Protein 5XBF (pdb70)

GO terms:
  GO:0005902 microvillus (C, IDA)
  GO:0005903 brush border (C, IDA)
  GO:1904970 brush border assembly (P, IDA)
  GO:0005515 protein binding (F, IPI)
  GO:1904970 brush border assembly (P, IPI)
  GO:0002141 stereocilia ankle link (C, IDA)

Solvent-accessible surface area: 26448 Å² total; per-residue (Å²): 139,104,50,23,0,69,63,12,12,162,132,86,16,25,84,156,177,33,45,11,40,31,59,62,69,20,132,52,0,0,3,42,123,1,60,84,63,109,125,22,63,89,17,0,22,80,0,0,36,2,0,0,55,3,1,56,18,70,134,54,104,70,100,104,92,29,43,84,8,0,32,56,0,0,43,76,0,22,94,90,88,46,2,26,7,0,0,0,0,0,0,0,2,0,2,0,133,12,110,73,202,120,3,26,85,34,0,9,1,0,0,2,2,0,0,3,0,0,24,6,53,96,44,1,46,81,45,0,53,32,0,2,78,56,17,59,83,69,135,8,0,55,23,0,29,116,16,3,127,83,3,95,86,50,24,74,6,135,38,3,0,6,51,39,3,6,101,10,0,53,111,35,69,40,176,12,65,18,84,0,52,4,30,38,142,70,46,58,96,3,83,2,56,6,21,13,48,0,110,62,4,0,77,55,0,11,110,110,24,137,19,85,60,51,118,19,3,0,0,0,2,92,6,62,119,37,16,16,21,2,132,65,34,28,10,0,0,3,3,7,49,56,20,32,67,100,2,67,54,45,101,189,73,53,112,53,63,0,44,0,20,15,13,14,3,44,99,36,66,15,32,85,25,67,54,2,1,15,27,0,6,4,42,9,0,28,43,0,1,26,73,0,7,3,138,12,49,78,104,38,0,30,59,0,0,0,4,0,0,3,8,87,37,60,108,59,124,73,79,1,84,46,6,116,110,16,20,71,78,0,1,2,110,49,12,42,211,86,32,68,51,108,68,0,50,115,18,0,23,127,7,16,65,151,11,75,146,69,66,30,82,93,0,25,14,29,0,0,122,104,0,24,140,47,64,12,4,0,0,4,0,0,36,0,60,7,69,41,61,135,95,49,46,94,36,0,5,0,0,0,0,58,79,0,0,2,2,1,37,44,165,58,31,59,73,48,48,53,10,38,32,129,118,23,76,55,64,46,42,19,48,20,17,0,38,0,24,26,46,141,85,56,57,4,32,0,44,4,34,15,0,61,5,0,51,46,2,0,68,22,2,43,114,48,94,146,112,65,46,95,176,69,46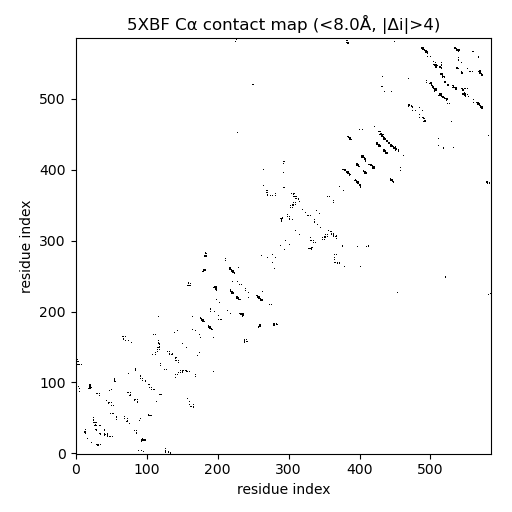,73,28,145,96,57,8,80,88,91,71,12,78,94,73,64,12,91,25,0,72,1,74,44,74,71,71,12,58,17,25,12,19,8,0,63,110,24,52,27,40,59,0,4,0,12,11,44,115,63,12,0,55,91,61,32,46,5,88,74,18,1,7,0,0,0,7,77,51,52,62,0,26,115,71,37,49,71,89,0,79,61,27,9,119,122,13,39,102,107,77,64,88,40,4,50,0,5,0,8,39,38,76,123,102,153,28,46,18,121,4,45,45,9

Structure (mmCIF, N/CA/C/O backbone):
data_5XBF
#
_entry.id   5XBF
#
_cell.length_a   69.634
_cell.length_b   42.537
_cell.length_c   118.390
_cell.angle_alpha   90.000
_cell.angle_beta   97.510
_cell.angle_gamma   90.000
#
_symmetry.space_group_name_H-M   'P 1 21 1'
#
loop_
_entity.id
_entity.type
_entity.pdbx_description
1 polymer 'Unconventional myosin-VIIb'
2 polymer Harmonin
3 non-polymer GLYCEROL
4 non-polymer D-MALATE
5 non-polymer 'ACETATE ION'
6 water water
#
loop_
_atom_site.group_PDB
_atom_site.id
_atom_site.type_symbol
_atom_site.label_atom_id
_atom_site.label_alt_id
_atom_site.label_comp_id
_atom_site.label_asym_id
_atom_site.label_entity_id
_atom_site.label_seq_id
_atom_site.pdbx_PDB_ins_code
_atom_site.Cartn_x
_atom_site.Cartn_y
_atom_site.Cartn_z
_atom_site.occupancy
_atom_site.B_iso_or_equiv
_atom_site.auth_seq_id
_atom_site.auth_comp_id
_atom_site.auth_asym_id
_atom_site.auth_atom_id
_atom_site.pdbx_PDB_model_num
ATOM 1 N N . LYS A 1 7 ? 7.528 13.062 -22.305 1.00 63.63 1607 LYS A N 1
ATOM 2 C CA . LYS A 1 7 ? 6.532 13.425 -21.305 1.00 63.29 1607 LYS A CA 1
ATOM 3 C C . LYS A 1 7 ? 7.024 13.031 -19.917 1.00 62.54 1607 LYS A C 1
ATOM 4 O O . LYS A 1 7 ? 7.354 13.910 -19.123 1.00 63.32 1607 LYS A O 1
ATOM 6 N N . LEU A 1 8 ? 7.069 11.724 -19.622 1.00 60.12 1608 LEU A N 1
ATOM 7 C CA . LEU A 1 8 ? 7.580 11.263 -18.332 1.00 55.80 1608 LEU A CA 1
ATOM 8 C C . LEU A 1 8 ? 9.016 11.726 -18.135 1.00 54.19 1608 LEU A C 1
ATOM 9 O O . LEU A 1 8 ? 9.894 11.408 -18.945 1.00 55.23 1608 LEU A O 1
ATOM 14 N N . HIS A 1 9 ? 9.259 12.488 -17.068 1.00 51.76 1609 HIS A N 1
ATOM 15 C CA . HIS A 1 9 ? 10.593 13.018 -16.821 1.00 51.22 1609 HIS A CA 1
ATOM 16 C C . HIS A 1 9 ? 11.520 11.938 -16.287 1.00 51.55 1609 HIS A C 1
ATOM 17 O O . HIS A 1 9 ? 11.129 11.096 -15.466 1.00 50.09 1609 HIS A O 1
ATOM 24 N N . THR A 1 10 ? 12.776 12.015 -16.712 1.00 50.66 1610 THR A N 1
ATOM 25 C CA . THR A 1 10 ? 13.751 10.959 -16.512 1.00 53.68 1610 THR A CA 1
ATOM 26 C C . THR A 1 10 ? 15.053 11.589 -16.019 1.00 52.45 1610 THR A C 1
ATOM 27 O O . THR A 1 10 ? 15.278 12.792 -16.184 1.00 53.09 1610 THR A O 1
ATOM 31 N N . LEU A 1 11 ? 15.892 10.791 -15.351 1.00 50.15 1611 LEU A N 1
ATOM 32 C CA . LEU A 1 11 ? 17.213 11.284 -14.958 1.00 51.37 1611 LEU A CA 1
ATOM 33 C C . LEU A 1 11 ? 18.247 11.187 -16.086 1.00 54.35 1611 LEU A C 1
ATOM 34 O O . LEU A 1 11 ? 19.451 11.348 -15.835 1.00 55.92 1611 LEU A O 1
ATOM 39 N N . GLU A 1 12 ? 17.804 10.938 -17.317 1.00 52.65 1612 GLU A N 1
ATOM 40 C CA . GLU A 1 12 ? 18.721 10.802 -18.445 1.00 56.06 1612 GLU A CA 1
ATOM 41 C C . GLU A 1 12 ? 19.625 12.019 -18.588 1.00 58.14 1612 GLU A C 1
ATOM 42 O O . GLU A 1 12 ? 20.855 11.900 -18.561 1.00 59.70 1612 GLU A O 1
ATOM 48 N N . GLU A 1 13 ? 19.037 13.206 -18.745 1.00 60.46 1613 GLU A N 1
ATOM 49 C CA . GLU A 1 13 ? 19.871 14.373 -19.006 1.00 63.37 1613 GLU A CA 1
ATOM 50 C C . GLU A 1 13 ? 20.681 14.752 -17.771 1.00 62.35 1613 GLU A C 1
ATOM 51 O O . GLU A 1 13 ? 21.846 15.140 -17.886 1.00 63.46 1613 GLU A O 1
ATOM 53 N N . PHE A 1 14 ? 20.089 14.620 -16.581 1.00 60.66 1614 PHE A N 1
ATOM 54 C CA . PHE A 1 14 ? 20.840 14.814 -15.342 1.00 60.13 1614 PHE A CA 1
ATOM 55 C C . PHE A 1 14 ? 22.098 13.949 -15.320 1.00 62.64 1614 PHE A C 1
ATOM 56 O O . PHE A 1 14 ? 23.183 14.414 -14.947 1.00 64.13 1614 PHE A O 1
ATOM 64 N N . SER A 1 15 ? 21.970 12.691 -15.752 1.00 63.60 1615 SER A N 1
ATOM 65 C CA . SER A 1 15 ? 23.077 11.744 -15.672 1.00 64.30 1615 SER A CA 1
ATOM 66 C C . SER A 1 15 ? 24.280 12.179 -16.499 1.00 66.38 1615 SER A C 1
ATOM 67 O O . SER A 1 15 ? 25.414 11.799 -16.186 1.00 67.00 1615 SER A O 1
ATOM 70 N N . TYR A 1 16 ? 24.066 12.963 -17.558 1.00 67.23 1616 TYR A N 1
ATOM 71 C CA . TYR A 1 16 ? 25.184 13.377 -18.405 1.00 67.69 1616 TYR A CA 1
ATOM 72 C C . TYR A 1 16 ? 26.199 14.211 -17.631 1.00 70.14 1616 TYR A C 1
ATOM 73 O O . TYR A 1 16 ? 27.413 14.072 -17.831 1.00 72.27 1616 TYR A O 1
ATOM 82 N N . GLU A 1 17 ? 25.723 15.073 -16.736 1.00 72.31 1617 GLU A N 1
ATOM 83 C CA . GLU A 1 17 ? 26.586 15.975 -15.986 1.00 75.73 1617 GLU A CA 1
ATOM 84 C C . GLU A 1 17 ? 27.034 15.398 -14.646 1.00 75.05 1617 GLU A C 1
ATOM 85 O O . GLU A 1 17 ? 28.192 15.588 -14.252 1.00 76.43 1617 GLU A O 1
ATOM 91 N N . PHE A 1 18 ? 26.147 14.690 -13.936 1.00 72.60 1618 PHE A N 1
ATOM 92 C CA . PHE A 1 18 ? 26.382 14.348 -12.538 1.00 70.52 1618 PHE A CA 1
ATOM 93 C C . PHE A 1 18 ? 26.561 12.860 -12.261 1.00 67.38 1618 PHE A C 1
ATOM 94 O O . PHE A 1 18 ? 26.877 12.502 -11.121 1.00 66.65 1618 PHE A O 1
ATOM 102 N N . PHE A 1 19 ? 26.374 11.989 -13.245 1.00 65.54 1619 PHE A N 1
ATOM 103 C CA . PHE A 1 19 ? 26.508 10.555 -13.019 1.00 65.42 1619 PHE A CA 1
ATOM 104 C C . PHE A 1 19 ? 27.923 10.059 -13.326 1.00 71.02 1619 PHE A C 1
ATOM 105 O O . PHE A 1 19 ? 28.685 10.669 -14.083 1.00 72.17 1619 PHE A O 1
ATOM 113 N N . ARG A 1 20 ? 28.263 8.927 -12.715 1.00 72.74 1620 ARG A N 1
ATOM 114 C CA . ARG A 1 20 ? 29.450 8.176 -13.096 1.00 75.61 1620 ARG A CA 1
ATOM 115 C C . ARG A 1 20 ? 29.353 7.747 -14.558 1.00 74.52 1620 ARG A C 1
ATOM 116 O O . ARG A 1 20 ? 28.284 7.775 -15.174 1.00 72.61 1620 ARG A O 1
ATOM 124 N N . ALA A 1 21 ? 30.507 7.327 -15.124 1.00 76.88 1621 ALA A N 1
ATOM 125 C CA . ALA A 1 21 ? 30.310 6.660 -16.399 1.00 76.07 1621 ALA A CA 1
ATOM 126 C C . ALA A 1 21 ? 30.341 5.146 -16.211 1.00 76.98 1621 ALA A C 1
ATOM 127 O O . ALA A 1 21 ? 30.971 4.645 -15.274 1.00 77.01 1621 ALA A O 1
ATOM 129 N N . PRO A 1 22 ? 29.645 4.383 -17.075 1.00 79.20 1622 PRO A N 1
ATOM 130 C CA . PRO A 1 22 ? 29.730 2.914 -17.105 1.00 80.19 1622 PRO A CA 1
ATOM 131 C C . PRO A 1 22 ? 31.156 2.400 -17.291 1.00 84.49 1622 PRO A C 1
ATOM 132 O O . PRO A 1 22 ? 31.529 1.444 -16.612 1.00 86.58 1622 PRO A O 1
ATOM 136 N N . HIS A 1 40 ? 19.981 3.415 -19.500 1.00 75.50 1640 HIS A N 1
ATOM 137 C CA . HIS A 1 40 ? 20.514 2.209 -18.877 1.00 76.14 1640 HIS A CA 1
ATOM 138 C C . HIS A 1 40 ? 20.908 2.461 -17.418 1.00 70.14 1640 HIS A C 1
ATOM 139 O O . HIS A 1 40 ? 20.332 1.864 -16.507 1.00 66.44 1640 HIS A O 1
ATOM 146 N N . LEU A 1 41 ? 21.889 3.346 -17.208 1.00 67.19 1641 LEU A N 1
ATOM 147 C CA . LEU A 1 41 ? 22.408 3.600 -15.861 1.00 64.08 1641 LEU A CA 1
ATOM 148 C C . LEU A 1 41 ? 21.449 4.447 -15.034 1.00 57.91 1641 LEU A C 1
ATOM 149 O O . LEU A 1 41 ? 21.450 4.381 -13.788 1.00 53.05 1641 LEU A O 1
ATOM 154 N N . TRP A 1 42 ? 20.644 5.258 -15.710 1.00 56.00 1642 TRP A N 1
ATOM 155 C CA . TRP A 1 42 ? 19.593 6.038 -15.087 1.00 54.06 1642 TRP A CA 1
ATOM 156 C C . TRP A 1 42 ? 18.245 5.338 -15.175 1.00 50.89 1642 TRP A C 1
ATOM 157 O O . TRP A 1 42 ? 17.222 5.918 -14.798 1.00 49.99 1642 TRP A O 1
ATOM 168 N N . ALA A 1 43 ? 18.226 4.098 -15.650 1.00 50.31 1643 ALA A N 1
ATOM 169 C CA . ALA A 1 43 ? 17.004 3.325 -15.793 1.00 48.56 1643 ALA A CA 1
ATOM 170 C C . ALA A 1 43 ? 17.092 2.053 -14.958 1.00 47.49 1643 ALA A C 1
ATOM 171 O O . ALA A 1 43 ? 18.183 1.567 -14.638 1.00 49.27 1643 ALA A O 1
ATOM 173 N N . TYR A 1 44 ? 15.918 1.503 -14.645 1.00 45.71 1644 TYR A N 1
ATOM 174 C CA . TYR A 1 44 ? 15.804 0.344 -13.768 1.00 46.06 1644 TYR A CA 1
ATOM 175 C C . TYR A 1 44 ? 16.683 -0.807 -14.237 1.00 46.93 1644 TYR A C 1
ATOM 176 O O . TYR A 1 44 ? 16.785 -1.092 -15.433 1.00 47.23 1644 TYR A O 1
ATOM 185 N N . SER A 1 45 ? 17.308 -1.484 -13.280 1.00 45.96 1645 SER A N 1
ATOM 186 C CA . SER A 1 45 ? 18.017 -2.714 -13.602 1.00 47.98 1645 SER A CA 1
ATOM 187 C C . SER A 1 45 ? 18.060 -3.581 -12.357 1.00 49.92 1645 SER A C 1
ATOM 188 O O . SER A 1 45 ? 18.083 -3.071 -11.236 1.00 49.02 1645 SER A O 1
ATOM 191 N N . CYS A 1 46 ? 18.065 -4.890 -12.569 1.00 52.57 1646 CYS A N 1
ATOM 192 C CA . CYS A 1 46 ? 18.235 -5.835 -11.478 1.00 55.00 1646 CYS A CA 1
ATOM 193 C C . CYS A 1 46 ? 19.694 -6.153 -11.203 1.00 57.07 1646 CYS A C 1
ATOM 194 O O . CYS A 1 46 ? 19.981 -6.896 -10.259 1.00 56.63 1646 CYS A O 1
ATOM 197 N N . GLU A 1 47 ? 20.616 -5.601 -12.001 1.00 58.25 1647 GLU A N 1
ATOM 198 C CA . GLU A 1 47 ? 22.045 -5.825 -11.803 1.00 60.03 1647 GLU A CA 1
ATOM 199 C C . GLU A 1 47 ? 22.548 -4.931 -10.677 1.00 59.74 1647 GLU A C 1
ATOM 200 O O . GLU A 1 47 ? 22.330 -3.713 -10.718 1.00 58.74 1647 GLU A O 1
ATOM 202 N N . PRO A 1 48 ? 23.201 -5.491 -9.658 1.00 61.44 1648 PRO A N 1
ATOM 203 C CA . PRO A 1 48 ? 23.670 -4.662 -8.543 1.00 60.60 1648 PRO A CA 1
ATOM 204 C C . PRO A 1 48 ? 24.741 -3.687 -8.993 1.00 62.30 1648 PRO A C 1
ATOM 205 O O . PRO A 1 48 ? 25.585 -3.999 -9.836 1.00 64.76 1648 PRO A O 1
ATOM 209 N N . LEU A 1 49 ? 24.692 -2.489 -8.433 1.00 61.37 1649 LEU A N 1
ATOM 210 C CA . LEU A 1 49 ? 25.697 -1.488 -8.747 1.00 63.09 1649 LEU A CA 1
ATOM 211 C C . LEU A 1 49 ? 27.049 -1.898 -8.174 1.00 64.10 1649 LEU A C 1
ATOM 212 O O . LEU A 1 49 ? 27.136 -2.570 -7.143 1.00 64.66 1649 LEU A O 1
ATOM 217 N N . ARG A 1 50 ? 28.113 -1.483 -8.851 1.00 64.32 1650 ARG A N 1
ATOM 218 C CA . ARG A 1 50 ? 29.457 -1.791 -8.390 1.00 65.83 1650 ARG A CA 1
ATOM 219 C C . ARG A 1 50 ? 30.225 -0.573 -7.898 1.00 66.35 1650 ARG A C 1
ATOM 220 O O . ARG A 1 50 ? 31.242 -0.740 -7.214 1.00 67.98 1650 ARG A O 1
ATOM 224 N N . GLN A 1 51 ? 29.778 0.643 -8.253 1.00 64.07 1651 GLN A N 1
ATOM 225 C CA . GLN A 1 51 ? 30.275 1.907 -7.713 1.00 63.85 1651 GLN A CA 1
ATOM 226 C C . GLN A 1 51 ? 29.065 2.835 -7.580 1.00 60.60 1651 GLN A C 1
ATOM 227 O O . GLN A 1 51 ? 27.990 2.515 -8.109 1.00 57.42 1651 GLN A O 1
ATOM 233 N N . PRO A 1 52 ? 29.177 3.968 -6.878 1.00 59.59 1652 PRO A N 1
ATOM 234 C CA . PRO A 1 52 ? 28.032 4.882 -6.763 1.00 58.54 1652 PRO A CA 1
ATOM 235 C C . PRO A 1 52 ? 27.589 5.439 -8.110 1.00 58.95 1652 PRO A C 1
ATOM 236 O O . PRO A 1 52 ? 28.301 5.366 -9.112 1.00 58.81 1652 PRO A O 1
ATOM 240 N N . LEU A 1 53 ? 26.381 6.014 -8.123 1.00 58.94 1653 LEU A N 1
ATOM 241 C CA . LEU A 1 53 ? 25.894 6.634 -9.353 1.00 58.13 1653 LEU A CA 1
ATOM 242 C C . LEU A 1 53 ? 26.438 8.050 -9.532 1.00 59.64 1653 LEU A C 1
ATOM 243 O O . LEU A 1 53 ? 26.919 8.401 -10.611 1.00 59.98 1653 LEU A O 1
ATOM 248 N N . LEU A 1 54 ? 26.359 8.886 -8.501 1.00 59.57 1654 LEU A N 1
ATOM 249 C CA . LEU A 1 54 ? 26.773 10.276 -8.655 1.00 60.55 1654 LEU A CA 1
ATOM 250 C C . LEU A 1 54 ? 28.286 10.371 -8.769 1.00 64.69 1654 LEU A C 1
ATOM 251 O O . LEU A 1 54 ? 29.023 9.667 -8.072 1.00 65.87 1654 LEU A O 1
ATOM 256 N N . LYS A 1 55 ? 28.748 11.251 -9.657 1.00 65.91 1655 LYS A N 1
ATOM 257 C CA . LYS A 1 55 ? 30.184 11.418 -9.825 1.00 67.95 1655 LYS A CA 1
ATOM 258 C C . LYS A 1 55 ? 30.828 11.933 -8.548 1.00 67.97 1655 LYS A C 1
ATOM 259 O O . LYS A 1 55 ? 31.942 11.522 -8.211 1.00 68.88 1655 LYS A O 1
ATOM 261 N N . ARG A 1 56 ? 30.128 12.789 -7.794 1.00 69.05 1656 ARG A N 1
ATOM 262 C CA . ARG A 1 56 ? 30.732 13.327 -6.579 1.00 69.90 1656 ARG A CA 1
ATOM 263 C C . ARG A 1 56 ? 30.756 12.303 -5.454 1.00 69.68 1656 ARG A C 1
ATOM 264 O O . ARG A 1 56 ? 31.611 12.387 -4.566 1.00 71.27 1656 ARG A O 1
ATOM 272 N N . VAL A 1 57 ? 29.840 11.336 -5.475 1.00 67.44 1657 VAL A N 1
ATOM 273 C CA . VAL A 1 57 ? 29.960 10.193 -4.578 1.00 65.62 1657 VAL A CA 1
ATOM 274 C C . VAL A 1 57 ? 30.974 9.201 -5.127 1.00 67.22 1657 VAL A C 1
ATOM 275 O O . VAL A 1 57 ? 31.799 8.659 -4.380 1.00 68.40 1657 VAL A O 1
ATOM 279 N N . HIS A 1 58 ? 30.935 8.960 -6.439 1.00 65.90 1658 HIS A N 1
ATOM 280 C CA . HIS A 1 58 ? 31.930 8.105 -7.074 1.00 69.06 1658 HIS A CA 1
ATOM 281 C C . HIS A 1 58 ? 33.348 8.575 -6.777 1.00 73.07 1658 HIS A C 1
ATOM 282 O O . HIS A 1 58 ? 34.268 7.753 -6.697 1.00 74.89 1658 HIS A O 1
ATOM 289 N N . ALA A 1 59 ? 33.541 9.885 -6.588 1.00 74.29 1659 ALA A N 1
ATOM 290 C CA . ALA A 1 59 ? 34.854 10.446 -6.289 1.00 77.63 1659 ALA A CA 1
ATOM 291 C C . ALA A 1 59 ? 35.377 10.042 -4.916 1.00 78.39 1659 ALA A C 1
ATOM 292 O O . ALA A 1 59 ? 36.544 10.299 -4.615 1.00 81.22 1659 ALA A O 1
ATOM 294 N N . ASN A 1 60 ? 34.563 9.414 -4.084 1.00 77.70 1660 ASN A N 1
ATOM 295 C CA . ASN A 1 60 ? 34.977 9.009 -2.744 1.00 79.50 1660 ASN A CA 1
ATOM 296 C C . ASN A 1 60 ? 34.948 7.487 -2.682 1.00 79.83 1660 ASN A C 1
ATOM 297 O O . ASN A 1 60 ? 33.895 6.891 -2.437 1.00 76.04 1660 ASN A O 1
ATOM 302 N N . VAL A 1 61 ? 36.111 6.866 -2.898 1.00 82.88 1661 VAL A N 1
ATOM 303 C CA . VAL A 1 61 ? 36.217 5.410 -2.846 1.00 83.60 1661 VAL A CA 1
ATOM 304 C C . VAL A 1 61 ? 35.694 4.883 -1.518 1.00 82.20 1661 VAL A C 1
ATOM 305 O O . VAL A 1 61 ? 35.164 3.767 -1.448 1.00 81.72 1661 VAL A O 1
ATOM 309 N N . ASP A 1 62 ? 35.785 5.689 -0.458 1.00 81.45 1662 ASP A N 1
ATOM 310 C CA . ASP A 1 62 ? 35.323 5.251 0.853 1.00 80.46 1662 ASP A CA 1
ATOM 311 C C . ASP A 1 62 ? 33.808 5.154 0.940 1.00 76.12 1662 ASP A C 1
ATOM 312 O O . ASP A 1 62 ? 33.294 4.531 1.874 1.00 76.53 1662 ASP A O 1
ATOM 317 N N . LEU A 1 63 ? 33.082 5.758 0.006 1.00 73.58 1663 LEU A N 1
ATOM 318 C CA . LEU A 1 63 ? 31.630 5.644 -0.036 1.00 69.52 1663 LEU A CA 1
ATOM 319 C C . LEU A 1 63 ? 31.147 4.604 -1.031 1.00 68.84 1663 LEU A C 1
ATOM 320 O O . LEU A 1 63 ? 29.937 4.386 -1.134 1.00 65.84 1663 LEU A O 1
ATOM 325 N N . TRP A 1 64 ? 32.059 3.964 -1.771 1.00 68.69 1664 TRP A N 1
ATOM 326 C CA . TRP A 1 64 ? 31.638 2.992 -2.776 1.00 68.22 1664 TRP A CA 1
ATOM 327 C C . TRP A 1 64 ? 30.866 1.843 -2.149 1.00 67.34 1664 TRP A C 1
ATOM 328 O O . TRP A 1 64 ? 29.826 1.424 -2.669 1.00 66.05 1664 TRP A O 1
ATOM 339 N N . ASP A 1 65 ? 31.357 1.320 -1.032 1.00 68.52 1665 ASP A N 1
ATOM 340 C CA . ASP A 1 65 ? 30.733 0.144 -0.452 1.00 69.03 1665 ASP A CA 1
ATOM 341 C C . ASP A 1 65 ? 29.345 0.458 0.096 1.00 64.78 1665 ASP A C 1
ATOM 342 O O . ASP A 1 65 ? 28.405 -0.325 -0.091 1.00 62.63 1665 ASP A O 1
ATOM 347 N N . ILE A 1 66 ? 29.191 1.587 0.788 1.00 62.70 1666 ILE A N 1
ATOM 348 C CA . ILE A 1 66 ? 27.877 1.898 1.328 1.00 59.96 1666 ILE A CA 1
ATOM 349 C C . ILE A 1 66 ? 26.889 2.145 0.192 1.00 57.10 1666 ILE A C 1
ATOM 350 O O . ILE A 1 66 ? 25.759 1.640 0.217 1.00 55.61 1666 ILE A O 1
ATOM 355 N N . ALA A 1 67 ? 27.308 2.886 -0.837 1.00 56.27 1667 ALA A N 1
ATOM 356 C CA . ALA A 1 67 ? 26.417 3.153 -1.963 1.00 55.08 1667 ALA A CA 1
ATOM 357 C C . ALA A 1 67 ? 25.906 1.860 -2.589 1.00 53.94 1667 ALA A C 1
ATOM 358 O O . ALA A 1 67 ? 24.733 1.772 -2.984 1.00 51.95 1667 ALA A O 1
ATOM 360 N N . CYS A 1 68 ? 26.766 0.837 -2.667 1.00 55.71 1668 CYS A N 1
ATOM 361 C CA . CYS A 1 68 ? 26.390 -0.441 -3.264 1.00 54.09 1668 CYS A CA 1
ATOM 362 C C . CYS A 1 68 ? 25.541 -1.290 -2.329 1.00 52.91 1668 CYS A C 1
ATOM 363 O O . CYS A 1 68 ? 24.684 -2.046 -2.800 1.00 52.52 1668 CYS A O 1
ATOM 366 N N . GLN A 1 69 ? 25.773 -1.209 -1.017 1.00 51.91 1669 GLN A N 1
ATOM 367 C CA . GLN A 1 69 ? 24.914 -1.939 -0.084 1.00 51.64 1669 GLN A CA 1
ATOM 368 C C . GLN A 1 69 ? 23.520 -1.322 -0.013 1.00 46.64 1669 GLN A C 1
ATOM 369 O O . GLN A 1 69 ? 22.521 -2.044 0.097 1.00 45.59 1669 GLN A O 1
ATOM 375 N N . ILE A 1 70 ? 23.430 0.008 -0.080 1.00 45.02 1670 ILE A N 1
ATOM 376 C CA . ILE A 1 70 ? 22.127 0.665 -0.191 1.00 43.25 1670 ILE A CA 1
ATOM 377 C C . ILE A 1 70 ? 21.354 0.105 -1.388 1.00 43.03 1670 ILE A C 1
ATOM 378 O O . ILE A 1 70 ? 20.190 -0.294 -1.271 1.00 40.54 1670 ILE A O 1
ATOM 383 N N . PHE A 1 71 ? 22.009 0.016 -2.552 1.00 45.36 1671 PHE A N 1
ATOM 384 C CA . PHE A 1 71 ? 21.296 -0.462 -3.734 1.00 44.14 1671 PHE A CA 1
ATOM 385 C C . PHE A 1 71 ? 20.812 -1.896 -3.552 1.00 44.01 1671 PHE A C 1
ATOM 386 O O . PHE A 1 71 ? 19.691 -2.231 -3.951 1.00 41.75 1671 PHE A O 1
ATOM 394 N N . VAL A 1 72 ? 21.640 -2.758 -2.953 1.00 45.75 1672 VAL A N 1
ATOM 395 C CA . VAL A 1 72 ? 21.221 -4.138 -2.705 1.00 45.24 1672 VAL A CA 1
ATOM 396 C C . VAL A 1 72 ? 19.969 -4.164 -1.838 1.00 42.61 1672 VAL A C 1
ATOM 397 O O . VAL A 1 72 ? 19.023 -4.914 -2.109 1.00 42.51 1672 VAL A O 1
ATOM 401 N N . ALA A 1 73 ? 19.944 -3.347 -0.777 1.00 40.65 1673 ALA A N 1
ATOM 402 C CA . ALA A 1 73 ? 18.764 -3.306 0.087 1.00 36.48 1673 ALA A CA 1
ATOM 403 C C . ALA A 1 73 ? 17.548 -2.766 -0.657 1.00 38.06 1673 ALA A C 1
ATOM 404 O O . ALA A 1 73 ? 16.428 -3.259 -0.482 1.00 35.44 1673 ALA A O 1
ATOM 406 N N . ILE A 1 74 ? 17.742 -1.753 -1.492 1.00 38.22 1674 ILE A N 1
ATOM 407 C CA . ILE A 1 74 ? 16.657 -1.293 -2.358 1.00 38.38 1674 ILE A CA 1
ATOM 408 C C . ILE A 1 74 ? 16.161 -2.436 -3.251 1.00 38.30 1674 ILE A C 1
ATOM 409 O O . ILE A 1 74 ? 14.951 -2.676 -3.370 1.00 35.42 1674 ILE A O 1
ATOM 414 N N . LEU A 1 75 ? 17.093 -3.168 -3.880 1.00 39.42 1675 LEU A N 1
ATOM 415 C CA . LEU A 1 75 ? 16.724 -4.320 -4.704 1.00 40.07 1675 LEU A CA 1
ATOM 416 C C . LEU A 1 75 ? 15.945 -5.356 -3.898 1.00 40.53 1675 LEU A C 1
ATOM 417 O O . LEU A 1 75 ? 14.922 -5.878 -4.362 1.00 39.66 1675 LEU A O 1
ATOM 422 N N . ARG A 1 76 ? 16.423 -5.673 -2.692 1.00 40.39 1676 ARG A N 1
ATOM 423 C CA . ARG A 1 76 ? 15.705 -6.603 -1.826 1.00 40.44 1676 ARG A CA 1
ATOM 424 C C . ARG A 1 76 ? 14.320 -6.079 -1.465 1.00 37.01 1676 ARG A C 1
ATOM 425 O O . ARG A 1 76 ? 13.337 -6.824 -1.524 1.00 37.47 1676 ARG A O 1
ATOM 433 N N . TYR A 1 77 ? 14.219 -4.798 -1.099 1.00 35.74 1677 TYR A N 1
ATOM 434 C CA . TYR A 1 77 ? 12.923 -4.239 -0.713 1.00 36.48 1677 TYR A CA 1
ATOM 435 C C . TYR A 1 77 ? 11.921 -4.313 -1.856 1.00 35.48 1677 TYR A C 1
ATOM 436 O O . TYR A 1 77 ? 10.740 -4.613 -1.642 1.00 32.90 1677 TYR A O 1
ATOM 445 N N . MET A 1 78 ? 12.352 -3.983 -3.064 1.00 35.80 1678 MET A N 1
ATOM 446 C CA A MET A 1 78 ? 11.448 -3.990 -4.202 0.02 35.03 1678 MET A CA 1
ATOM 447 C CA B MET A 1 78 ? 11.421 -3.987 -4.181 0.98 34.58 1678 MET A CA 1
ATOM 448 C C . MET A 1 78 ? 11.176 -5.384 -4.741 1.00 36.61 1678 MET A C 1
ATOM 449 O O . MET A 1 78 ? 10.357 -5.523 -5.656 1.00 35.42 1678 MET A O 1
ATOM 458 N N . GLY A 1 79 ? 11.850 -6.406 -4.219 1.00 40.09 1679 GLY A N 1
ATOM 459 C CA . GLY A 1 79 ? 11.633 -7.765 -4.676 1.00 41.53 1679 GLY A CA 1
ATOM 460 C C . GLY A 1 79 ? 12.446 -8.174 -5.880 1.00 44.63 1679 GLY A C 1
ATOM 461 O O . GLY A 1 79 ? 12.138 -9.196 -6.499 1.00 46.63 1679 GLY A O 1
ATOM 462 N N . ASP A 1 80 ? 13.487 -7.423 -6.213 1.00 45.98 1680 ASP A N 1
ATOM 463 C CA . ASP A 1 80 ? 14.287 -7.630 -7.403 1.00 49.79 1680 ASP A CA 1
ATOM 464 C C . ASP A 1 80 ? 15.604 -8.335 -7.109 1.00 55.56 1680 ASP A C 1
ATOM 465 O O . ASP A 1 80 ? 16.455 -8.428 -7.996 1.00 58.58 1680 ASP A O 1
ATOM 470 N N . TYR A 1 81 ? 15.782 -8.851 -5.897 1.00 58.84 1681 TYR A N 1
ATOM 471 C CA . TYR A 1 81 ? 17.010 -9.539 -5.531 1.00 64.41 1681 TYR A CA 1
ATOM 472 C C . TYR A 1 81 ? 16.758 -11.034 -5.463 1.00 71.71 1681 TYR A C 1
ATOM 473 O O . TYR A 1 81 ? 16.063 -11.500 -4.544 1.00 72.26 1681 TYR A O 1
ATOM 482 N N . PRO A 1 82 ? 17.325 -11.822 -6.368 1.00 79.00 1682 PRO A N 1
ATOM 483 C CA . PRO A 1 82 ? 16.974 -13.247 -6.436 1.00 84.75 1682 PRO A CA 1
ATOM 484 C C . PRO A 1 82 ? 17.556 -14.055 -5.290 1.00 90.40 1682 PRO A C 1
ATOM 485 O O . PRO A 1 82 ? 18.246 -15.054 -5.518 1.00 94.08 1682 PRO A O 1
ATOM 489 N N . SER A 1 83 ? 17.284 -13.641 -4.060 1.00 92.13 1683 SER A N 1
ATOM 490 C CA . SER A 1 83 ? 17.782 -14.324 -2.879 1.00 95.70 1683 SER A CA 1
ATOM 491 C C . SER A 1 83 ? 16.687 -15.189 -2.270 1.00 97.92 1683 SER A C 1
ATOM 492 O O . SER A 1 83 ? 15.498 -15.044 -2.573 1.00 96.97 1683 SER A O 1
ATOM 495 N N . ARG A 1 84 ? 17.118 -16.114 -1.413 1.00 101.16 1684 ARG A N 1
ATOM 496 C CA . ARG A 1 84 ? 16.240 -16.949 -0.605 1.00 102.73 1684 ARG A CA 1
ATOM 497 C C . ARG A 1 84 ? 16.162 -16.472 0.835 1.00 102.76 1684 ARG A C 1
ATOM 498 O O . ARG A 1 84 ? 15.094 -16.544 1.451 1.00 102.88 1684 ARG A O 1
ATOM 500 N N . GLN A 1 85 ? 17.271 -15.988 1.386 1.00 102.59 1685 GLN A N 1
ATOM 501 C CA . GLN A 1 85 ? 17.265 -15.378 2.713 1.00 101.03 1685 GLN A CA 1
ATOM 502 C C . GLN A 1 85 ? 16.468 -14.081 2.637 1.00 97.48 1685 GLN A C 1
ATOM 503 O O . GLN A 1 85 ? 16.945 -13.073 2.109 1.00 97.10 1685 GLN A O 1
ATOM 505 N N . ALA A 1 86 ? 15.239 -14.106 3.150 1.00 94.19 1686 ALA A N 1
ATOM 506 C CA . ALA A 1 86 ? 14.372 -12.936 3.146 1.00 88.41 1686 ALA A CA 1
ATOM 507 C C . ALA A 1 86 ? 14.563 -12.130 4.426 1.00 83.72 1686 ALA A C 1
ATOM 508 O O . ALA A 1 86 ? 14.687 -12.692 5.518 1.00 85.27 1686 ALA A O 1
ATOM 510 N N . TRP A 1 87 ? 14.579 -10.799 4.283 1.00 77.50 1687 TRP A N 1
ATOM 511 C CA . TRP A 1 87 ? 14.960 -9.896 5.363 1.00 73.20 1687 TRP A CA 1
ATOM 512 C C . TRP A 1 87 ? 13.739 -9.187 5.951 1.00 64.52 1687 TRP A C 1
ATOM 513 O O . TRP A 1 87 ? 12.792 -8.852 5.230 1.00 62.08 1687 TRP A O 1
ATOM 524 N N . PRO A 1 88 ? 13.732 -8.943 7.258 1.00 59.62 1688 PRO A N 1
ATOM 525 C CA . PRO A 1 88 ? 12.708 -8.062 7.828 1.00 54.73 1688 PRO A CA 1
ATOM 526 C C . PRO A 1 88 ? 12.796 -6.667 7.221 1.00 51.29 1688 PRO A C 1
ATOM 527 O O . PRO A 1 88 ? 13.882 -6.099 7.077 1.00 50.79 1688 PRO A O 1
ATOM 531 N N . THR A 1 89 ? 11.627 -6.115 6.878 1.00 47.57 1689 THR A N 1
ATOM 532 C CA . THR A 1 89 ? 11.576 -4.852 6.149 1.00 42.14 1689 THR A CA 1
ATOM 533 C C . THR A 1 89 ? 12.307 -3.738 6.890 1.00 38.97 1689 THR A C 1
ATOM 534 O O . THR A 1 89 ? 12.996 -2.916 6.274 1.00 37.92 1689 THR A O 1
ATOM 538 N N . LEU A 1 90 ? 12.182 -3.692 8.214 1.00 38.77 1690 LEU A N 1
ATOM 539 C CA . LEU A 1 90 ? 12.838 -2.610 8.934 1.00 38.21 1690 LEU A CA 1
ATOM 540 C C . LEU A 1 90 ? 14.352 -2.680 8.767 1.00 37.92 1690 LEU A C 1
ATOM 541 O O . LEU A 1 90 ? 15.024 -1.648 8.726 1.00 35.85 1690 LEU A O 1
ATOM 546 N N . GLU A 1 91 ? 14.903 -3.882 8.652 1.00 39.29 1691 GLU A N 1
ATOM 547 C CA . GLU A 1 91 ? 16.338 -4.003 8.438 1.00 44.95 1691 GLU A CA 1
ATOM 548 C C . GLU A 1 91 ? 16.734 -3.433 7.084 1.00 41.98 1691 GLU A C 1
ATOM 549 O O . GLU A 1 91 ? 17.801 -2.820 6.950 1.00 43.67 1691 GLU A O 1
ATOM 555 N N . LEU A 1 92 ? 15.882 -3.621 6.074 1.00 37.48 1692 LEU A N 1
ATOM 556 C CA . LEU A 1 92 ? 16.145 -3.045 4.763 1.00 36.58 1692 LEU A CA 1
ATOM 557 C C . LEU A 1 92 ? 16.047 -1.521 4.796 1.00 36.19 1692 LEU A C 1
ATOM 558 O O . LEU A 1 92 ? 16.920 -0.820 4.264 1.00 37.23 1692 LEU A O 1
ATOM 563 N N . THR A 1 93 ? 14.998 -0.976 5.411 1.00 35.29 1693 THR A N 1
ATOM 564 C CA . THR A 1 93 ? 14.911 0.481 5.426 1.00 34.38 1693 THR A CA 1
ATOM 565 C C . THR A 1 93 ? 16.006 1.101 6.282 1.00 35.19 1693 THR A C 1
ATOM 566 O O . THR A 1 93 ? 16.470 2.205 5.977 1.00 36.01 1693 THR A O 1
ATOM 570 N N . ASP A 1 94 ? 16.428 0.415 7.355 1.00 36.22 1694 ASP A N 1
ATOM 571 C CA . ASP A 1 94 ? 17.588 0.873 8.122 1.00 36.93 1694 ASP A CA 1
ATOM 572 C C . ASP A 1 94 ? 18.829 0.935 7.234 1.00 37.68 1694 ASP A C 1
ATOM 573 O O . ASP A 1 94 ? 19.589 1.906 7.273 1.00 37.33 1694 ASP A O 1
ATOM 578 N N . GLN A 1 95 ? 19.062 -0.109 6.437 1.00 40.59 1695 GLN A N 1
ATOM 579 C CA . GLN A 1 95 ? 20.229 -0.112 5.554 1.00 43.36 1695 GLN A CA 1
ATOM 580 C C . GLN A 1 95 ? 20.146 0.993 4.506 1.00 43.01 1695 GLN A C 1
ATOM 581 O O . GLN A 1 95 ? 21.164 1.621 4.172 1.00 42.38 1695 GLN A O 1
ATOM 587 N N . ILE A 1 96 ? 18.949 1.234 3.962 1.00 40.14 1696 ILE A N 1
ATOM 588 C CA . ILE A 1 96 ? 18.823 2.193 2.874 1.00 37.82 1696 ILE A CA 1
ATOM 589 C C . ILE A 1 96 ? 19.100 3.611 3.362 1.00 38.53 1696 ILE A C 1
ATOM 590 O O . ILE A 1 96 ? 19.694 4.420 2.640 1.00 39.00 1696 ILE A O 1
ATOM 595 N N . PHE A 1 97 ? 18.662 3.949 4.588 1.00 35.77 1697 PHE A N 1
ATOM 596 C CA . PHE A 1 97 ? 18.593 5.350 4.980 1.00 34.60 1697 PHE A CA 1
ATOM 597 C C . PHE A 1 97 ? 19.511 5.759 6.123 1.00 38.15 1697 PHE A C 1
ATOM 598 O O . PHE A 1 97 ? 19.798 6.956 6.246 1.00 39.85 1697 PHE A O 1
ATOM 606 N N . THR A 1 98 ? 19.986 4.830 6.953 1.00 40.24 1698 THR A N 1
ATOM 607 C CA . THR A 1 98 ? 20.668 5.248 8.179 1.00 41.67 1698 THR A CA 1
ATOM 608 C C . THR A 1 98 ? 21.930 6.052 7.883 1.00 44.13 1698 THR A C 1
ATOM 609 O O . THR A 1 98 ? 22.124 7.147 8.427 1.00 45.18 1698 THR A O 1
ATOM 613 N N . LEU A 1 99 ? 22.795 5.547 7.007 1.00 47.67 1699 LEU A N 1
ATOM 614 C CA . LEU A 1 99 ? 24.053 6.252 6.783 1.00 49.98 1699 LEU A CA 1
ATOM 615 C C . LEU A 1 99 ? 23.880 7.507 5.935 1.00 47.56 1699 LEU A C 1
ATOM 616 O O . LEU A 1 99 ? 24.690 8.432 6.059 1.00 49.10 1699 LEU A O 1
ATOM 621 N N . ALA A 1 100 ? 22.820 7.589 5.128 1.00 42.85 1700 ALA A N 1
ATOM 622 C CA . ALA A 1 100 ? 22.548 8.828 4.407 1.00 43.19 1700 ALA A CA 1
ATOM 623 C C . ALA A 1 100 ? 22.195 9.959 5.361 1.00 44.56 1700 ALA A C 1
ATOM 624 O O . ALA A 1 100 ? 22.502 11.124 5.080 1.00 47.53 1700 ALA A O 1
ATOM 626 N N . LEU A 1 101 ? 21.552 9.640 6.486 1.00 44.36 1701 LEU A N 1
ATOM 627 C CA . LEU A 1 101 ? 21.268 10.663 7.485 1.00 47.55 1701 LEU A CA 1
ATOM 628 C C . LEU A 1 101 ? 22.556 11.210 8.091 1.00 55.37 1701 LEU A C 1
ATOM 629 O O . LEU A 1 101 ? 22.685 12.421 8.288 1.00 60.02 1701 LEU A O 1
ATOM 634 N N . GLN A 1 102 ? 23.531 10.341 8.368 1.00 58.61 1702 GLN A N 1
ATOM 635 C CA . GLN A 1 102 ? 24.768 10.805 8.992 1.00 64.55 1702 GLN A CA 1
ATOM 636 C C . GLN A 1 102 ? 25.679 11.483 7.981 1.00 65.33 1702 GLN A C 1
ATOM 637 O O . GLN A 1 102 ? 26.347 12.472 8.302 1.00 67.07 1702 GLN A O 1
ATOM 643 N N . HIS A 1 103 ? 25.720 10.964 6.759 1.00 63.46 1703 HIS A N 1
ATOM 644 C CA . HIS A 1 103 ? 26.615 11.460 5.721 1.00 64.34 1703 HIS A CA 1
ATOM 645 C C . HIS A 1 103 ? 25.757 12.015 4.593 1.00 61.65 1703 HIS A C 1
ATOM 646 O O . HIS A 1 103 ? 25.410 11.291 3.647 1.00 60.48 1703 HIS A O 1
ATOM 653 N N . PRO A 1 104 ? 25.384 13.298 4.664 1.00 60.97 1704 PRO A N 1
ATOM 654 C CA . PRO A 1 104 ? 24.476 13.875 3.655 1.00 57.75 1704 PRO A CA 1
ATOM 655 C C . PRO A 1 104 ? 24.950 13.729 2.232 1.00 56.05 1704 PRO A C 1
ATOM 656 O O . PRO A 1 104 ? 24.124 13.816 1.316 1.00 55.54 1704 PRO A O 1
ATOM 660 N N . ALA A 1 105 ? 26.247 13.515 2.006 1.00 56.97 1705 ALA A N 1
ATOM 661 C CA . ALA A 1 105 ? 26.715 13.274 0.648 1.00 57.10 1705 ALA A CA 1
ATOM 662 C C . ALA A 1 105 ? 25.978 12.111 0.006 1.00 55.21 1705 ALA A C 1
ATOM 663 O O . ALA A 1 105 ? 25.854 12.059 -1.221 1.00 57.55 1705 ALA A O 1
ATOM 665 N N . LEU A 1 106 ? 25.472 11.178 0.816 1.00 52.94 1706 LEU A N 1
ATOM 666 C CA . LEU A 1 106 ? 24.748 10.027 0.300 1.00 50.91 1706 LEU A CA 1
ATOM 667 C C . LEU A 1 106 ? 23.279 10.324 0.012 1.00 48.60 1706 LEU A C 1
ATOM 668 O O . LEU A 1 106 ? 22.606 9.495 -0.608 1.00 47.52 1706 LEU A O 1
ATOM 673 N N . GLN A 1 107 ? 22.764 11.480 0.435 1.00 46.57 1707 GLN A N 1
ATOM 674 C CA . GLN A 1 107 ? 21.330 11.713 0.321 1.00 45.22 1707 GLN A CA 1
ATOM 675 C C . GLN A 1 107 ? 20.893 11.776 -1.138 1.00 44.69 1707 GLN A C 1
ATOM 676 O O . GLN A 1 107 ? 19.929 11.118 -1.532 1.00 43.73 1707 GLN A O 1
ATOM 682 N N . ASP A 1 108 ? 21.602 12.540 -1.962 1.00 46.06 1708 ASP A N 1
ATOM 683 C CA . ASP A 1 108 ? 21.264 12.564 -3.378 1.00 44.81 1708 ASP A CA 1
ATOM 684 C C . ASP A 1 108 ? 21.459 11.194 -4.009 1.00 45.75 1708 ASP A C 1
ATOM 685 O O . ASP A 1 108 ? 20.699 10.806 -4.905 1.00 47.64 1708 ASP A O 1
ATOM 690 N N . GLU A 1 109 ? 22.467 10.446 -3.559 1.00 45.01 1709 GLU A N 1
ATOM 691 C CA . GLU A 1 109 ? 22.662 9.100 -4.087 1.00 45.63 1709 GLU A CA 1
ATOM 692 C C . GLU A 1 109 ? 21.435 8.223 -3.838 1.00 43.43 1709 GLU A C 1
ATOM 693 O O . GLU A 1 109 ? 20.991 7.502 -4.737 1.00 44.94 1709 GLU A O 1
ATOM 699 N N . VAL A 1 110 ? 20.853 8.285 -2.637 1.00 39.75 1710 VAL A N 1
ATOM 700 C CA . VAL A 1 110 ? 19.667 7.468 -2.366 1.00 36.90 1710 VAL A CA 1
ATOM 701 C C . VAL A 1 110 ? 18.515 7.870 -3.279 1.00 36.64 1710 VAL A C 1
ATOM 702 O O . VAL A 1 110 ? 17.799 7.011 -3.810 1.00 36.55 1710 VAL A O 1
ATOM 706 N N . TYR A 1 111 ? 18.319 9.177 -3.483 1.00 35.62 1711 TYR A N 1
ATOM 707 C CA . TYR A 1 111 ? 17.274 9.640 -4.397 1.00 35.97 1711 TYR A CA 1
ATOM 708 C C . TYR A 1 111 ? 17.483 9.095 -5.802 1.00 38.62 1711 TYR A C 1
ATOM 709 O O . TYR A 1 111 ? 16.547 8.577 -6.427 1.00 38.29 1711 TYR A O 1
ATOM 718 N N . CYS A 1 112 ? 18.705 9.233 -6.331 1.00 39.95 1712 CYS A N 1
ATOM 719 C CA . CYS A 1 112 ? 18.963 8.769 -7.686 1.00 41.42 1712 CYS A CA 1
ATOM 720 C C . CYS A 1 112 ? 18.816 7.267 -7.799 1.00 42.11 1712 CYS A C 1
ATOM 721 O O . CYS A 1 112 ? 18.374 6.769 -8.842 1.00 42.58 1712 CYS A O 1
ATOM 724 N N . GLN A 1 113 ? 19.179 6.522 -6.749 1.00 41.29 1713 GLN A N 1
ATOM 725 C CA . GLN A 1 113 ? 19.037 5.076 -6.850 1.00 41.05 1713 GLN A CA 1
ATOM 726 C C . GLN A 1 113 ? 17.568 4.684 -6.894 1.00 37.95 1713 GLN A C 1
ATOM 727 O O . GLN A 1 113 ? 17.189 3.777 -7.638 1.00 36.57 1713 GLN A O 1
ATOM 733 N N . ILE A 1 114 ? 16.722 5.386 -6.130 1.00 37.49 1714 ILE A N 1
ATOM 734 C CA . ILE A 1 114 ? 15.294 5.077 -6.095 1.00 33.84 1714 ILE A CA 1
ATOM 735 C C . ILE A 1 114 ? 14.625 5.475 -7.412 1.00 35.15 1714 ILE A C 1
ATOM 736 O O . ILE A 1 114 ? 13.893 4.685 -8.017 1.00 35.59 1714 ILE A O 1
ATOM 741 N N . LEU A 1 115 ? 14.833 6.720 -7.853 1.00 36.74 1715 LEU A N 1
ATOM 742 C CA . LEU A 1 115 ? 14.257 7.173 -9.125 1.00 36.75 1715 LEU A CA 1
ATOM 743 C C . LEU A 1 115 ? 14.753 6.334 -10.289 1.00 36.90 1715 LEU A C 1
ATOM 744 O O . LEU A 1 115 ? 14.020 6.137 -11.262 1.00 38.68 1715 LEU A O 1
ATOM 749 N N . LYS A 1 116 ? 16.000 5.864 -10.221 1.00 36.60 1716 LYS A N 1
ATOM 750 C CA . LYS A 1 116 ? 16.486 4.927 -11.226 1.00 39.90 1716 LYS A CA 1
ATOM 751 C C . LYS A 1 116 ? 15.584 3.701 -11.292 1.00 38.77 1716 LYS A C 1
ATOM 752 O O . LYS A 1 116 ? 15.088 3.341 -12.362 1.00 37.99 1716 LYS A O 1
ATOM 758 N N . GLN A 1 117 ? 15.319 3.070 -10.142 1.00 38.24 1717 GLN A N 1
ATOM 759 C CA . GLN A 1 117 ? 14.531 1.842 -10.165 1.00 36.84 1717 GLN A CA 1
ATOM 760 C C . GLN A 1 117 ? 13.065 2.094 -10.494 1.00 35.22 1717 GLN A C 1
ATOM 761 O O . GLN A 1 117 ? 12.350 1.141 -10.832 1.00 35.98 1717 GLN A O 1
ATOM 767 N N . LEU A 1 118 ? 12.619 3.345 -10.439 1.00 34.51 1718 LEU A N 1
ATOM 768 C CA . LEU A 1 118 ? 11.276 3.746 -10.837 1.00 33.31 1718 LEU A CA 1
ATOM 769 C C . LEU A 1 118 ? 11.178 4.130 -12.305 1.00 37.52 1718 LEU A C 1
ATOM 770 O O . LEU A 1 118 ? 10.079 4.447 -12.770 1.00 39.15 1718 LEU A O 1
ATOM 775 N N . THR A 1 119 ? 12.288 4.119 -13.045 1.00 39.18 1719 THR A N 1
ATOM 776 C CA . THR A 1 119 ? 12.293 4.584 -14.426 1.00 40.56 1719 THR A CA 1
ATOM 777 C C . THR A 1 119 ? 12.326 3.395 -15.373 1.00 42.25 1719 THR A C 1
ATOM 778 O O . THR A 1 119 ? 13.277 2.610 -15.338 1.00 41.38 1719 THR A O 1
ATOM 782 N N . HIS A 1 120 ? 11.304 3.291 -16.236 1.00 43.22 1720 HIS A N 1
ATOM 783 C CA . HIS A 1 120 ? 11.168 2.186 -17.195 1.00 47.04 1720 HIS A CA 1
ATOM 784 C C . HIS A 1 120 ? 11.142 0.837 -16.483 1.00 41.99 1720 HIS A C 1
ATOM 785 O O . HIS A 1 120 ? 11.697 -0.155 -16.948 1.00 43.15 1720 HIS A O 1
ATOM 792 N N . ASN A 1 121 ? 10.500 0.802 -15.334 1.00 40.14 1721 ASN A N 1
ATOM 793 C CA . ASN A 1 121 ? 10.332 -0.432 -14.572 1.00 41.28 1721 ASN A CA 1
ATOM 794 C C . ASN A 1 121 ? 8.999 -1.039 -14.976 1.00 43.46 1721 ASN A C 1
ATOM 795 O O . ASN A 1 121 ? 7.942 -0.519 -14.600 1.00 44.27 1721 ASN A O 1
ATOM 800 N N . SER A 1 122 ? 9.040 -2.140 -15.731 1.00 41.89 1722 SER A N 1
ATOM 801 C CA . SER A 1 122 ? 7.814 -2.738 -16.228 1.00 37.89 1722 SER A CA 1
ATOM 802 C C . SER A 1 122 ? 7.253 -3.826 -15.328 1.00 39.96 1722 SER A C 1
ATOM 803 O O . SER A 1 122 ? 6.318 -4.508 -15.743 1.00 40.46 1722 SER A O 1
ATOM 806 N N . ASN A 1 123 ? 7.774 -4.004 -14.094 1.00 41.51 1723 ASN A N 1
ATOM 807 C CA A ASN A 1 123 ? 7.225 -4.958 -13.140 0.44 43.20 1723 ASN A CA 1
ATOM 808 C CA B ASN A 1 123 ? 7.204 -4.957 -13.141 0.56 43.22 1723 ASN A CA 1
ATOM 809 C C . ASN A 1 123 ? 6.398 -4.187 -12.107 1.00 41.13 1723 ASN A C 1
ATOM 810 O O . ASN A 1 123 ? 6.959 -3.439 -11.303 1.00 37.48 1723 ASN A O 1
ATOM 819 N N . ARG A 1 124 ? 5.077 -4.392 -12.114 1.00 41.75 1724 ARG A N 1
ATOM 820 C CA . ARG A 1 124 ? 4.215 -3.540 -11.296 1.00 42.97 1724 ARG A CA 1
ATOM 821 C C . ARG A 1 124 ? 4.474 -3.716 -9.807 1.00 41.33 1724 ARG A C 1
ATOM 822 O O . ARG A 1 124 ? 4.385 -2.740 -9.053 1.00 39.78 1724 ARG A O 1
ATOM 830 N N . HIS A 1 125 ? 4.776 -4.935 -9.347 1.00 39.79 1725 HIS A N 1
ATOM 831 C CA . HIS A 1 125 ? 5.075 -5.086 -7.922 1.00 42.08 1725 HIS A CA 1
ATOM 832 C C . HIS A 1 125 ? 6.318 -4.285 -7.548 1.00 39.61 1725 HIS A C 1
ATOM 833 O O . HIS A 1 125 ? 6.320 -3.527 -6.567 1.00 35.25 1725 HIS A O 1
ATOM 840 N N . SER A 1 126 ? 7.388 -4.441 -8.336 1.00 40.39 1726 SER A N 1
ATOM 841 C CA . SER A 1 126 ? 8.634 -3.734 -8.066 1.00 39.29 1726 SER A CA 1
ATOM 842 C C . SER A 1 126 ? 8.407 -2.231 -8.028 1.00 36.12 1726 SER A C 1
ATOM 843 O O . SER A 1 126 ? 8.839 -1.543 -7.089 1.00 35.11 1726 SER A O 1
ATOM 846 N N . GLU A 1 127 ? 7.714 -1.710 -9.044 1.00 36.45 1727 GLU A N 1
ATOM 847 C CA . GLU A 1 127 ? 7.484 -0.275 -9.137 1.00 37.05 1727 GLU A CA 1
ATOM 848 C C . GLU A 1 127 ? 6.644 0.229 -7.960 1.00 36.95 1727 GLU A C 1
ATOM 849 O O . GLU A 1 127 ? 6.937 1.288 -7.395 1.00 35.74 1727 GLU A O 1
ATOM 855 N N . GLU A 1 128 ? 5.602 -0.516 -7.578 1.00 35.73 1728 GLU A N 1
ATOM 856 C CA . GLU A 1 128 ? 4.810 -0.136 -6.409 1.00 35.63 1728 GLU A CA 1
ATOM 857 C C . GLU A 1 128 ? 5.704 -0.021 -5.181 1.00 32.58 1728 GLU A C 1
ATOM 858 O O . GLU A 1 128 ? 5.631 0.960 -4.421 1.00 30.36 1728 GLU A O 1
ATOM 864 N N . ARG A 1 129 ? 6.585 -1.003 -4.998 1.00 31.57 1729 ARG A N 1
ATOM 865 C CA . ARG A 1 129 ? 7.513 -0.999 -3.873 1.00 31.71 1729 ARG A CA 1
ATOM 866 C C . ARG A 1 129 ? 8.501 0.153 -3.971 1.00 31.55 1729 ARG A C 1
ATOM 867 O O . ARG A 1 129 ? 8.854 0.758 -2.952 1.00 29.63 1729 ARG A O 1
ATOM 875 N N . GLY A 1 130 ? 8.917 0.505 -5.182 1.00 31.51 1730 GLY A N 1
ATOM 876 C CA . GLY A 1 130 ? 9.792 1.654 -5.342 1.00 33.00 1730 GLY A CA 1
ATOM 877 C C . GLY A 1 130 ? 9.140 2.950 -4.897 1.00 31.84 1730 GLY A C 1
ATOM 878 O O . GLY A 1 130 ? 9.796 3.819 -4.319 1.00 30.15 1730 GLY A O 1
ATOM 879 N N . TRP A 1 131 ? 7.848 3.109 -5.186 1.00 31.84 1731 TRP A N 1
ATOM 880 C CA . TRP A 1 131 ? 7.164 4.320 -4.769 1.00 30.14 1731 TRP A CA 1
ATOM 881 C C . TRP A 1 131 ? 7.063 4.382 -3.253 1.00 28.64 1731 TRP A C 1
ATOM 882 O O . TRP A 1 131 ? 7.108 5.475 -2.683 1.00 28.13 1731 TRP A O 1
ATOM 893 N N . GLN A 1 132 ? 6.988 3.221 -2.589 1.00 27.94 1732 GLN A N 1
ATOM 894 C CA . GLN A 1 132 ? 6.992 3.205 -1.129 1.00 27.55 1732 GLN A CA 1
ATOM 895 C C . GLN A 1 132 ? 8.305 3.752 -0.595 1.00 27.66 1732 GLN A C 1
ATOM 896 O O . GLN A 1 132 ? 8.327 4.501 0.394 1.00 27.07 1732 GLN A O 1
ATOM 902 N N . LEU A 1 133 ? 9.412 3.384 -1.247 1.00 27.96 1733 LEU A N 1
ATOM 903 C CA . LEU A 1 133 ? 10.715 3.885 -0.831 1.00 29.57 1733 LEU A CA 1
ATOM 904 C C . LEU A 1 133 ? 10.828 5.388 -1.067 1.00 29.24 1733 LEU A C 1
ATOM 905 O O . LEU A 1 133 ? 11.381 6.111 -0.227 1.00 29.23 1733 LEU A O 1
ATOM 910 N N . LEU A 1 134 ? 10.324 5.882 -2.208 1.00 27.14 1734 LEU A N 1
ATOM 911 C CA . LEU A 1 134 ? 10.371 7.326 -2.444 1.00 27.28 1734 LEU A CA 1
ATOM 912 C C . LEU A 1 134 ? 9.532 8.082 -1.419 1.00 26.79 1734 LEU A C 1
ATOM 913 O O . LEU A 1 134 ? 9.920 9.160 -0.940 1.00 28.69 1734 LEU A O 1
ATOM 918 N N . TRP A 1 135 ? 8.390 7.509 -1.051 1.00 26.98 1735 TRP A N 1
ATOM 919 C CA . TRP A 1 135 ? 7.549 8.094 -0.021 1.00 28.40 1735 TRP A CA 1
ATOM 920 C C . TRP A 1 135 ? 8.286 8.142 1.313 1.00 27.25 1735 TRP A C 1
ATOM 921 O O . TRP A 1 135 ? 8.327 9.190 1.961 1.00 24.49 1735 TRP A O 1
ATOM 932 N N . LEU A 1 136 ? 8.918 7.030 1.717 1.00 24.70 1736 LEU A N 1
ATOM 933 C CA . LEU A 1 136 ? 9.734 7.041 2.934 1.00 24.96 1736 LEU A CA 1
ATOM 934 C C . LEU A 1 136 ? 10.833 8.083 2.841 1.00 27.10 1736 LEU A C 1
ATOM 935 O O . LEU A 1 136 ? 11.027 8.878 3.761 1.00 26.02 1736 LEU A O 1
ATOM 940 N N . CYS A 1 137 ? 11.533 8.115 1.705 1.00 27.65 1737 CYS A N 1
ATOM 941 C CA . CYS A 1 137 ? 12.687 8.992 1.528 1.00 28.98 1737 CYS A CA 1
ATOM 942 C C . CYS A 1 137 ? 12.305 10.468 1.658 1.00 28.77 1737 CYS A C 1
ATOM 943 O O . CYS A 1 137 ? 13.002 11.248 2.328 1.00 29.38 1737 CYS A O 1
ATOM 946 N N . THR A 1 138 ? 11.212 10.882 0.999 1.00 26.66 1738 THR A N 1
ATOM 947 C CA . THR A 1 138 ? 10.812 12.284 1.065 1.00 28.25 1738 THR A CA 1
ATOM 948 C C . THR A 1 138 ? 10.320 12.689 2.448 1.00 28.61 1738 THR A C 1
ATOM 949 O O . THR A 1 138 ? 10.168 13.891 2.696 1.00 30.78 1738 THR A O 1
ATOM 953 N N . GLY A 1 139 ? 10.032 11.730 3.325 1.00 28.64 1739 GLY A N 1
ATOM 954 C CA . GLY A 1 139 ? 9.779 12.040 4.728 1.00 27.86 1739 GLY A CA 1
ATOM 955 C C . GLY A 1 139 ? 11.028 12.230 5.571 1.00 30.03 1739 GLY A C 1
ATOM 956 O O . GLY A 1 139 ? 10.920 12.638 6.737 1.00 33.80 1739 GLY A O 1
ATOM 957 N N . LEU A 1 140 ? 12.214 11.966 5.020 1.00 27.57 1740 LEU A N 1
ATOM 958 C CA . LEU A 1 140 ? 13.452 11.980 5.800 1.00 30.52 1740 LEU A CA 1
ATOM 959 C C . LEU A 1 140 ? 14.356 13.150 5.453 1.00 31.89 1740 LEU A C 1
ATOM 960 O O . LEU A 1 140 ? 14.882 13.822 6.341 1.00 34.34 1740 LEU A O 1
ATOM 965 N N . PHE A 1 141 ? 14.546 13.417 4.169 1.00 30.10 1741 PHE A N 1
ATOM 966 C CA . PHE A 1 141 ? 15.415 14.504 3.758 1.00 33.82 1741 PHE A CA 1
ATOM 967 C C . PHE A 1 141 ? 15.066 14.860 2.320 1.00 35.08 1741 PHE A C 1
ATOM 968 O O . PHE A 1 141 ? 14.519 14.016 1.596 1.00 32.54 1741 PHE A O 1
ATOM 976 N N . PRO A 1 142 ? 15.323 16.095 1.896 1.00 39.83 1742 PRO A N 1
ATOM 977 C CA . PRO A 1 142 ? 15.023 16.492 0.523 1.00 39.57 1742 PRO A CA 1
ATOM 978 C C . PRO A 1 142 ? 16.189 16.177 -0.390 1.00 39.90 1742 PRO A C 1
ATOM 979 O O . PRO A 1 142 ? 17.283 15.842 0.087 1.00 42.31 1742 PRO A O 1
ATOM 983 N N . PRO A 1 143 ? 16.013 16.308 -1.699 1.00 39.54 1743 PRO A N 1
ATOM 984 C CA . PRO A 1 143 ? 17.180 16.355 -2.595 1.00 41.89 1743 PRO A CA 1
ATOM 985 C C . PRO A 1 143 ? 17.958 17.647 -2.367 1.00 45.07 1743 PRO A C 1
ATOM 986 O O . PRO A 1 143 ? 17.489 18.582 -1.715 1.00 46.72 1743 PRO A O 1
ATOM 990 N N . SER A 1 144 ? 19.182 17.679 -2.889 1.00 49.99 1744 SER A N 1
ATOM 991 C CA . SER A 1 144 ? 19.970 18.907 -2.902 1.00 50.41 1744 SER A CA 1
ATOM 992 C C . SER A 1 144 ? 19.402 19.903 -3.917 1.00 51.23 1744 SER A C 1
ATOM 993 O O . SER A 1 144 ? 18.512 19.582 -4.711 1.00 49.49 1744 SER A O 1
ATOM 996 N N . LYS A 1 145 ? 19.959 21.125 -3.898 1.00 52.99 1745 LYS A N 1
ATOM 997 C CA . LYS A 1 145 ? 19.485 22.189 -4.779 1.00 55.23 1745 LYS A CA 1
ATOM 998 C C . LYS A 1 145 ? 19.462 21.746 -6.233 1.00 55.90 1745 LYS A C 1
ATOM 999 O O . LYS A 1 145 ? 18.496 22.017 -6.951 1.00 55.82 1745 LYS A O 1
ATOM 1001 N N . GLY A 1 146 ? 20.509 21.046 -6.683 1.00 57.22 1746 GLY A N 1
ATOM 1002 C CA . GLY A 1 146 ? 20.623 20.709 -8.096 1.00 57.86 1746 GLY A CA 1
ATOM 1003 C C . GLY A 1 146 ? 19.734 19.565 -8.538 1.00 54.97 1746 GLY A C 1
ATOM 1004 O O . GLY A 1 146 ? 19.326 19.508 -9.703 1.00 52.41 1746 GLY A O 1
ATOM 1005 N N . LEU A 1 147 ? 19.406 18.648 -7.628 1.00 53.74 1747 LEU A N 1
ATOM 1006 C CA . LEU A 1 147 ? 18.584 17.504 -7.988 1.00 50.58 1747 LEU A CA 1
ATOM 1007 C C . LEU A 1 147 ? 17.098 17.779 -7.809 1.00 49.35 1747 LEU A C 1
ATOM 1008 O O . LEU A 1 147 ? 16.282 17.141 -8.483 1.00 49.54 1747 LEU A O 1
ATOM 1013 N N . LEU A 1 148 ? 16.735 18.748 -6.960 1.00 47.96 1748 LEU A N 1
ATOM 1014 C CA . LEU A 1 148 ? 15.325 18.970 -6.623 1.00 48.82 1748 LEU A CA 1
ATOM 1015 C C . LEU A 1 148 ? 14.428 19.214 -7.836 1.00 48.25 1748 LEU A C 1
ATOM 1016 O O . LEU A 1 148 ? 13.347 18.597 -7.904 1.00 45.83 1748 LEU A O 1
ATOM 1021 N N . PRO A 1 149 ? 14.760 20.079 -8.800 1.00 50.58 1749 PRO A N 1
ATOM 1022 C CA . PRO A 1 149 ? 13.832 20.246 -9.928 1.00 49.98 1749 PRO A CA 1
ATOM 1023 C C . PRO A 1 149 ? 13.645 18.970 -10.722 1.00 49.50 1749 PRO A C 1
ATOM 1024 O O . PRO A 1 149 ? 12.567 18.770 -11.297 1.00 49.47 1749 PRO A O 1
ATOM 1028 N N . HIS A 1 150 ? 14.655 18.088 -10.757 1.00 47.81 1750 HIS A N 1
ATOM 1029 C CA . HIS A 1 150 ? 14.501 16.821 -11.470 1.00 46.24 1750 HIS A CA 1
ATOM 1030 C C . HIS A 1 150 ? 13.622 15.853 -10.690 1.00 43.51 1750 HIS A C 1
ATOM 1031 O O . HIS A 1 150 ? 12.775 15.165 -11.274 1.00 43.41 1750 HIS A O 1
ATOM 1038 N N . ALA A 1 151 ? 13.807 15.781 -9.373 1.00 41.82 1751 ALA A N 1
ATOM 1039 C CA . ALA A 1 151 ? 12.929 14.942 -8.570 1.00 40.60 1751 ALA A CA 1
ATOM 1040 C C . ALA A 1 151 ? 11.500 15.469 -8.604 1.00 41.72 1751 ALA A C 1
ATOM 1041 O O . ALA A 1 151 ? 10.542 14.686 -8.679 1.00 39.82 1751 ALA A O 1
ATOM 1043 N N . GLN A 1 152 ? 11.343 16.798 -8.567 1.00 42.22 1752 GLN A N 1
ATOM 1044 C CA . GLN A 1 152 ? 10.020 17.405 -8.660 1.00 43.80 1752 GLN A CA 1
ATOM 1045 C C . GLN A 1 152 ? 9.334 17.053 -9.981 1.00 43.96 1752 GLN A C 1
ATOM 1046 O O . GLN A 1 152 ? 8.184 16.595 -9.991 1.00 42.47 1752 GLN A O 1
ATOM 1052 N N . LYS A 1 153 ? 10.033 17.231 -11.109 1.00 44.51 1753 LYS A N 1
ATOM 1053 C CA . LYS A 1 153 ? 9.437 16.900 -12.405 1.00 44.63 1753 LYS A CA 1
ATOM 1054 C C . LYS A 1 153 ? 9.197 15.397 -12.538 1.00 45.30 1753 LYS A C 1
ATOM 1055 O O . LYS A 1 153 ? 8.208 14.976 -13.153 1.00 44.68 1753 LYS A O 1
ATOM 1057 N N . PHE A 1 154 ? 10.090 14.573 -11.979 1.00 44.87 1754 PHE A N 1
ATOM 1058 C CA . PHE A 1 154 ? 9.860 13.129 -11.958 1.00 44.94 1754 PHE A CA 1
ATOM 1059 C C . PHE A 1 154 ? 8.510 12.804 -11.322 1.00 42.93 1754 PHE A C 1
ATOM 1060 O O . PHE A 1 154 ? 7.705 12.043 -11.878 1.00 41.49 1754 PHE A O 1
ATOM 1068 N N . ILE A 1 155 ? 8.241 13.401 -10.155 1.00 39.49 1755 ILE A N 1
ATOM 1069 C CA . ILE A 1 155 ? 6.979 13.169 -9.460 1.00 38.15 1755 ILE A CA 1
ATOM 1070 C C . ILE A 1 155 ? 5.819 13.829 -10.203 1.00 40.31 1755 ILE A C 1
ATOM 1071 O O . ILE A 1 155 ? 4.757 13.226 -10.381 1.00 38.37 1755 ILE A O 1
ATOM 1076 N N . ASP A 1 156 ? 6.009 15.064 -10.668 1.00 42.95 1756 ASP A N 1
ATOM 1077 C CA . ASP A 1 156 ? 4.911 15.805 -11.280 1.00 45.28 1756 ASP A CA 1
ATOM 1078 C C . ASP A 1 156 ? 4.419 15.148 -12.564 1.00 45.22 1756 ASP A C 1
ATOM 1079 O O . ASP A 1 156 ? 3.217 15.162 -12.842 1.00 43.89 1756 ASP A O 1
ATOM 1084 N N . THR A 1 157 ? 5.318 14.567 -13.358 1.00 45.79 1757 THR A N 1
ATOM 1085 C CA . THR A 1 157 ? 4.888 13.895 -14.584 1.00 48.76 1757 THR A CA 1
ATOM 1086 C C . THR A 1 157 ? 4.309 12.515 -14.324 1.00 49.27 1757 THR A C 1
ATOM 1087 O O . THR A 1 157 ? 3.884 11.856 -15.277 1.00 49.06 1757 THR A O 1
ATOM 1091 N N . ARG A 1 158 ? 4.301 12.057 -13.069 1.00 45.72 1758 ARG A N 1
ATOM 1092 C CA . ARG A 1 158 ? 3.713 10.778 -12.694 1.00 46.53 1758 ARG A CA 1
ATOM 1093 C C . ARG A 1 158 ? 2.689 10.967 -11.581 1.00 46.39 1758 ARG A C 1
ATOM 1094 O O . ARG A 1 158 ? 2.496 10.080 -10.742 1.00 44.59 1758 ARG A O 1
ATOM 1102 N N . ARG A 1 159 ? 2.023 12.128 -11.581 1.00 47.07 1759 ARG A N 1
ATOM 1103 C CA . ARG A 1 159 ? 1.115 12.478 -10.500 1.00 47.99 1759 ARG A CA 1
ATOM 1104 C C . ARG A 1 159 ? -0.005 11.454 -10.329 1.00 49.78 1759 ARG A C 1
ATOM 1105 O O . ARG A 1 159 ? -0.650 11.430 -9.268 1.00 50.72 1759 ARG A O 1
ATOM 1107 N N . GLY A 1 160 ? -0.221 10.590 -11.327 1.00 49.47 1760 GLY A N 1
ATOM 1108 C CA . GLY A 1 160 ? -1.229 9.543 -11.260 1.00 50.15 1760 GLY A CA 1
ATOM 1109 C C . GLY A 1 160 ? -0.858 8.347 -10.403 1.00 48.66 1760 GLY A C 1
ATOM 1110 O O . GLY A 1 160 ? -1.734 7.530 -10.103 1.00 50.74 1760 GLY A O 1
ATOM 1111 N N . LYS A 1 161 ? 0.401 8.215 -10.004 1.00 45.89 1761 LYS A N 1
ATOM 1112 C CA . LYS A 1 161 ? 0.767 7.137 -9.103 1.00 45.33 1761 LYS A CA 1
ATOM 1113 C C . LYS A 1 161 ? 0.223 7.426 -7.712 1.00 42.90 1761 LYS A C 1
ATOM 1114 O O . LYS A 1 161 ? 0.137 8.580 -7.286 1.00 44.12 1761 LYS A O 1
ATOM 1120 N N . LEU A 1 162 ? -0.171 6.364 -7.010 1.00 40.47 1762 LEU A N 1
ATOM 1121 C CA . LEU A 1 162 ? -0.928 6.530 -5.773 1.00 40.62 1762 LEU A CA 1
ATOM 1122 C C . LEU A 1 162 ? -0.224 7.464 -4.785 1.00 38.91 1762 LEU A C 1
ATOM 1123 O O . LEU A 1 162 ? -0.848 8.370 -4.227 1.00 38.50 1762 LEU A O 1
ATOM 1128 N N . LEU A 1 163 ? 1.079 7.269 -4.567 1.00 36.95 1763 LEU A N 1
ATOM 1129 C CA . LEU A 1 163 ? 1.805 8.005 -3.531 1.00 33.97 1763 LEU A CA 1
ATOM 1130 C C . LEU A 1 163 ? 2.529 9.245 -4.058 1.00 32.47 1763 LEU A C 1
ATOM 1131 O O . LEU A 1 163 ? 3.163 9.953 -3.269 1.00 33.16 1763 LEU A O 1
ATOM 1136 N N . ALA A 1 164 ? 2.412 9.548 -5.355 1.00 32.37 1764 ALA A N 1
ATOM 1137 C CA . ALA A 1 164 ? 3.208 10.631 -5.928 1.00 34.05 1764 ALA A CA 1
ATOM 1138 C C . ALA A 1 164 ? 2.789 12.001 -5.394 1.00 33.72 1764 ALA A C 1
ATOM 1139 O O . ALA A 1 164 ? 3.675 12.784 -5.012 1.00 33.34 1764 ALA A O 1
ATOM 1141 N N . PRO A 1 165 ? 1.492 12.343 -5.311 1.00 34.39 1765 PRO A N 1
ATOM 1142 C CA . PRO A 1 165 ? 1.148 13.661 -4.754 1.00 34.07 1765 PRO A CA 1
ATOM 1143 C C . PRO A 1 165 ? 1.672 13.869 -3.349 1.00 32.10 1765 PRO A C 1
ATOM 1144 O O . PRO A 1 165 ? 2.085 14.985 -3.006 1.00 33.00 1765 PRO A O 1
ATOM 1148 N N . ASP A 1 166 ? 1.670 12.823 -2.518 1.00 28.09 1766 ASP A N 1
ATOM 1149 C CA . ASP A 1 166 ? 2.183 13.010 -1.162 1.00 29.71 1766 ASP A CA 1
ATOM 1150 C C . ASP A 1 166 ? 3.709 13.124 -1.140 1.00 29.21 1766 ASP A C 1
ATOM 1151 O O . ASP A 1 166 ? 4.252 13.854 -0.300 1.00 29.15 1766 ASP A O 1
ATOM 1156 N N . CYS A 1 167 ? 4.417 12.413 -2.039 1.00 27.12 1767 CYS A N 1
ATOM 1157 C CA . CYS A 1 167 ? 5.865 12.586 -2.143 1.00 27.52 1767 CYS A CA 1
ATOM 1158 C C . CYS A 1 167 ? 6.217 14.048 -2.387 1.00 29.89 1767 CYS A C 1
ATOM 1159 O O . CYS A 1 167 ? 7.173 14.581 -1.812 1.00 30.33 1767 CYS A O 1
ATOM 1162 N N . SER A 1 168 ? 5.466 14.708 -3.259 1.00 30.57 1768 SER A N 1
ATOM 1163 C CA . SER A 1 168 ? 5.739 16.115 -3.527 1.00 33.07 1768 SER A CA 1
ATOM 1164 C C . SER A 1 168 ? 5.505 16.966 -2.281 1.00 33.31 1768 SER A C 1
ATOM 1165 O O . SER A 1 168 ? 6.326 17.829 -1.942 1.00 35.91 1768 SER A O 1
ATOM 1168 N N . ARG A 1 169 ? 4.389 16.734 -1.579 1.00 30.68 1769 ARG A N 1
ATOM 1169 C CA . ARG A 1 169 ? 4.109 17.482 -0.362 1.00 30.16 1769 ARG A CA 1
ATOM 1170 C C . ARG A 1 169 ? 5.183 17.251 0.696 1.00 30.45 1769 ARG A C 1
ATOM 1171 O O . ARG A 1 169 ? 5.564 18.176 1.420 1.00 33.01 1769 ARG A O 1
ATOM 1179 N N . ARG A 1 170 ? 5.664 16.012 0.817 1.00 28.76 1770 ARG A N 1
ATOM 1180 C CA . ARG A 1 170 ? 6.657 15.683 1.833 1.00 29.82 1770 ARG A CA 1
ATOM 1181 C C . ARG A 1 170 ? 7.991 16.381 1.573 1.00 31.24 1770 ARG A C 1
ATOM 1182 O O . ARG A 1 170 ? 8.675 16.784 2.527 1.00 31.75 1770 ARG A O 1
ATOM 1190 N N . ILE A 1 171 ? 8.365 16.557 0.305 1.00 32.98 1771 ILE A N 1
ATOM 1191 C CA . ILE A 1 171 ? 9.557 17.337 -0.005 1.00 35.17 1771 ILE A CA 1
ATOM 1192 C C . ILE A 1 171 ? 9.386 18.774 0.482 1.00 36.78 1771 ILE A C 1
ATOM 1193 O O . ILE A 1 171 ? 10.282 19.351 1.108 1.00 36.05 1771 ILE A O 1
ATOM 1198 N N . GLN A 1 172 ? 8.221 19.367 0.206 1.00 37.61 1772 GLN A N 1
ATOM 1199 C CA . GLN A 1 172 ? 7.937 20.706 0.709 1.00 40.56 1772 GLN A CA 1
ATOM 1200 C C . GLN A 1 172 ? 8.045 20.757 2.234 1.00 37.77 1772 GLN A C 1
ATOM 1201 O O . GLN A 1 172 ? 8.638 21.684 2.792 1.00 40.55 1772 GLN A O 1
ATOM 1207 N N . LYS A 1 173 ? 7.511 19.751 2.928 1.00 34.23 1773 LYS A N 1
ATOM 1208 C CA . LYS A 1 173 ? 7.475 19.830 4.387 1.00 34.02 1773 LYS A CA 1
ATOM 1209 C C . LYS A 1 173 ? 8.862 19.635 4.993 1.00 35.19 1773 LYS A C 1
ATOM 1210 O O . LYS A 1 173 ? 9.199 20.260 6.005 1.00 34.56 1773 LYS A O 1
ATOM 1216 N N . VAL A 1 174 ? 9.670 18.748 4.409 1.00 34.40 1774 VAL A N 1
ATOM 1217 C CA . VAL A 1 174 ? 10.978 18.463 4.990 1.00 33.76 1774 VAL A CA 1
ATOM 1218 C C . VAL A 1 174 ? 11.948 19.622 4.741 1.00 37.71 1774 VAL A C 1
ATOM 1219 O O . VAL A 1 174 ? 12.827 19.888 5.565 1.00 41.12 1774 VAL A O 1
ATOM 1223 N N . LEU A 1 175 ? 11.807 20.334 3.616 1.00 37.88 1775 LEU A N 1
ATOM 1224 C CA . LEU A 1 175 ? 12.540 21.588 3.426 1.00 40.48 1775 LEU A CA 1
ATOM 1225 C C . LEU A 1 175 ? 12.158 22.642 4.463 1.00 44.68 1775 LEU A C 1
ATOM 1226 O O . LEU A 1 175 ? 12.990 23.482 4.830 1.00 46.84 1775 LEU A O 1
ATOM 1231 N N . ARG A 1 176 ? 10.903 22.642 4.914 1.00 44.25 1776 ARG A N 1
ATOM 1232 C CA . ARG A 1 176 ? 10.472 23.615 5.915 1.00 45.71 1776 ARG A CA 1
ATOM 1233 C C . ARG A 1 176 ? 11.012 23.269 7.295 1.00 45.93 1776 ARG A C 1
ATOM 1234 O O . ARG A 1 176 ? 11.532 24.139 8.000 1.00 47.87 1776 ARG A O 1
ATOM 1236 N N . THR A 1 177 ? 10.885 22.009 7.713 1.00 43.25 1777 THR A N 1
ATOM 1237 C CA . THR A 1 177 ? 11.234 21.632 9.080 1.00 43.62 1777 THR A CA 1
ATOM 1238 C C . THR A 1 177 ? 12.666 21.144 9.238 1.00 43.81 1777 THR A C 1
ATOM 1239 O O . THR A 1 177 ? 13.137 21.037 10.375 1.00 44.34 1777 THR A O 1
ATOM 1243 N N . GLY A 1 178 ? 13.367 20.846 8.149 1.00 43.55 1778 GLY A N 1
ATOM 1244 C CA . GLY A 1 178 ? 14.677 20.249 8.258 1.00 43.31 1778 GLY A CA 1
ATOM 1245 C C . GLY A 1 178 ? 14.601 18.735 8.335 1.00 39.33 1778 GLY A C 1
ATOM 1246 O O . GLY A 1 178 ? 13.526 18.149 8.495 1.00 37.26 1778 GLY A O 1
ATOM 1247 N N . PRO A 1 179 ? 15.748 18.070 8.222 1.00 40.39 1779 PRO A N 1
ATOM 1248 C CA . PRO A 1 179 ? 15.753 16.616 8.003 1.00 36.11 1779 PRO A CA 1
ATOM 1249 C C . PRO A 1 179 ? 15.612 15.812 9.282 1.00 34.00 1779 PRO A C 1
ATOM 1250 O O . PRO A 1 179 ? 15.971 16.249 10.376 1.00 35.62 1779 PRO A O 1
ATOM 1254 N N . ARG A 1 180 ? 15.090 14.608 9.117 1.00 30.37 1780 ARG A N 1
ATOM 1255 C CA . ARG A 1 180 ? 15.001 13.647 10.197 1.00 33.71 1780 ARG A CA 1
ATOM 1256 C C . ARG A 1 180 ? 16.400 13.216 10.632 1.00 35.78 1780 ARG A C 1
ATOM 1257 O O . ARG A 1 180 ? 17.377 13.323 9.885 1.00 36.16 1780 ARG A O 1
ATOM 1265 N N . LYS A 1 181 ? 16.482 12.713 11.862 1.00 33.99 1781 LYS A N 1
ATOM 1266 C CA . LYS A 1 181 ? 17.732 12.209 12.415 1.00 37.11 1781 LYS A CA 1
ATOM 1267 C C . LYS A 1 181 ? 17.789 10.694 12.472 1.00 36.32 1781 LYS A C 1
ATOM 1268 O O . LYS A 1 181 ? 18.886 10.131 12.570 1.00 36.45 1781 LYS A O 1
ATOM 1274 N N . GLN A 1 182 ? 16.641 10.030 12.428 1.00 34.14 1782 GLN A N 1
ATOM 1275 C CA . GLN A 1 182 ? 16.538 8.594 12.507 1.00 33.21 1782 GLN A CA 1
ATOM 1276 C C . GLN A 1 182 ? 15.821 8.057 11.275 1.00 33.39 1782 GLN A C 1
ATOM 1277 O O . GLN A 1 182 ? 14.966 8.745 10.700 1.00 30.83 1782 GLN A O 1
ATOM 1283 N N . PRO A 1 183 ? 16.157 6.843 10.845 1.00 33.64 1783 PRO A N 1
ATOM 1284 C CA . PRO A 1 183 ? 15.512 6.251 9.663 1.00 32.78 1783 PRO A CA 1
ATOM 1285 C C . PRO A 1 183 ? 14.047 5.928 9.952 1.00 31.95 1783 PRO A C 1
ATOM 1286 O O . PRO A 1 183 ? 13.563 6.171 11.069 1.00 33.23 1783 PRO A O 1
ATOM 1290 N N . PRO A 1 184 ? 13.297 5.422 8.965 1.00 29.08 1784 PRO A N 1
ATOM 1291 C CA . PRO A 1 184 ? 11.864 5.177 9.197 1.00 25.20 1784 PRO A CA 1
ATOM 1292 C C . PRO A 1 184 ? 11.595 4.281 10.398 1.00 27.70 1784 PRO A C 1
ATOM 1293 O O . PRO A 1 184 ? 12.261 3.266 10.614 1.00 27.57 1784 PRO A O 1
ATOM 1297 N N . HIS A 1 185 ? 10.571 4.658 11.157 1.00 26.80 1785 HIS A N 1
ATOM 1298 C CA . HIS A 1 185 ? 10.030 3.858 12.246 1.00 27.71 1785 HIS A CA 1
ATOM 1299 C C . HIS A 1 185 ? 9.152 2.745 11.677 1.00 27.98 1785 HIS A C 1
ATOM 1300 O O . HIS A 1 185 ? 8.628 2.851 10.560 1.00 25.61 1785 HIS A O 1
ATOM 1307 N N . GLN A 1 186 ? 8.988 1.665 12.457 1.00 30.12 1786 GLN A N 1
ATOM 1308 C CA . GLN A 1 186 ? 8.192 0.545 11.969 1.00 31.62 1786 GLN A CA 1
ATOM 1309 C C . GLN A 1 186 ? 6.771 0.976 11.618 1.00 27.01 1786 GLN A C 1
ATOM 1310 O O . GLN A 1 186 ? 6.148 0.386 10.729 1.00 29.49 1786 GLN A O 1
ATOM 1316 N N . VAL A 1 187 ? 6.253 2.013 12.286 1.00 25.15 1787 VAL A N 1
ATOM 1317 C CA . VAL A 1 187 ? 4.918 2.507 11.972 1.00 25.33 1787 VAL A CA 1
ATOM 1318 C C . VAL A 1 187 ? 4.907 3.180 10.605 1.00 22.78 1787 VAL A C 1
ATOM 1319 O O . VAL A 1 187 ? 3.949 3.041 9.834 1.00 27.10 1787 VAL A O 1
ATOM 1323 N N . GLU A 1 188 ? 5.964 3.931 10.291 1.00 23.72 1788 GLU A N 1
ATOM 1324 C CA . GLU A 1 188 ? 6.096 4.505 8.948 1.00 23.89 1788 GLU A CA 1
ATOM 1325 C C . GLU A 1 188 ? 6.223 3.424 7.886 1.00 25.31 1788 GLU A C 1
ATOM 1326 O O . GLU A 1 188 ? 5.656 3.552 6.791 1.00 22.83 1788 GLU A O 1
ATOM 1332 N N . VAL A 1 189 ? 6.999 2.373 8.174 1.00 25.98 1789 VAL A N 1
ATOM 1333 C CA . VAL A 1 189 ? 7.222 1.333 7.169 1.00 28.53 1789 VAL A CA 1
ATOM 1334 C C . VAL A 1 189 ? 5.943 0.546 6.947 1.00 30.34 1789 VAL A C 1
ATOM 1335 O O . VAL A 1 189 ? 5.605 0.180 5.807 1.00 29.51 1789 VAL A O 1
ATOM 1339 N N . GLU A 1 190 ? 5.181 0.300 8.022 1.00 29.46 1790 GLU A N 1
ATOM 1340 C CA . GLU A 1 190 ? 3.955 -0.468 7.827 1.00 33.83 1790 GLU A CA 1
ATOM 1341 C C . GLU A 1 190 ? 2.943 0.318 6.989 1.00 31.68 1790 GLU A C 1
ATOM 1342 O O . GLU A 1 190 ? 2.237 -0.258 6.149 1.00 30.31 1790 GLU A O 1
ATOM 1348 N N . ALA A 1 191 ? 2.880 1.635 7.163 1.00 26.43 1791 ALA A N 1
ATOM 1349 C CA . ALA A 1 191 ? 2.018 2.434 6.295 1.00 26.21 1791 ALA A CA 1
ATOM 1350 C C . ALA A 1 191 ? 2.501 2.366 4.851 1.00 28.10 1791 ALA A C 1
ATOM 1351 O O . ALA A 1 191 ? 1.702 2.184 3.925 1.00 28.74 1791 ALA A O 1
ATOM 1353 N N . ALA A 1 192 ? 3.812 2.538 4.649 1.00 26.11 1792 ALA A N 1
ATOM 1354 C CA . ALA A 1 192 ? 4.382 2.462 3.313 1.00 25.62 1792 ALA A CA 1
ATOM 1355 C C . ALA A 1 192 ? 4.044 1.140 2.644 1.00 27.91 1792 ALA A C 1
ATOM 1356 O O . ALA A 1 192 ? 3.587 1.119 1.493 1.00 28.28 1792 ALA A O 1
ATOM 1358 N N . GLU A 1 193 ? 4.246 0.017 3.348 1.00 27.85 1793 GLU A N 1
ATOM 1359 C CA . GLU A 1 193 ? 3.972 -1.271 2.720 1.00 29.99 1793 GLU A CA 1
ATOM 1360 C C . GLU A 1 193 ? 2.492 -1.470 2.422 1.00 32.42 1793 GLU A C 1
ATOM 1361 O O . GLU A 1 193 ? 2.146 -2.371 1.657 1.00 32.08 1793 GLU A O 1
ATOM 1367 N N . GLN A 1 194 ? 1.607 -0.711 3.068 1.00 30.51 1794 GLN A N 1
ATOM 1368 C CA . GLN A 1 194 ? 0.181 -0.745 2.759 1.00 28.87 1794 GLN A CA 1
ATOM 1369 C C . GLN A 1 194 ? -0.200 0.251 1.671 1.00 31.50 1794 GLN A C 1
ATOM 1370 O O . GLN A 1 194 ? -1.366 0.287 1.266 1.00 32.33 1794 GLN A O 1
ATOM 1376 N N . ASN A 1 195 ? 0.766 1.025 1.162 1.00 31.03 1795 ASN A N 1
ATOM 1377 C CA . ASN A 1 195 ? 0.489 2.130 0.242 1.00 30.53 1795 ASN A CA 1
ATOM 1378 C C . ASN A 1 195 ? -0.495 3.126 0.861 1.00 32.05 1795 ASN A C 1
ATOM 1379 O O . ASN A 1 195 ? -1.436 3.594 0.207 1.00 35.66 1795 ASN A O 1
ATOM 1384 N N . VAL A 1 196 ? -0.308 3.408 2.143 1.00 33.49 1796 VAL A N 1
ATOM 1385 C CA . VAL A 1 196 ? -1.199 4.262 2.911 1.00 34.58 1796 VAL A CA 1
ATOM 1386 C C . VAL A 1 196 ? -0.371 5.447 3.387 1.00 33.60 1796 VAL A C 1
ATOM 1387 O O . VAL A 1 196 ? 0.726 5.266 3.920 1.00 31.89 1796 VAL A O 1
ATOM 1391 N N . SER A 1 197 ? -0.848 6.661 3.123 1.00 31.89 1797 SER A N 1
ATOM 1392 C CA . SER A 1 197 ? -0.057 7.820 3.505 1.00 33.35 1797 SER A CA 1
ATOM 1393 C C . SER A 1 197 ? -0.520 8.469 4.805 1.00 34.27 1797 SER A C 1
ATOM 1394 O O . SER A 1 197 ? 0.205 9.310 5.348 1.00 39.73 1797 SER A O 1
ATOM 1397 N N . ARG A 1 198 ? -1.673 8.086 5.334 1.00 30.40 1798 ARG A N 1
ATOM 1398 C CA . ARG A 1 198 ? -2.188 8.644 6.580 1.00 30.24 1798 ARG A CA 1
ATOM 1399 C C . ARG A 1 198 ? -1.926 7.669 7.724 1.00 30.26 1798 ARG A C 1
ATOM 1400 O O . ARG A 1 198 ? -2.213 6.477 7.606 1.00 30.51 1798 ARG A O 1
ATOM 1408 N N . ILE A 1 199 ? -1.369 8.168 8.820 1.00 27.24 1799 ILE A N 1
ATOM 1409 C CA . ILE A 1 199 ? -0.963 7.339 9.948 1.00 27.50 1799 ILE A CA 1
ATOM 1410 C C . ILE A 1 199 ? -1.620 7.915 11.200 1.00 28.29 1799 ILE A C 1
ATOM 1411 O O . ILE A 1 199 ? -1.555 9.132 11.412 1.00 28.15 1799 ILE A O 1
ATOM 1416 N N . CYS A 1 200 ? -2.259 7.073 12.007 1.00 29.16 1800 CYS A N 1
ATOM 1417 C CA . CYS A 1 200 ? -2.670 7.501 13.350 1.00 29.70 1800 CYS A CA 1
ATOM 1418 C C . CYS A 1 200 ? -1.924 6.694 14.403 1.00 29.35 1800 CYS A C 1
ATOM 1419 O O . CYS A 1 200 ? -1.762 5.485 14.262 1.00 31.61 1800 CYS A O 1
ATOM 1422 N N . HIS A 1 201 ? -1.502 7.352 15.489 1.00 27.19 1801 HIS A N 1
ATOM 1423 C CA . HIS A 1 201 ? -0.815 6.668 16.575 1.00 23.77 1801 HIS A CA 1
ATOM 1424 C C . HIS A 1 201 ? -1.675 6.790 17.815 1.00 23.46 1801 HIS A C 1
ATOM 1425 O O . HIS A 1 201 ? -2.175 7.883 18.104 1.00 23.22 1801 HIS A O 1
ATOM 1432 N N . LYS A 1 202 ? -1.855 5.686 18.536 1.00 23.24 1802 LYS A N 1
ATOM 1433 C CA . LYS A 1 202 ? -2.630 5.749 19.766 1.00 23.30 1802 LYS A CA 1
ATOM 1434 C C . LYS A 1 202 ? -1.821 6.473 20.835 1.00 23.75 1802 LYS A C 1
ATOM 1435 O O . LYS A 1 202 ? -0.611 6.260 20.967 1.00 24.31 1802 LYS A O 1
ATOM 1441 N N . ILE A 1 203 ? -2.502 7.351 21.586 1.00 24.71 1803 ILE A N 1
ATOM 1442 C CA . ILE A 1 203 ? -1.957 8.054 22.750 1.00 20.65 1803 ILE A CA 1
ATOM 1443 C C . ILE A 1 203 ? -2.827 7.707 23.948 1.00 21.74 1803 ILE A C 1
ATOM 1444 O O . ILE A 1 203 ? -4.051 7.864 23.884 1.00 24.20 1803 ILE A O 1
ATOM 1449 N N . TYR A 1 204 ? -2.196 7.251 25.029 1.00 23.81 1804 TYR A N 1
ATOM 1450 C CA . TYR A 1 204 ? -2.883 6.868 26.269 1.00 22.26 1804 TYR A CA 1
ATOM 1451 C C . TYR A 1 204 ? -2.795 7.999 27.289 1.00 21.62 1804 TYR A C 1
ATOM 1452 O O . TYR A 1 204 ? -1.831 8.768 27.305 1.00 21.88 1804 TYR A O 1
ATOM 1461 N N . PHE A 1 205 ? -3.801 8.081 28.157 1.00 22.87 1805 PHE A N 1
ATOM 1462 C CA . PHE A 1 205 ? -3.879 9.121 29.165 1.00 21.58 1805 PHE A CA 1
ATOM 1463 C C . PHE A 1 205 ? -3.963 8.483 30.544 1.00 21.66 1805 PHE A C 1
ATOM 1464 O O . PHE A 1 205 ? -4.299 7.299 30.672 1.00 23.70 1805 PHE A O 1
ATOM 1472 N N . PRO A 1 206 ? -3.648 9.244 31.587 1.00 21.69 1806 PRO A N 1
ATOM 1473 C CA . PRO A 1 206 ? -3.598 8.663 32.942 1.00 22.23 1806 PRO A CA 1
ATOM 1474 C C . PRO A 1 206 ? -4.950 8.211 33.475 1.00 23.42 1806 PRO A C 1
ATOM 1475 O O . PRO A 1 206 ? -4.992 7.453 34.453 1.00 23.41 1806 PRO A O 1
ATOM 1479 N N . ASN A 1 207 ? -6.053 8.657 32.888 1.00 21.47 1807 ASN A N 1
ATOM 1480 C CA . ASN A 1 207 ? -7.396 8.251 33.306 1.00 24.18 1807 ASN A CA 1
ATOM 1481 C C . ASN A 1 207 ? -7.886 6.985 32.592 1.00 28.36 1807 ASN A C 1
ATOM 1482 O O . ASN A 1 207 ? -9.104 6.768 32.510 1.00 30.05 1807 ASN A O 1
ATOM 1487 N N . ASP A 1 208 ? -6.977 6.169 32.039 1.00 25.87 1808 ASP A N 1
ATOM 1488 C CA . ASP A 1 208 ? -7.346 4.887 31.446 1.00 25.58 1808 ASP A CA 1
ATOM 1489 C C . ASP A 1 208 ? -8.205 5.095 30.190 1.00 27.23 1808 ASP A C 1
ATOM 1490 O O . ASP A 1 208 ? -9.158 4.348 29.948 1.00 27.97 1808 ASP A O 1
ATOM 1495 N N . THR A 1 209 ? -7.919 6.155 29.436 1.00 25.38 1809 THR A N 1
ATOM 1496 C CA . THR A 1 209 ? -8.527 6.338 28.112 1.00 26.09 1809 THR A CA 1
ATOM 1497 C C . THR A 1 209 ? -7.434 6.508 27.077 1.00 25.53 1809 THR A C 1
ATOM 1498 O O . THR A 1 209 ? -6.258 6.676 27.403 1.00 23.09 1809 THR A O 1
ATOM 1502 N N . SER A 1 210 ? -7.835 6.503 25.804 1.00 25.67 1810 SER A N 1
ATOM 1503 C CA . SER A 1 210 ? -6.864 6.706 24.744 1.00 26.23 1810 SER A CA 1
ATOM 1504 C C . SER A 1 210 ? -7.524 7.500 23.623 1.00 26.85 1810 SER A C 1
ATOM 1505 O O . SER A 1 210 ? -8.754 7.579 23.535 1.00 25.78 1810 SER A O 1
ATOM 1508 N N . GLU A 1 211 ? -6.684 8.095 22.769 1.00 24.76 1811 GLU A N 1
ATOM 1509 C CA . GLU A 1 211 ? -7.134 8.757 21.543 1.00 26.01 1811 GLU A CA 1
ATOM 1510 C C . GLU A 1 211 ? -6.202 8.406 20.394 1.00 25.38 1811 GLU A C 1
ATOM 1511 O O . GLU A 1 211 ? -5.010 8.154 20.597 1.00 24.34 1811 GLU A O 1
ATOM 1517 N N . MET A 1 212 ? -6.752 8.413 19.168 1.00 23.03 1812 MET A N 1
ATOM 1518 C CA . MET A 1 212 ? -5.915 8.226 17.990 1.00 24.36 1812 MET A CA 1
ATOM 1519 C C . MET A 1 212 ? -5.489 9.590 17.452 1.00 25.02 1812 MET A C 1
ATOM 1520 O O . MET A 1 212 ? -6.343 10.442 17.172 1.00 25.84 1812 MET A O 1
ATOM 1525 N N . LEU A 1 213 ? -4.174 9.798 17.306 1.00 23.04 1813 LEU A N 1
ATOM 1526 C CA . LEU A 1 213 ? -3.642 11.077 16.847 1.00 24.46 1813 LEU A CA 1
ATOM 1527 C C . LEU A 1 213 ? -2.933 10.905 15.505 1.00 25.95 1813 LEU A C 1
ATOM 1528 O O . LEU A 1 213 ? -2.001 10.095 15.397 1.00 22.86 1813 LEU A O 1
ATOM 1533 N N . GLU A 1 214 ? -3.314 11.732 14.529 1.00 23.99 1814 GLU A N 1
ATOM 1534 C CA . GLU A 1 214 ? -2.692 11.676 13.208 1.00 26.38 1814 GLU A CA 1
ATOM 1535 C C . GLU A 1 214 ? -1.281 12.265 13.259 1.00 27.72 1814 GLU A C 1
ATOM 1536 O O . GLU A 1 214 ? -1.051 13.322 13.860 1.00 27.04 1814 GLU A O 1
ATOM 1542 N N . VAL A 1 215 ? -0.313 11.559 12.668 1.00 24.84 1815 VAL A N 1
ATOM 1543 C CA . VAL A 1 215 ? 1.066 12.033 12.630 1.00 24.91 1815 VAL A CA 1
ATOM 1544 C C . VAL A 1 215 ? 1.653 11.778 11.254 1.00 24.72 1815 VAL A C 1
ATOM 1545 O O . VAL A 1 215 ? 1.194 10.906 10.509 1.00 25.08 1815 VAL A O 1
ATOM 1549 N N . VAL A 1 216 ? 2.668 12.573 10.923 1.00 24.07 1816 VAL A N 1
ATOM 1550 C CA . VAL A 1 216 ? 3.381 12.447 9.655 1.00 24.61 1816 VAL A CA 1
ATOM 1551 C C . VAL A 1 216 ? 4.880 12.399 9.950 1.00 24.92 1816 VAL A C 1
ATOM 1552 O O . VAL A 1 216 ? 5.333 12.572 11.086 1.00 25.48 1816 VAL A O 1
ATOM 1556 N N . ALA A 1 217 ? 5.655 12.179 8.894 1.00 27.10 1817 ALA A N 1
ATOM 1557 C CA . ALA A 1 217 ? 7.094 11.983 9.039 1.00 27.67 1817 ALA A CA 1
ATOM 1558 C C . ALA A 1 217 ? 7.770 13.112 9.819 1.00 28.51 1817 ALA A C 1
ATOM 1559 O O . ALA A 1 217 ? 8.701 12.861 10.591 1.00 27.86 1817 ALA A O 1
ATOM 1561 N N . ASN A 1 218 ? 7.348 14.364 9.613 1.00 25.95 1818 ASN A N 1
ATOM 1562 C CA . ASN A 1 218 ? 8.001 15.497 10.253 1.00 29.25 1818 ASN A CA 1
ATOM 1563 C C . ASN A 1 218 ? 7.198 16.074 11.423 1.00 28.06 1818 ASN A C 1
ATOM 1564 O O . ASN A 1 218 ? 7.431 17.228 11.814 1.00 28.91 1818 ASN A O 1
ATOM 1569 N N . THR A 1 219 ? 6.278 15.290 11.991 1.00 26.44 1819 THR A N 1
ATOM 1570 C CA . THR A 1 219 ? 5.587 15.679 13.221 1.00 26.49 1819 THR A CA 1
ATOM 1571 C C . THR A 1 219 ? 6.581 15.764 14.376 1.00 24.55 1819 THR A C 1
ATOM 1572 O O . THR A 1 219 ? 7.387 14.849 14.579 1.00 24.12 1819 THR A O 1
ATOM 1576 N N . ARG A 1 220 ? 6.541 16.868 15.121 1.00 23.83 1820 ARG A N 1
ATOM 1577 C CA . ARG A 1 220 ? 7.355 16.962 16.326 1.00 24.95 1820 ARG A CA 1
ATOM 1578 C C . ARG A 1 220 ? 6.525 16.589 17.555 1.00 24.36 1820 ARG A C 1
ATOM 1579 O O . ARG A 1 220 ? 5.298 16.693 17.563 1.00 24.16 1820 ARG A O 1
ATOM 1587 N N . VAL A 1 221 ? 7.205 16.108 18.595 1.00 24.42 1821 VAL A N 1
ATOM 1588 C CA . VAL A 1 221 ? 6.491 15.751 19.815 1.00 25.97 1821 VAL A CA 1
ATOM 1589 C C . VAL A 1 221 ? 5.532 16.868 20.213 1.00 24.73 1821 VAL A C 1
ATOM 1590 O O . VAL A 1 221 ? 4.358 16.624 20.518 1.00 24.01 1821 VAL A O 1
ATOM 1594 N N . ARG A 1 222 ? 5.997 18.119 20.143 1.00 26.25 1822 ARG A N 1
ATOM 1595 C CA . ARG A 1 222 ? 5.145 19.231 20.562 1.00 25.31 1822 ARG A CA 1
ATOM 1596 C C . ARG A 1 222 ? 3.918 19.380 19.666 1.00 27.57 1822 ARG A C 1
ATOM 1597 O O . ARG A 1 222 ? 2.867 19.810 20.140 1.00 25.39 1822 ARG A O 1
ATOM 1605 N N . ASP A 1 223 ? 4.017 19.002 18.385 1.00 25.80 1823 ASP A N 1
ATOM 1606 C CA . ASP A 1 223 ? 2.843 19.046 17.515 1.00 25.44 1823 ASP A CA 1
ATOM 1607 C C . ASP A 1 223 ? 1.751 18.110 18.027 1.00 25.12 1823 ASP A C 1
ATOM 1608 O O . ASP A 1 223 ? 0.563 18.453 18.000 1.00 25.02 1823 ASP A O 1
ATOM 1613 N N . VAL A 1 224 ? 2.133 16.896 18.431 1.00 23.42 1824 VAL A N 1
ATOM 1614 C CA . VAL A 1 224 ? 1.163 15.956 18.990 1.00 24.93 1824 VAL A CA 1
ATOM 1615 C C . VAL A 1 224 ? 0.509 16.558 20.223 1.00 24.39 1824 VAL A C 1
ATOM 1616 O O . VAL A 1 224 ? -0.720 16.520 20.393 1.00 24.10 1824 VAL A O 1
ATOM 1620 N N . CYS A 1 225 ? 1.326 17.136 21.093 1.00 24.53 1825 CYS A N 1
ATOM 1621 C CA . CYS A 1 225 ? 0.790 17.745 22.308 1.00 23.31 1825 CYS A CA 1
ATOM 1622 C C . CYS A 1 225 ? -0.198 18.861 21.990 1.00 24.29 1825 CYS A C 1
ATOM 1623 O O . CYS A 1 225 ? -1.231 18.994 22.651 1.00 22.72 1825 CYS A O 1
ATOM 1626 N N . ASP A 1 226 ? 0.107 19.686 20.988 1.00 26.92 1826 ASP A N 1
ATOM 1627 C CA . ASP A 1 226 ? -0.817 20.749 20.598 1.00 29.55 1826 ASP A CA 1
ATOM 1628 C C . ASP A 1 226 ? -2.168 20.171 20.198 1.00 27.77 1826 ASP A C 1
ATOM 1629 O O . ASP A 1 226 ? -3.224 20.719 20.547 1.00 29.23 1826 ASP A O 1
ATOM 1634 N N . SER A 1 227 ? -2.144 19.114 19.376 1.00 26.35 1827 SER A N 1
ATOM 1635 C CA . SER A 1 227 ? -3.386 18.506 18.922 1.00 27.89 1827 SER A CA 1
ATOM 1636 C C . SER A 1 227 ? -4.138 17.888 20.084 1.00 25.13 1827 SER A C 1
ATOM 1637 O O . SER A 1 227 ? -5.371 17.965 20.148 1.00 26.80 1827 SER A O 1
ATOM 1640 N N . ILE A 1 228 ? -3.400 17.240 20.985 1.00 22.70 1828 ILE A N 1
ATOM 1641 C CA . ILE A 1 228 ? -3.996 16.655 22.185 1.00 25.46 1828 ILE A CA 1
ATOM 1642 C C . ILE A 1 228 ? -4.701 17.716 23.017 1.00 26.27 1828 ILE A C 1
ATOM 1643 O O . ILE A 1 228 ? -5.833 17.512 23.474 1.00 26.37 1828 ILE A O 1
ATOM 1648 N N . ALA A 1 229 ? -4.032 18.850 23.265 1.00 27.14 1829 ALA A N 1
ATOM 1649 C CA . ALA A 1 229 ? -4.656 19.891 24.083 1.00 29.00 1829 ALA A CA 1
ATOM 1650 C C . ALA A 1 229 ? -5.957 20.384 23.452 1.00 28.97 1829 ALA A C 1
ATOM 1651 O O . ALA A 1 229 ? -6.925 20.669 24.157 1.00 28.59 1829 ALA A O 1
ATOM 1653 N N . THR A 1 230 ? -5.992 20.500 22.123 1.00 29.56 1830 THR A N 1
ATOM 1654 C CA . THR A 1 230 ? -7.234 20.845 21.437 1.00 31.22 1830 THR A CA 1
ATOM 1655 C C . THR A 1 230 ? -8.293 19.770 21.644 1.00 30.73 1830 THR A C 1
ATOM 1656 O O . THR A 1 230 ? -9.428 20.067 22.033 1.00 35.10 1830 THR A O 1
ATOM 1660 N N . ARG A 1 231 ? -7.919 18.509 21.412 1.00 28.69 1831 ARG A N 1
ATOM 1661 C CA . ARG A 1 231 ? -8.861 17.396 21.483 1.00 31.77 1831 ARG A CA 1
ATOM 1662 C C . ARG A 1 231 ? -9.466 17.272 22.887 1.00 31.47 1831 ARG A C 1
ATOM 1663 O O . ARG A 1 231 ? -10.680 17.048 23.047 1.00 31.32 1831 ARG A O 1
ATOM 1671 N N . LEU A 1 232 ? -8.635 17.452 23.912 1.00 29.47 1832 LEU A N 1
ATOM 1672 C CA . LEU A 1 232 ? -9.048 17.315 25.305 1.00 29.02 1832 LEU A CA 1
ATOM 1673 C C . LEU A 1 232 ? -9.582 18.604 25.882 1.00 31.43 1832 LEU A C 1
ATOM 1674 O O . LEU A 1 232 ? -10.011 18.600 27.042 1.00 29.45 1832 LEU A O 1
ATOM 1679 N N . GLN A 1 233 ? -9.552 19.699 25.099 1.00 31.05 1833 GLN A N 1
ATOM 1680 C CA . GLN A 1 233 ? -10.008 21.008 25.550 1.00 34.42 1833 GLN A CA 1
ATOM 1681 C C . GLN A 1 233 ? -9.259 21.437 26.803 1.00 31.36 1833 GLN A C 1
ATOM 1682 O O . GLN A 1 233 ? -9.849 21.912 27.779 1.00 33.76 1833 GLN A O 1
ATOM 1688 N N . LEU A 1 234 ? -7.937 21.259 26.768 1.00 27.91 1834 LEU A N 1
ATOM 1689 C CA . LEU A 1 234 ? -7.090 21.752 27.844 1.00 28.57 1834 LEU A CA 1
ATOM 1690 C C . LEU A 1 234 ? -6.867 23.236 27.642 1.00 32.76 1834 LEU A C 1
ATOM 1691 O O . LEU A 1 234 ? -6.755 23.696 26.505 1.00 35.83 1834 LEU A O 1
ATOM 1696 N N . ALA A 1 235 ? -6.804 23.985 28.742 1.00 35.10 1835 ALA A N 1
ATOM 1697 C CA . ALA A 1 235 ? -6.434 25.395 28.639 1.00 38.03 1835 ALA A CA 1
ATOM 1698 C C . ALA A 1 235 ? -4.977 25.587 28.238 1.00 38.38 1835 ALA A C 1
ATOM 1699 O O . ALA A 1 235 ? -4.632 26.635 27.679 1.00 39.24 1835 ALA A O 1
ATOM 1701 N N . SER A 1 236 ? -4.125 24.599 28.478 1.00 35.88 1836 SER A N 1
ATOM 1702 C CA . SER A 1 236 ? -2.693 24.739 28.242 1.00 38.04 1836 SER A CA 1
ATOM 1703 C C . SER A 1 236 ? -2.090 23.362 28.393 1.00 32.93 1836 SER A C 1
ATOM 1704 O O . SER A 1 236 ? -2.605 22.558 29.163 1.00 31.90 1836 SER A O 1
ATOM 1707 N N . TRP A 1 237 ? -0.997 23.092 27.693 1.00 26.82 1837 TRP A N 1
ATO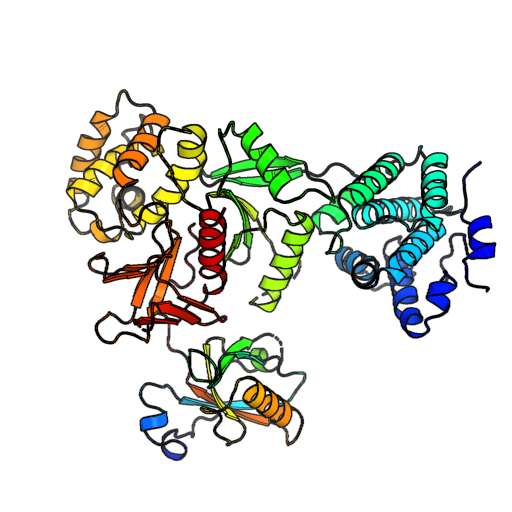M 1708 C CA . TRP A 1 237 ? -0.254 21.884 28.022 1.00 25.55 1837 TRP A CA 1
ATOM 1709 C C . TRP A 1 237 ? 1.155 22.189 28.524 1.00 26.21 1837 TRP A C 1
ATOM 1710 O O . TRP A 1 237 ? 2.016 21.305 28.520 1.00 28.44 1837 TRP A O 1
ATOM 1721 N N . GLU A 1 238 ? 1.399 23.413 28.973 1.00 26.44 1838 GLU A N 1
ATOM 1722 C CA . GLU A 1 238 ? 2.706 23.752 29.531 1.00 28.24 1838 GLU A CA 1
ATOM 1723 C C . GLU A 1 238 ? 3.070 22.771 30.636 1.00 26.52 1838 GLU A C 1
ATOM 1724 O O . GLU A 1 238 ? 2.259 22.491 31.516 1.00 26.12 1838 GLU A O 1
ATOM 1730 N N . GLY A 1 239 ? 4.292 22.236 30.582 1.00 25.32 1839 GLY A N 1
ATOM 1731 C CA . GLY A 1 239 ? 4.742 21.252 31.565 1.00 23.06 1839 GLY A CA 1
ATOM 1732 C C . GLY A 1 239 ? 4.244 19.842 31.328 1.00 24.00 1839 GLY A C 1
ATOM 1733 O O . GLY A 1 239 ? 4.584 18.944 32.119 1.00 22.80 1839 GLY A O 1
ATOM 1734 N N . CYS A 1 240 ? 3.473 19.597 30.257 1.00 22.45 1840 CYS A N 1
ATOM 1735 C CA . CYS A 1 240 ? 3.105 18.249 29.846 1.00 21.31 1840 CYS A CA 1
ATOM 1736 C C . CYS A 1 240 ? 4.019 17.776 28.709 1.00 22.63 1840 CYS A C 1
ATOM 1737 O O . CYS A 1 240 ? 4.621 18.588 28.008 1.00 23.76 1840 CYS A O 1
ATOM 1740 N N . SER A 1 241 ? 4.116 16.454 28.531 1.00 20.64 1841 SER A N 1
ATOM 1741 C CA . SER A 1 241 ? 4.785 15.945 27.334 1.00 24.37 1841 SER A CA 1
ATOM 1742 C C . SER A 1 241 ? 4.233 14.571 26.986 1.00 24.40 1841 SER A C 1
ATOM 1743 O O . SER A 1 241 ? 3.353 14.025 27.662 1.00 21.82 1841 SER A O 1
ATOM 1746 N N . LEU A 1 242 ? 4.734 14.031 25.885 1.00 21.70 1842 LEU A N 1
ATOM 1747 C CA . LEU A 1 242 ? 4.595 12.616 25.606 1.00 19.78 1842 LEU A CA 1
ATOM 1748 C C . LEU A 1 242 ? 5.657 11.827 26.366 1.00 20.11 1842 LEU A C 1
ATOM 1749 O O . LEU A 1 242 ? 6.749 12.327 26.688 1.00 21.66 1842 LEU A O 1
ATOM 1754 N N . PHE A 1 243 ? 5.325 10.562 26.613 1.00 19.32 1843 PHE A N 1
ATOM 1755 C CA . PHE A 1 243 ? 6.166 9.627 27.322 1.00 22.03 1843 PHE A CA 1
ATOM 1756 C C . PHE A 1 243 ? 6.057 8.306 26.602 1.00 22.84 1843 PHE A C 1
ATOM 1757 O O . PHE A 1 243 ? 4.968 7.945 26.150 1.00 25.44 1843 PHE A O 1
ATOM 1765 N N . ILE A 1 244 ? 7.148 7.545 26.598 1.00 21.35 1844 ILE A N 1
ATOM 1766 C CA . ILE A 1 244 ? 7.150 6.189 26.048 1.00 24.07 1844 ILE A CA 1
ATOM 1767 C C . ILE A 1 244 ? 7.193 5.203 27.204 1.00 26.17 1844 ILE A C 1
ATOM 1768 O O . ILE A 1 244 ? 8.132 5.216 28.010 1.00 25.69 1844 ILE A O 1
ATOM 1773 N N . LYS A 1 245 ? 6.178 4.360 27.292 1.00 24.99 1845 LYS A N 1
ATOM 1774 C CA . LYS A 1 245 ? 6.187 3.231 28.215 1.00 27.64 1845 LYS A CA 1
ATOM 1775 C C . LYS A 1 245 ? 6.713 2.010 27.470 1.00 31.00 1845 LYS A C 1
ATOM 1776 O O . LYS A 1 245 ? 6.138 1.582 26.454 1.00 27.79 1845 LYS A O 1
ATOM 1782 N N . ILE A 1 246 ? 7.835 1.481 27.942 1.00 30.51 1846 ILE A N 1
ATOM 1783 C CA . ILE A 1 246 ? 8.576 0.491 27.176 1.00 33.52 1846 ILE A CA 1
ATOM 1784 C C . ILE A 1 246 ? 9.461 -0.240 28.166 1.00 35.88 1846 ILE A C 1
ATOM 1785 O O . ILE A 1 246 ? 10.085 0.392 29.024 1.00 36.43 1846 ILE A O 1
ATOM 1790 N N . SER A 1 247 ? 9.484 -1.568 28.079 1.00 39.60 1847 SER A N 1
ATOM 1791 C CA . SER A 1 247 ? 10.324 -2.397 28.947 1.00 46.45 1847 SER A CA 1
ATOM 1792 C C . SER A 1 247 ? 10.184 -2.022 30.422 1.00 46.50 1847 SER A C 1
ATOM 1793 O O . SER A 1 247 ? 11.164 -1.990 31.171 1.00 48.69 1847 SER A O 1
ATOM 1796 N N . ASP A 1 248 ? 8.960 -1.743 30.861 1.00 46.92 1848 ASP A N 1
ATOM 1797 C CA . ASP A 1 248 ? 8.691 -1.370 32.269 1.00 50.83 1848 ASP A CA 1
ATOM 1798 C C . ASP A 1 248 ? 9.384 -0.060 32.709 1.00 44.92 1848 ASP A C 1
ATOM 1799 O O . ASP A 1 248 ? 9.497 0.220 33.907 1.00 45.25 1848 ASP A O 1
ATOM 1804 N N . LYS A 1 249 ? 9.851 0.752 31.769 1.00 37.56 1849 LYS A N 1
ATOM 1805 C CA . LYS A 1 249 ? 10.247 2.131 32.004 1.00 35.70 1849 LYS A CA 1
ATOM 1806 C C . LYS A 1 249 ? 9.169 3.059 31.460 1.00 33.45 1849 LYS A C 1
ATOM 1807 O O . LYS A 1 249 ? 8.380 2.667 30.599 1.00 30.08 1849 LYS A O 1
ATOM 1811 N N . VAL A 1 250 ? 9.123 4.289 31.982 1.00 24.27 1850 VAL A N 1
ATOM 1812 C CA . VAL A 1 250 ? 8.297 5.365 31.404 1.00 22.72 1850 VAL A CA 1
ATOM 1813 C C . VAL A 1 250 ? 9.217 6.563 31.214 1.00 24.52 1850 VAL A C 1
ATOM 1814 O O . VAL A 1 250 ? 9.727 7.113 32.197 1.00 24.21 1850 VAL A O 1
ATOM 1818 N N . ILE A 1 251 ? 9.443 6.961 29.959 1.00 26.85 1851 ILE A N 1
ATOM 1819 C CA . ILE A 1 251 ? 10.545 7.842 29.591 1.00 24.97 1851 ILE A CA 1
ATOM 1820 C C . ILE A 1 251 ? 9.971 9.058 28.876 1.00 24.51 1851 ILE A C 1
ATOM 1821 O O . ILE A 1 251 ? 9.282 8.900 27.862 1.00 24.74 1851 ILE A O 1
ATOM 1826 N N . SER A 1 252 ? 10.300 10.266 29.352 1.00 21.77 1852 SER A N 1
ATOM 1827 C CA . SER A 1 252 ? 9.738 11.440 28.690 1.00 25.11 1852 SER A CA 1
ATOM 1828 C C . SER A 1 252 ? 10.359 11.636 27.301 1.00 26.72 1852 SER A C 1
ATOM 1829 O O . SER A 1 252 ? 11.523 11.295 27.064 1.00 24.92 1852 SER A O 1
ATOM 1832 N N . GLN A 1 253 ? 9.566 12.195 26.388 1.00 22.12 1853 GLN A N 1
ATOM 1833 C CA . GLN A 1 253 ? 10.012 12.506 25.029 1.00 22.99 1853 GLN A CA 1
ATOM 1834 C C . GLN A 1 253 ? 10.329 13.987 24.921 1.00 24.64 1853 GLN A C 1
ATOM 1835 O O . GLN A 1 253 ? 9.630 14.816 25.510 1.00 24.64 1853 GLN A O 1
ATOM 1841 N N . LYS A 1 254 ? 11.372 14.319 24.155 1.00 25.88 1854 LYS A N 1
ATOM 1842 C CA . LYS A 1 254 ? 11.774 15.714 24.021 1.00 26.96 1854 LYS A CA 1
ATOM 1843 C C . LYS A 1 254 ? 10.810 16.448 23.101 1.00 28.97 1854 LYS A C 1
ATOM 1844 O O . LYS A 1 254 ? 10.565 16.020 21.964 1.00 27.89 1854 LYS A O 1
ATOM 1850 N N . GLU A 1 255 ? 10.277 17.563 23.609 1.00 28.61 1855 GLU A N 1
ATOM 1851 C CA . GLU A 1 255 ? 9.219 18.310 22.935 1.00 30.10 1855 GLU A CA 1
ATOM 1852 C C . GLU A 1 255 ? 9.632 18.776 21.535 1.00 30.71 1855 GLU A C 1
ATOM 1853 O O . GLU A 1 255 ? 8.794 18.828 20.622 1.00 30.24 1855 GLU A O 1
ATOM 1859 N N . GLY A 1 256 ? 10.904 19.124 21.350 1.00 29.94 1856 GLY A N 1
ATOM 1860 C CA . GLY A 1 256 ? 11.403 19.673 20.103 1.00 29.32 1856 GLY A CA 1
ATOM 1861 C C . GLY A 1 256 ? 11.839 18.648 19.093 1.00 31.78 1856 GLY A C 1
ATOM 1862 O O . GLY A 1 256 ? 12.165 19.006 17.955 1.00 34.06 1856 GLY A O 1
ATOM 1863 N N . ASP A 1 257 ? 11.842 17.375 19.475 1.00 28.90 1857 ASP A N 1
ATOM 1864 C CA . ASP A 1 257 ? 12.298 16.306 18.597 1.00 32.37 1857 ASP A CA 1
ATOM 1865 C C . ASP A 1 257 ? 11.186 15.876 17.639 1.00 28.26 1857 ASP A C 1
ATOM 1866 O O . ASP A 1 257 ? 9.999 16.031 17.920 1.00 25.54 1857 ASP A O 1
ATOM 1871 N N . PHE A 1 258 ? 11.579 15.302 16.500 1.00 28.36 1858 PHE A N 1
ATOM 1872 C CA . PHE A 1 258 ? 10.592 14.631 15.661 1.00 26.59 1858 PHE A CA 1
ATOM 1873 C C . PHE A 1 258 ? 10.084 13.394 16.384 1.00 24.84 1858 PHE A C 1
ATOM 1874 O O . PHE A 1 258 ? 10.866 12.657 16.982 1.00 26.46 1858 PHE A O 1
ATOM 1882 N N . PHE A 1 259 ? 8.765 13.205 16.373 1.00 23.48 1859 PHE A N 1
ATOM 1883 C CA . PHE A 1 259 ? 8.132 12.095 17.069 1.00 24.35 1859 PHE A CA 1
ATOM 1884 C C . PHE A 1 259 ? 8.762 10.754 16.695 1.00 26.35 1859 PHE A C 1
ATOM 1885 O O . PHE A 1 259 ? 9.109 9.952 17.566 1.00 24.40 1859 PHE A O 1
ATOM 1893 N N . PHE A 1 260 ? 8.9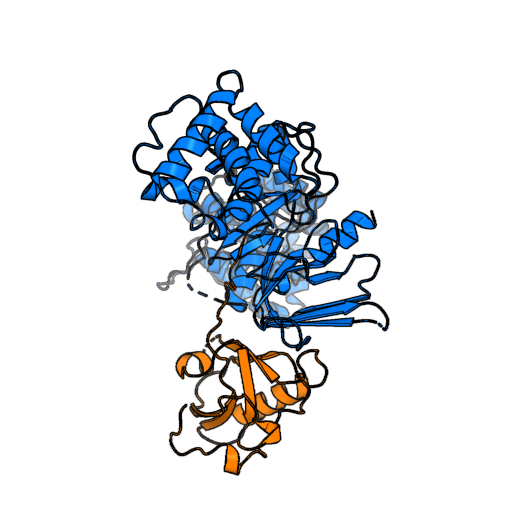22 10.482 15.394 1.00 23.88 1860 PHE A N 1
ATOM 1894 C CA . PHE A 1 260 ? 9.478 9.194 15.022 1.00 25.09 1860 PHE A CA 1
ATOM 1895 C C . PHE A 1 260 ? 10.972 9.093 15.312 1.00 26.26 1860 PHE A C 1
ATOM 1896 O O . PHE A 1 260 ? 11.482 7.978 15.450 1.00 27.67 1860 PHE A O 1
ATOM 1904 N N . ASP A 1 261 ? 11.689 10.215 15.384 1.00 26.42 1861 ASP A N 1
ATOM 1905 C CA . ASP A 1 261 ? 13.080 10.159 15.826 1.00 28.48 1861 ASP A CA 1
ATOM 1906 C C . ASP A 1 261 ? 13.151 9.772 17.298 1.00 29.36 1861 ASP A C 1
ATOM 1907 O O . ASP A 1 261 ? 13.970 8.941 17.698 1.00 29.00 1861 ASP A O 1
ATOM 1912 N N . SER A 1 262 ? 12.275 10.367 18.109 1.00 29.38 1862 SER A N 1
ATOM 1913 C CA . SER A 1 262 ? 12.262 10.093 19.540 1.00 29.13 1862 SER A CA 1
ATOM 1914 C C . SER A 1 262 ? 11.961 8.623 19.818 1.00 28.82 1862 SER A C 1
ATOM 1915 O O . SER A 1 262 ? 12.632 7.990 20.647 1.00 28.79 1862 SER A O 1
ATOM 1918 N N . LEU A 1 263 ? 10.959 8.051 19.128 1.00 26.70 1863 LEU A N 1
ATOM 1919 C CA . LEU A 1 263 ? 10.611 6.644 19.353 1.00 25.50 1863 LEU A CA 1
ATOM 1920 C C . LEU A 1 263 ? 11.807 5.731 19.118 1.00 28.99 1863 LEU A C 1
ATOM 1921 O O . LEU A 1 263 ? 12.087 4.835 19.925 1.00 28.72 1863 LEU A O 1
ATOM 1926 N N . ARG A 1 264 ? 12.532 5.944 18.012 1.00 29.09 1864 ARG A N 1
ATOM 1927 C CA . ARG A 1 264 ? 13.691 5.099 17.716 1.00 30.72 1864 ARG A CA 1
ATOM 1928 C C . ARG A 1 264 ? 14.858 5.396 18.662 1.00 31.87 1864 ARG A C 1
ATOM 1929 O O . ARG A 1 264 ? 15.540 4.473 19.126 1.00 31.71 1864 ARG A O 1
ATOM 1937 N N . GLU A 1 265 ? 15.110 6.675 18.953 1.00 32.25 1865 GLU A N 1
ATOM 1938 C CA . GLU A 1 265 ? 16.219 7.019 19.845 1.00 33.30 1865 GLU A CA 1
ATOM 1939 C C . GLU A 1 265 ? 16.024 6.391 21.212 1.00 32.41 1865 GLU A C 1
ATOM 1940 O O . GLU A 1 265 ? 16.972 5.874 21.811 1.00 34.18 1865 GLU A O 1
ATOM 1946 N N . VAL A 1 266 ? 14.790 6.405 21.719 1.00 30.73 1866 VAL A N 1
ATOM 1947 C CA . VAL A 1 266 ? 14.539 5.856 23.056 1.00 29.81 1866 VAL A CA 1
ATOM 1948 C C . VAL A 1 266 ? 14.609 4.333 23.019 1.00 33.05 1866 VAL A C 1
ATOM 1949 O O . VAL A 1 266 ? 15.239 3.700 23.881 1.00 35.92 1866 VAL A O 1
ATOM 1953 N N . SER A 1 267 ? 14.015 3.723 21.991 1.00 33.64 1867 SER A N 1
ATOM 1954 C CA . SER A 1 267 ? 14.157 2.283 21.780 1.00 39.89 1867 SER A CA 1
ATOM 1955 C C . SER A 1 267 ? 15.622 1.858 21.743 1.00 43.88 1867 SER A C 1
ATOM 1956 O O . SER A 1 267 ? 16.030 0.930 22.454 1.00 49.14 1867 SER A O 1
ATOM 1959 N N . ASP A 1 268 ? 16.436 2.522 20.919 1.00 43.72 1868 ASP A N 1
ATOM 1960 C CA . ASP A 1 268 ? 17.852 2.168 20.870 1.00 44.53 1868 ASP A CA 1
ATOM 1961 C C . ASP A 1 268 ? 18.473 2.263 22.256 1.00 46.29 1868 ASP A C 1
ATOM 1962 O O . ASP A 1 268 ? 19.226 1.376 22.674 1.00 48.51 1868 ASP A O 1
ATOM 1967 N N . TRP A 1 269 ? 18.169 3.345 22.973 1.00 45.25 1869 TRP A N 1
ATOM 1968 C CA . TRP A 1 269 ? 18.730 3.562 24.303 1.00 46.58 1869 TRP A CA 1
ATOM 1969 C C . TRP A 1 269 ? 18.324 2.453 25.263 1.00 49.64 1869 TRP A C 1
ATOM 1970 O O . TRP A 1 269 ? 19.152 1.944 26.030 1.00 53.48 1869 TRP A O 1
ATOM 1981 N N . VAL A 1 270 ? 17.041 2.084 25.258 1.00 48.32 1870 VAL A N 1
ATOM 1982 C CA . VAL A 1 270 ? 16.581 1.007 26.127 1.00 50.23 1870 VAL A CA 1
ATOM 1983 C C . VAL A 1 270 ? 17.316 -0.284 25.794 1.00 54.39 1870 VAL A C 1
ATOM 1984 O O . VAL A 1 270 ? 17.802 -0.991 26.688 1.00 55.37 1870 VAL A O 1
ATOM 1988 N N . LYS A 1 271 ? 17.463 -0.580 24.502 1.00 54.71 1871 LYS A N 1
ATOM 1989 C CA . LYS A 1 271 ? 18.132 -1.811 24.095 1.00 58.88 1871 LYS A CA 1
ATOM 1990 C C . LYS A 1 271 ? 19.595 -1.823 24.529 1.00 65.20 1871 LYS A C 1
ATOM 1991 O O . LYS A 1 271 ? 20.124 -2.870 24.925 1.00 68.81 1871 LYS A O 1
ATOM 1993 N N . LYS A 1 272 ? 20.268 -0.669 24.481 1.00 68.10 1872 LYS A N 1
ATOM 1994 C CA . LYS A 1 272 ? 21.635 -0.607 24.994 1.00 74.43 1872 LYS A CA 1
ATOM 1995 C C . LYS A 1 272 ? 21.649 -0.613 26.522 1.00 80.16 1872 LYS A C 1
ATOM 1996 O O . LYS A 1 272 ? 22.387 -1.389 27.142 1.00 84.77 1872 LYS A O 1
ATOM 1998 N N . ASN A 1 273 ? 20.833 0.240 27.153 1.00 79.39 1873 ASN A N 1
ATOM 1999 C CA . ASN A 1 273 ? 20.799 0.299 28.614 1.00 80.42 1873 ASN A CA 1
ATOM 2000 C C . ASN A 1 273 ? 20.205 -0.961 29.239 1.00 82.27 1873 ASN A C 1
ATOM 2001 O O . ASN A 1 273 ? 20.467 -1.232 30.416 1.00 84.96 1873 ASN A O 1
ATOM 2003 N N . LYS A 1 274 ? 19.425 -1.736 28.489 1.00 80.72 1874 LYS A N 1
ATOM 2004 C CA . LYS A 1 274 ? 18.902 -3.012 28.972 1.00 80.12 1874 LYS A CA 1
ATOM 2005 C C . LYS A 1 274 ? 18.638 -3.955 27.803 1.00 79.36 1874 LYS A C 1
ATOM 2006 O O . LYS A 1 274 ? 18.679 -5.175 27.958 1.00 81.28 1874 LYS A O 1
ATOM 2008 N N . VAL A 1 282 ? 13.404 -8.210 16.668 1.00 87.66 1882 VAL A N 1
ATOM 2009 C CA . VAL A 1 282 ? 12.464 -8.060 17.770 1.00 85.81 1882 VAL A CA 1
ATOM 2010 C C . VAL A 1 282 ? 12.326 -6.590 18.138 1.00 81.83 1882 VAL A C 1
ATOM 2011 O O . VAL A 1 282 ? 13.015 -6.101 19.033 1.00 83.05 1882 VAL A O 1
ATOM 2015 N N . THR A 1 283 ? 11.443 -5.892 17.421 1.00 76.41 1883 THR A N 1
ATOM 2016 C CA . THR A 1 283 ? 11.046 -4.542 17.803 1.00 69.36 1883 THR A CA 1
ATOM 2017 C C . THR A 1 283 ? 10.320 -4.573 19.147 1.00 62.33 1883 THR A C 1
ATOM 2018 O O . THR A 1 283 ? 9.544 -5.491 19.433 1.00 62.38 1883 THR A O 1
ATOM 2022 N N . LEU A 1 284 ? 10.594 -3.579 19.992 1.00 54.72 1884 LEU A N 1
ATOM 2023 C CA . LEU A 1 284 ? 10.067 -3.672 21.344 1.00 48.66 1884 LEU A CA 1
ATOM 2024 C C . LEU A 1 284 ? 8.630 -3.149 21.405 1.00 43.76 1884 LEU A C 1
ATOM 2025 O O . LEU A 1 284 ? 8.331 -2.100 20.832 1.00 40.68 1884 LEU A O 1
ATOM 2030 N N . PRO A 1 285 ? 7.730 -3.841 22.104 1.00 41.88 1885 PRO A N 1
ATOM 2031 C CA . PRO A 1 285 ? 6.396 -3.278 22.330 1.00 37.83 1885 PRO A CA 1
ATOM 2032 C C . PRO A 1 285 ? 6.476 -2.018 23.173 1.00 33.92 1885 PRO A C 1
ATOM 2033 O O . PRO A 1 285 ? 7.330 -1.880 24.050 1.00 32.69 1885 PRO A O 1
ATOM 2037 N N . TYR A 1 286 ? 5.572 -1.086 22.890 1.00 29.83 1886 TYR A N 1
ATOM 2038 C CA . TYR A 1 286 ? 5.617 0.189 23.590 1.00 30.30 1886 TYR A CA 1
ATOM 2039 C C . TYR A 1 286 ? 4.253 0.847 23.506 1.00 30.62 1886 TYR A C 1
ATOM 2040 O O . TYR A 1 286 ? 3.443 0.537 22.623 1.00 29.61 1886 TYR A O 1
ATOM 2049 N N . GLN A 1 287 ? 4.050 1.820 24.398 1.00 27.99 1887 GLN A N 1
ATOM 2050 C CA . GLN A 1 287 ? 2.889 2.695 24.397 1.00 27.96 1887 GLN A CA 1
ATOM 2051 C C . GLN A 1 287 ? 3.354 4.133 24.565 1.00 26.14 1887 GLN A C 1
ATOM 2052 O O . GLN A 1 287 ? 4.382 4.393 25.187 1.00 30.23 1887 GLN A O 1
ATOM 2058 N N . VAL A 1 288 ? 2.611 5.067 23.996 1.00 22.26 1888 VAL A N 1
ATOM 2059 C CA . VAL A 1 288 ? 2.873 6.496 24.179 1.00 19.15 1888 VAL A CA 1
ATOM 2060 C C . VAL A 1 288 ? 1.766 7.072 25.050 1.00 20.60 1888 VAL A C 1
ATOM 2061 O O . VAL A 1 288 ? 0.565 6.872 24.775 1.00 22.31 1888 VAL A O 1
ATOM 2065 N N . TYR A 1 289 ? 2.170 7.748 26.117 1.00 24.12 1889 TYR A N 1
ATOM 2066 C CA . TYR A 1 289 ? 1.268 8.419 27.034 1.00 21.96 1889 TYR A CA 1
ATOM 2067 C C . TYR A 1 289 ? 1.437 9.924 26.912 1.00 22.68 1889 TYR A C 1
ATOM 2068 O O . TYR A 1 289 ? 2.526 10.418 26.611 1.00 25.32 1889 TYR A O 1
ATOM 2077 N N . PHE A 1 290 ? 0.372 10.647 27.225 1.00 19.47 1890 PHE A N 1
ATOM 2078 C CA . PHE A 1 290 ? 0.429 12.093 27.385 1.00 20.39 1890 PHE A CA 1
ATOM 2079 C C . PHE A 1 290 ? 0.131 12.389 28.848 1.00 21.86 1890 PHE A C 1
ATOM 2080 O O . PHE A 1 290 ? -0.935 12.006 29.338 1.00 22.00 1890 PHE A O 1
ATOM 2088 N N . MET A 1 291 ? 1.065 13.042 29.533 1.00 19.67 1891 MET A N 1
ATOM 2089 C CA . MET A 1 291 ? 0.937 13.239 30.984 1.00 19.69 1891 MET A CA 1
ATOM 2090 C C . MET A 1 291 ? 1.565 14.567 31.373 1.00 18.97 1891 MET A C 1
ATOM 2091 O O . MET A 1 291 ? 2.328 15.171 30.612 1.00 19.53 1891 MET A O 1
ATOM 2096 N N . ARG A 1 292 ? 1.264 15.001 32.601 1.00 17.43 1892 ARG A N 1
ATOM 2097 C CA . ARG A 1 292 ? 1.989 16.131 33.158 1.00 18.35 1892 ARG A CA 1
ATOM 2098 C C . ARG A 1 292 ? 3.371 15.671 33.606 1.00 21.11 1892 ARG A C 1
ATOM 2099 O O . ARG A 1 292 ? 3.499 14.664 34.303 1.00 19.36 1892 ARG A O 1
ATOM 2107 N N . LYS A 1 293 ? 4.413 16.421 33.220 1.00 21.42 1893 LYS A N 1
ATOM 2108 C CA . LYS A 1 293 ? 5.794 16.154 33.622 1.00 21.80 1893 LYS A CA 1
ATOM 2109 C C . LYS A 1 293 ? 6.266 17.078 34.722 1.00 20.95 1893 LYS A C 1
ATOM 2110 O O . LYS A 1 293 ? 6.838 16.646 35.739 1.00 21.84 1893 LYS A O 1
ATOM 2116 N N . LEU A 1 294 ? 6.045 18.368 34.532 1.00 20.04 1894 LEU A N 1
ATOM 2117 C CA . LEU A 1 294 ? 6.443 19.393 35.472 1.00 23.16 1894 LEU A CA 1
ATOM 2118 C C . LEU A 1 294 ? 5.199 19.954 36.145 1.00 22.55 1894 LEU A C 1
ATOM 2119 O O . LEU A 1 294 ? 4.261 20.383 35.464 1.00 23.05 1894 LEU A O 1
ATOM 2124 N N . TRP A 1 295 ? 5.215 19.993 37.470 1.00 20.88 1895 TRP A N 1
ATOM 2125 C CA . TRP A 1 295 ? 4.072 20.468 38.242 1.00 23.35 1895 TRP A CA 1
ATOM 2126 C C . TRP A 1 295 ? 4.453 21.859 38.725 1.00 27.73 1895 TRP A C 1
ATOM 2127 O O . TRP A 1 295 ? 4.985 22.051 39.822 1.00 30.79 1895 TRP A O 1
ATOM 2138 N N . LEU A 1 296 ? 4.156 22.844 37.910 1.00 32.72 1896 LEU A N 1
ATOM 2139 C CA . LEU A 1 296 ? 4.535 24.208 38.218 1.00 40.12 1896 LEU A CA 1
ATOM 2140 C C . LEU A 1 296 ? 3.275 25.045 38.214 1.00 45.32 1896 LEU A C 1
ATOM 2141 O O . LEU A 1 296 ? 2.497 24.978 37.255 1.00 47.04 1896 LEU A O 1
ATOM 2146 N N . ASN A 1 297 ? 3.063 25.784 39.300 1.00 46.49 1897 ASN A N 1
ATOM 2147 C CA . ASN A 1 297 ? 1.892 26.647 39.462 1.00 50.11 1897 ASN A CA 1
ATOM 2148 C C . ASN A 1 297 ? 0.589 25.900 39.152 1.00 47.51 1897 ASN A C 1
ATOM 2149 O O . ASN A 1 297 ? -0.318 26.421 38.498 1.00 49.08 1897 ASN A O 1
ATOM 2151 N N . ILE A 1 298 ? 0.495 24.651 39.586 1.00 44.07 1898 ILE A N 1
ATOM 2152 C CA . ILE A 1 298 ? -0.748 23.911 39.369 1.00 41.53 1898 ILE A CA 1
ATOM 2153 C C . ILE A 1 298 ? -1.762 24.371 40.418 1.00 40.15 1898 ILE A C 1
ATOM 2154 O O . ILE A 1 298 ? -1.543 24.223 41.624 1.00 45.57 1898 ILE A O 1
ATOM 2159 N N . SER A 1 299 ? -2.852 24.966 39.952 1.00 38.23 1899 SER A N 1
ATOM 2160 C CA . SER A 1 299 ? -3.926 25.494 40.793 1.00 39.81 1899 SER A CA 1
ATOM 2161 C C . SER A 1 299 ? -5.188 24.718 40.458 1.00 30.79 1899 SER A C 1
ATOM 2162 O O . SER A 1 299 ? -5.792 24.939 39.392 1.00 27.76 1899 SER A O 1
ATOM 2165 N N . PRO A 1 300 ? -5.601 23.771 41.297 1.00 29.44 1900 PRO A N 1
ATOM 2166 C CA . PRO A 1 300 ? -6.737 22.924 40.921 1.00 26.68 1900 PRO A CA 1
ATOM 2167 C C . PRO A 1 300 ? -7.976 23.794 40.762 1.00 27.64 1900 PRO A C 1
ATOM 2168 O O . PRO A 1 300 ? -8.159 24.771 41.492 1.00 28.14 1900 PRO A O 1
ATOM 2172 N N . GLY A 1 301 ? -8.782 23.470 39.752 1.00 28.06 1901 GLY A N 1
ATOM 2173 C CA . GLY A 1 301 ? -9.951 24.236 39.393 1.00 29.69 1901 GLY A CA 1
ATOM 2174 C C . GLY A 1 301 ? -9.730 25.254 38.298 1.00 31.14 1901 GLY A C 1
ATOM 2175 O O . GLY A 1 301 ? -10.704 25.705 37.691 1.00 31.95 1901 GLY A O 1
ATOM 2176 N N . LYS A 1 302 ? -8.474 25.612 38.014 1.00 31.05 1902 LYS A N 1
ATOM 2177 C CA . LYS A 1 302 ? -8.186 26.535 36.920 1.00 31.80 1902 LYS A CA 1
ATOM 2178 C C . LYS A 1 302 ? -8.415 25.879 35.566 1.00 31.45 1902 LYS A C 1
ATOM 2179 O O . LYS A 1 302 ? -8.998 26.485 34.666 1.00 30.38 1902 LYS A O 1
ATOM 2181 N N . ASP A 1 303 ? -7.945 24.651 35.390 1.00 27.53 1903 ASP A N 1
ATOM 2182 C CA . ASP A 1 303 ? -8.189 23.906 34.165 1.00 27.21 1903 ASP A CA 1
ATOM 2183 C C . ASP A 1 303 ? -8.855 22.597 34.583 1.00 27.60 1903 ASP A C 1
ATOM 2184 O O . ASP A 1 303 ? -8.168 21.609 34.844 1.00 26.04 1903 ASP A O 1
ATOM 2189 N N . VAL A 1 304 ? -10.196 22.573 34.626 1.00 30.73 1904 VAL A N 1
ATOM 2190 C CA . VAL A 1 304 ? -10.869 21.393 35.177 1.00 30.86 1904 VAL A CA 1
ATOM 2191 C C . VAL A 1 304 ? -10.604 20.155 34.318 1.00 24.26 1904 VAL A C 1
ATOM 2192 O O . VAL A 1 304 ? -10.427 19.056 34.840 1.00 24.82 1904 VAL A O 1
ATOM 2196 N N . ASN A 1 305 ? -10.588 20.308 32.984 1.00 25.20 1905 ASN A N 1
ATOM 2197 C CA . ASN A 1 305 ? -10.272 19.157 32.120 1.00 24.93 1905 ASN A CA 1
ATOM 2198 C C . ASN A 1 305 ? -8.885 18.594 32.424 1.00 26.39 1905 ASN A C 1
ATOM 2199 O O . ASN A 1 305 ? -8.702 17.371 32.498 1.00 23.48 1905 ASN A O 1
ATOM 2204 N N . ALA A 1 306 ? -7.892 19.469 32.596 1.00 24.92 1906 ALA A N 1
ATOM 2205 C CA . ALA A 1 306 ? -6.568 19.003 32.966 1.00 24.69 1906 ALA A CA 1
ATOM 2206 C C . ALA A 1 306 ? -6.616 18.310 34.322 1.00 23.85 1906 ALA A C 1
ATOM 2207 O O . ALA A 1 306 ? -6.017 17.245 34.499 1.00 21.12 1906 ALA A O 1
ATOM 2209 N N . ASP A 1 307 ? -7.376 18.872 35.276 1.00 21.68 1907 ASP A N 1
ATOM 2210 C CA . ASP A 1 307 ? -7.458 18.257 36.604 1.00 20.69 1907 ASP A CA 1
ATOM 2211 C C . ASP A 1 307 ? -8.077 16.864 36.537 1.00 22.80 1907 ASP A C 1
ATOM 2212 O O . ASP A 1 307 ? -7.637 15.940 37.242 1.00 22.14 1907 ASP A O 1
ATOM 2217 N N . THR A 1 308 ? -9.146 16.704 35.749 1.00 22.61 1908 THR A N 1
ATOM 2218 C CA . THR A 1 308 ? -9.898 15.454 35.822 1.00 23.23 1908 THR A CA 1
ATOM 2219 C C . THR A 1 308 ? -9.365 14.383 34.874 1.00 24.70 1908 THR A C 1
ATOM 2220 O O . THR A 1 308 ? -9.657 13.200 35.083 1.00 24.02 1908 THR A O 1
ATOM 2224 N N . ILE A 1 309 ? -8.619 14.763 33.837 1.00 22.63 1909 ILE A N 1
ATOM 2225 C CA . ILE A 1 309 ? -8.028 13.785 32.923 1.00 23.37 1909 ILE A CA 1
ATOM 2226 C C . ILE A 1 309 ? -6.623 13.415 33.372 1.00 23.16 1909 ILE A C 1
ATOM 2227 O O . ILE A 1 309 ? -6.246 12.241 33.387 1.00 22.94 1909 ILE A O 1
ATOM 2232 N N . LEU A 1 310 ? -5.824 14.424 33.720 1.00 22.22 1910 LEU A N 1
ATOM 2233 C CA . LEU A 1 310 ? -4.416 14.219 34.048 1.00 21.77 1910 LEU A CA 1
ATOM 2234 C C . LEU A 1 310 ? -4.174 14.256 35.552 1.00 18.85 1910 LEU A C 1
ATOM 2235 O O . LEU A 1 310 ? -3.700 13.275 36.107 1.00 19.88 1910 LEU A O 1
ATOM 2240 N N . HIS A 1 311 ? -4.497 15.375 36.225 1.00 18.71 1911 HIS A N 1
ATOM 2241 C CA . HIS A 1 311 ? -3.860 15.623 37.521 1.00 18.33 1911 HIS A CA 1
ATOM 2242 C C . HIS A 1 311 ? -4.362 14.650 38.578 1.00 18.26 1911 HIS A C 1
ATOM 2243 O O . HIS A 1 311 ? -3.563 14.043 39.300 1.00 18.38 1911 HIS A O 1
ATOM 2250 N N . TYR A 1 312 ? -5.682 14.470 38.660 1.00 17.67 1912 TYR A N 1
ATOM 2251 C CA . TYR A 1 312 ? -6.228 13.574 39.665 1.00 18.22 1912 TYR A CA 1
ATOM 2252 C C . TYR A 1 312 ? -5.649 12.181 39.492 1.00 18.83 1912 TYR A C 1
ATOM 2253 O O . TYR A 1 312 ? -5.240 11.538 40.466 1.00 19.07 1912 TYR A O 1
ATOM 2262 N N . HIS A 1 313 ? -5.600 11.698 38.245 1.00 17.42 1913 HIS A N 1
ATOM 2263 C CA . HIS A 1 313 ? -5.181 10.322 38.021 1.00 16.89 1913 HIS A CA 1
ATOM 2264 C C . HIS A 1 313 ? -3.680 10.124 38.099 1.00 20.68 1913 HIS A C 1
ATOM 2265 O O . HIS A 1 313 ? -3.245 8.973 38.260 1.00 20.62 1913 HIS A O 1
ATOM 2272 N N . GLN A 1 314 ? -2.879 11.191 38.013 1.00 18.63 1914 GLN A N 1
ATOM 2273 C CA . GLN A 1 314 ? -1.459 10.990 38.308 1.00 18.19 1914 GLN A CA 1
ATOM 2274 C C . GLN A 1 314 ? -1.159 11.065 39.802 1.00 18.55 1914 GLN A C 1
ATOM 2275 O O . GLN A 1 314 ? -0.310 10.315 40.304 1.00 18.93 1914 GLN A O 1
ATOM 2281 N N . GLU A 1 315 ? -1.830 11.968 40.524 1.00 15.78 1915 GLU A N 1
ATOM 2282 C CA . GLU A 1 315 ? -1.581 12.148 41.954 1.00 18.44 1915 GLU A CA 1
ATOM 2283 C C . GLU A 1 315 ? -2.185 11.024 42.790 1.00 19.30 1915 GLU A C 1
ATOM 2284 O O . GLU A 1 315 ? -1.614 10.664 43.834 1.00 17.34 1915 GLU A O 1
ATOM 2290 N N . LEU A 1 316 ? -3.333 10.470 42.377 1.00 18.52 1916 LEU A N 1
ATOM 2291 C CA . LEU A 1 316 ? -3.965 9.405 43.158 1.00 20.49 1916 LEU A CA 1
ATOM 2292 C C . LEU A 1 316 ? -3.050 8.206 43.435 1.00 20.20 1916 LEU A C 1
ATOM 2293 O O . LEU A 1 316 ? -2.913 7.825 44.611 1.00 18.30 1916 LEU A O 1
ATOM 2298 N N . PRO A 1 317 ? -2.405 7.568 42.449 1.00 18.87 1917 PRO A N 1
ATOM 2299 C CA . PRO A 1 317 ? -1.543 6.425 42.814 1.00 19.53 1917 PRO A CA 1
ATOM 2300 C C . PRO A 1 317 ? -0.356 6.805 43.688 1.00 19.51 1917 PRO A C 1
ATOM 2301 O O . PRO A 1 317 ? 0.099 5.969 44.481 1.00 19.69 1917 PRO A O 1
ATOM 2305 N N . LYS A 1 318 ? 0.165 8.030 43.590 1.00 17.99 1918 LYS A N 1
ATOM 2306 C CA . LYS A 1 318 ? 1.289 8.395 44.469 1.00 16.77 1918 LYS A CA 1
ATOM 2307 C C . LYS A 1 318 ? 0.810 8.526 45.911 1.00 18.15 1918 LYS A C 1
ATOM 2308 O O . LYS A 1 318 ? 1.520 8.166 46.864 1.00 19.98 1918 LYS A O 1
ATOM 2314 N N . TYR A 1 319 ? -0.399 9.053 46.068 1.00 15.66 1919 TYR A N 1
ATOM 2315 C CA . TYR A 1 319 ? -1.038 9.130 47.383 1.00 16.44 1919 TYR A CA 1
ATOM 2316 C C . TYR A 1 319 ? -1.294 7.750 47.945 1.00 17.89 1919 TYR A C 1
ATOM 2317 O O . TYR A 1 319 ? -0.998 7.479 49.115 1.00 17.33 1919 TYR A O 1
ATOM 2326 N N . LEU A 1 320 ? -1.856 6.852 47.132 1.00 15.85 1920 LEU A N 1
ATOM 2327 C CA . LEU A 1 320 ? -2.163 5.514 47.635 1.00 17.89 1920 LEU A CA 1
ATOM 2328 C C . LEU A 1 320 ? -0.912 4.739 48.018 1.00 19.36 1920 LEU A C 1
ATOM 2329 O O . LEU A 1 320 ? -0.984 3.805 48.836 1.00 18.25 1920 LEU A O 1
ATOM 2334 N N . ARG A 1 321 ? 0.232 5.062 47.406 1.00 17.12 1921 ARG A N 1
ATOM 2335 C CA . ARG A 1 321 ? 1.481 4.387 47.780 1.00 20.52 1921 ARG A CA 1
ATOM 2336 C C . ARG A 1 321 ? 2.002 4.814 49.137 1.00 20.33 1921 ARG A C 1
ATOM 2337 O O . ARG A 1 321 ? 2.947 4.182 49.643 1.00 20.99 1921 ARG A O 1
ATOM 2345 N N . GLY A 1 322 ? 1.436 5.861 49.731 1.00 18.80 1922 GLY A N 1
ATOM 2346 C CA . GLY A 1 322 ? 1.861 6.284 51.064 1.00 17.46 1922 GLY A CA 1
ATOM 2347 C C . GLY A 1 322 ? 3.108 7.153 51.033 1.00 19.65 1922 GLY A C 1
ATOM 2348 O O . GLY A 1 322 ? 3.904 7.130 51.974 1.00 21.34 1922 GLY A O 1
ATOM 2349 N N . PHE A 1 323 ? 3.285 7.953 49.984 1.00 18.52 1923 PHE A N 1
ATOM 2350 C CA . PHE A 1 323 ? 4.468 8.803 49.940 1.00 19.35 1923 PHE A CA 1
ATOM 2351 C C . PHE A 1 323 ? 4.311 10.078 50.777 1.00 22.63 1923 PHE A C 1
ATOM 2352 O O . PHE A 1 323 ? 5.326 10.725 51.101 1.00 26.59 1923 PHE A O 1
ATOM 2360 N N . HIS A 1 324 ? 3.083 10.467 51.139 1.00 19.01 1924 HIS A N 1
ATOM 2361 C CA . HIS A 1 324 ? 2.866 11.717 51.862 1.00 19.66 1924 HIS A CA 1
ATOM 2362 C C . HIS A 1 324 ? 2.714 11.432 53.336 1.00 17.79 1924 HIS A C 1
ATOM 2363 O O . HIS A 1 324 ? 2.335 10.330 53.722 1.00 19.62 1924 HIS A O 1
ATOM 2370 N N . LYS A 1 325 ? 2.945 12.458 54.161 1.00 19.02 1925 LYS A N 1
ATOM 2371 C CA . LYS A 1 325 ? 2.649 12.335 55.584 1.00 20.43 1925 LYS A CA 1
ATOM 2372 C C . LYS A 1 325 ? 1.181 12.683 55.760 1.00 23.17 1925 LYS A C 1
ATOM 2373 O O . LYS A 1 325 ? 0.796 13.852 55.621 1.00 24.03 1925 LYS A O 1
ATOM 2379 N N . CYS A 1 326 ? 0.386 11.682 56.142 1.00 24.15 1926 CYS A N 1
ATOM 2380 C CA A CYS A 1 326 ? -1.070 11.755 56.169 0.50 24.44 1926 CYS A CA 1
ATOM 2381 C CA B CYS A 1 326 ? -1.069 11.798 56.214 0.50 24.37 1926 CYS A CA 1
ATOM 2382 C C . CYS A 1 326 ? -1.595 11.235 57.513 1.00 23.59 1926 CYS A C 1
ATOM 2383 O O . CYS A 1 326 ? -1.162 10.176 57.972 1.00 25.99 1926 CYS A O 1
ATOM 2388 N N . SER A 1 327 ? -2.525 11.963 58.140 1.00 20.50 1927 SER A N 1
ATOM 2389 C CA . SER A 1 327 ? -3.139 11.447 59.358 1.00 23.08 1927 SER A CA 1
ATOM 2390 C C . SER A 1 327 ? -4.308 10.511 59.033 1.00 22.19 1927 SER A C 1
ATOM 2391 O O . SER A 1 327 ? -4.814 10.435 57.911 1.00 18.30 1927 SER A O 1
ATOM 2394 N N . ARG A 1 328 ? -4.755 9.781 60.051 1.00 24.92 1928 ARG A N 1
ATOM 2395 C CA . ARG A 1 328 ? -5.942 8.939 59.853 1.00 26.23 1928 ARG A CA 1
ATOM 2396 C C . ARG A 1 328 ? -7.154 9.763 59.419 1.00 22.53 1928 ARG A C 1
ATOM 2397 O O . ARG A 1 328 ? -7.933 9.353 58.541 1.00 23.29 1928 ARG A O 1
ATOM 2405 N N . GLU A 1 329 ? -7.352 10.931 60.029 1.00 25.23 1929 GLU A N 1
ATOM 2406 C CA . GLU A 1 329 ? -8.500 11.753 59.669 1.00 27.09 1929 GLU A CA 1
ATOM 2407 C C . GLU A 1 329 ? -8.335 12.329 58.271 1.00 24.58 1929 GLU A C 1
ATOM 2408 O O . GLU A 1 329 ? -9.312 12.443 57.513 1.00 22.08 1929 GLU A O 1
ATOM 2414 N N . ASP A 1 330 ? -7.101 12.685 57.896 1.00 18.82 1930 ASP A N 1
ATOM 2415 C CA . ASP A 1 330 ? -6.856 13.066 56.506 1.00 18.23 1930 ASP A CA 1
ATOM 2416 C C . ASP A 1 330 ? -7.287 11.952 55.555 1.00 19.11 1930 ASP A C 1
ATOM 2417 O O . ASP A 1 330 ? -7.904 12.193 54.516 1.00 18.43 1930 ASP A O 1
ATOM 2422 N N . ALA A 1 331 ? -6.890 10.726 55.864 1.00 17.46 1931 ALA A N 1
ATOM 2423 C CA . ALA A 1 331 ? -7.163 9.607 54.971 1.00 17.01 1931 ALA A CA 1
ATOM 2424 C C . ALA A 1 331 ? -8.658 9.311 54.880 1.00 19.33 1931 ALA A C 1
ATOM 2425 O O . ALA A 1 331 ? -9.153 8.909 53.821 1.00 18.27 1931 ALA A O 1
ATOM 2427 N N . ILE A 1 332 ? -9.386 9.452 55.987 1.00 17.99 1932 ILE A N 1
ATOM 2428 C CA . ILE A 1 332 ? -10.830 9.245 55.929 1.00 17.90 1932 ILE A CA 1
ATOM 2429 C C . ILE A 1 332 ? -11.455 10.266 54.999 1.00 18.29 1932 ILE A C 1
ATOM 2430 O O . ILE A 1 332 ? -12.285 9.939 54.133 1.00 17.75 1932 ILE A O 1
ATOM 2435 N N . HIS A 1 333 ? -11.054 11.535 55.156 1.00 19.44 1933 HIS A N 1
ATOM 2436 C CA . HIS A 1 333 ? -11.635 12.593 54.328 1.00 20.92 1933 HIS A CA 1
ATOM 2437 C C . HIS A 1 333 ? -11.331 12.378 52.847 1.00 20.65 1933 HIS A C 1
ATOM 2438 O O . HIS A 1 333 ? -12.225 12.491 51.979 1.00 20.07 1933 HIS A O 1
ATOM 2445 N N . LEU A 1 334 ? -10.073 12.089 52.527 1.00 17.83 1934 LEU A N 1
ATOM 2446 C CA . LEU A 1 334 ? -9.733 11.922 51.125 1.00 18.08 1934 LEU A CA 1
ATOM 2447 C C . LEU A 1 334 ? -10.348 10.650 50.555 1.00 18.92 1934 LEU A C 1
ATOM 2448 O O . LEU A 1 334 ? -10.679 10.601 49.363 1.00 17.62 1934 LEU A O 1
ATOM 2453 N N . ALA A 1 335 ? -10.526 9.615 51.385 1.00 19.10 1935 ALA A N 1
ATOM 2454 C CA . ALA A 1 335 ? -11.126 8.387 50.876 1.00 18.44 1935 ALA A CA 1
ATOM 2455 C C . ALA A 1 335 ? -12.583 8.607 50.459 1.00 17.01 1935 ALA A C 1
ATOM 2456 O O . ALA A 1 335 ? -13.061 7.946 49.530 1.00 18.24 1935 ALA A O 1
ATOM 2458 N N . GLY A 1 336 ? -13.295 9.487 51.166 1.00 18.01 1936 GLY A N 1
ATOM 2459 C CA . GLY A 1 336 ? -14.655 9.836 50.749 1.00 18.17 1936 GLY A CA 1
ATOM 2460 C C . GLY A 1 336 ? -14.686 10.451 49.357 1.00 20.41 1936 GLY A C 1
ATOM 2461 O O . GLY A 1 336 ? -15.565 10.139 48.541 1.00 19.89 1936 GLY A O 1
ATOM 2462 N N . LEU A 1 337 ? -13.736 11.344 49.068 1.00 19.83 1937 LEU A N 1
ATOM 2463 C CA . LEU A 1 337 ? -13.648 11.971 47.744 1.00 17.66 1937 LEU A CA 1
ATOM 2464 C C . LEU A 1 337 ? -13.205 10.977 46.692 1.00 21.16 1937 LEU A C 1
ATOM 2465 O O . LEU A 1 337 ? -13.748 10.943 45.569 1.00 20.90 1937 LEU A O 1
ATOM 2470 N N . ILE A 1 338 ? -12.240 10.135 47.047 1.00 18.03 1938 ILE A N 1
ATOM 2471 C CA . ILE A 1 338 ? -11.749 9.129 46.108 1.00 18.67 1938 ILE A CA 1
ATOM 2472 C C . ILE A 1 338 ? -12.865 8.167 45.752 1.00 20.23 1938 ILE A C 1
ATOM 2473 O O . ILE A 1 338 ? -13.042 7.809 44.595 1.00 20.01 1938 ILE A O 1
ATOM 2478 N N . TYR A 1 339 ? -13.629 7.714 46.754 1.00 18.07 1939 TYR A N 1
ATOM 2479 C CA . TYR A 1 339 ? -14.737 6.809 46.459 1.00 20.54 1939 TYR A CA 1
ATOM 2480 C C . TYR A 1 339 ? -15.741 7.463 45.522 1.00 19.63 1939 TYR A C 1
ATOM 2481 O O . TYR A 1 339 ? -16.185 6.852 44.545 1.00 21.49 1939 TYR A O 1
ATOM 2490 N N . LYS A 1 340 ? -16.069 8.722 45.776 1.00 18.47 1940 LYS A N 1
ATOM 2491 C CA . LYS A 1 340 ? -17.003 9.435 44.916 1.00 19.10 1940 LYS A CA 1
ATOM 2492 C C . LYS A 1 340 ? -16.441 9.583 43.510 1.00 23.54 1940 LYS A C 1
ATOM 2493 O O . LYS A 1 340 ? -17.156 9.391 42.521 1.00 20.81 1940 LYS A O 1
ATOM 2499 N N . ALA A 1 341 ? -15.150 9.922 43.397 1.00 20.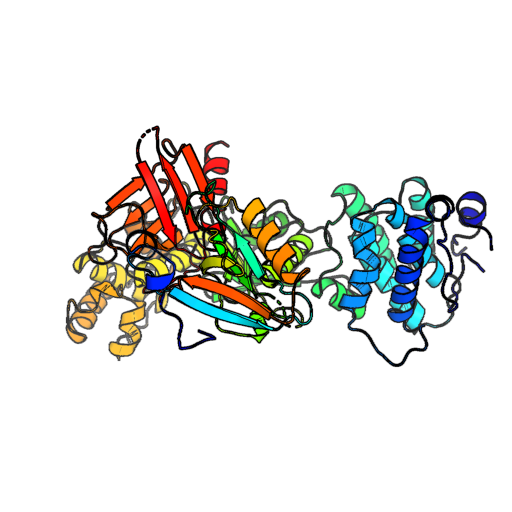50 1941 ALA A N 1
ATOM 2500 C CA . ALA A 1 341 ? -14.553 10.078 42.066 1.00 21.39 1941 ALA A CA 1
ATOM 2501 C C . ALA A 1 341 ? -14.567 8.774 41.293 1.00 21.67 1941 ALA A C 1
ATOM 2502 O O . ALA A 1 341 ? -14.712 8.783 40.064 1.00 22.15 1941 ALA A O 1
ATOM 2504 N N . GLN A 1 342 ? -14.455 7.637 41.987 1.00 20.81 1942 GLN A N 1
ATOM 2505 C CA . GLN A 1 342 ? -14.342 6.366 41.273 1.00 23.17 1942 GLN A CA 1
ATOM 2506 C C . GLN A 1 342 ? -15.685 5.735 40.985 1.00 24.32 1942 GLN A C 1
ATOM 2507 O O . GLN A 1 342 ? -15.877 5.149 39.908 1.00 25.70 1942 GLN A O 1
ATOM 2513 N N . PHE A 1 343 ? -16.640 5.876 41.903 1.00 22.31 1943 PHE A N 1
ATOM 2514 C CA . PHE A 1 343 ? -17.891 5.135 41.854 1.00 23.43 1943 PHE A CA 1
ATOM 2515 C C . PHE A 1 343 ? -19.132 5.998 41.703 1.00 24.86 1943 PHE A C 1
ATOM 2516 O O . PHE A 1 343 ? -20.222 5.442 41.506 1.00 25.77 1943 PHE A O 1
ATOM 2524 N N . ASN A 1 344 ? -18.994 7.326 41.752 1.00 24.59 1944 ASN A N 1
ATOM 2525 C CA . ASN A 1 344 ? -20.106 8.268 41.641 1.00 22.26 1944 ASN A CA 1
ATOM 2526 C C . ASN A 1 344 ? -21.193 7.958 42.663 1.00 24.15 1944 ASN A C 1
ATOM 2527 O O . ASN A 1 344 ? -20.976 8.150 43.860 1.00 25.60 1944 ASN A O 1
ATOM 2532 N N . ASN A 1 345 ? -22.368 7.486 42.215 1.00 23.24 1945 ASN A N 1
ATOM 2533 C CA . ASN A 1 345 ? -23.489 7.262 43.126 1.00 26.12 1945 ASN A CA 1
ATOM 2534 C C . ASN A 1 345 ? -23.552 5.844 43.672 1.00 27.24 1945 ASN A C 1
ATOM 2535 O O . ASN A 1 345 ? -24.456 5.553 44.467 1.00 25.20 1945 ASN A O 1
ATOM 2540 N N . ASP A 1 346 ? -22.629 4.959 43.281 1.00 26.71 1946 ASP A N 1
ATOM 2541 C CA . ASP A 1 346 ? -22.783 3.531 43.563 1.00 25.88 1946 ASP A CA 1
ATOM 2542 C C . ASP A 1 346 ? -22.209 3.240 44.938 1.00 26.23 1946 ASP A C 1
ATOM 2543 O O . ASP A 1 346 ? -21.008 3.003 45.088 1.00 25.91 1946 ASP A O 1
ATOM 2548 N N . ARG A 1 347 ? -23.096 3.194 45.930 1.00 28.11 1947 ARG A N 1
ATOM 2549 C CA . ARG A 1 347 ? -22.720 2.962 47.315 1.00 27.19 1947 ARG A CA 1
ATOM 2550 C C . ARG A 1 347 ? -22.440 1.494 47.618 1.00 31.19 1947 ARG A C 1
ATOM 2551 O O . ARG A 1 347 ? -22.067 1.176 48.749 1.00 34.19 1947 ARG A O 1
ATOM 2559 N N . SER A 1 348 ? -22.576 0.589 46.646 1.00 31.26 1948 SER A N 1
ATOM 2560 C CA . SER A 1 348 ? -22.500 -0.841 46.915 1.00 32.50 1948 SER A CA 1
ATOM 2561 C C . SER A 1 348 ? -21.077 -1.390 46.877 1.00 32.49 1948 SER A C 1
ATOM 2562 O O . SER A 1 348 ? -20.839 -2.507 47.347 1.00 31.20 1948 SER A O 1
ATOM 2565 N N . GLN A 1 349 ? -20.123 -0.628 46.373 1.00 32.75 1949 GLN A N 1
ATOM 2566 C CA . GLN A 1 349 ? -18.801 -1.173 46.113 1.00 34.82 1949 GLN A CA 1
ATOM 2567 C C . GLN A 1 349 ? -17.966 -1.361 47.374 1.00 35.75 1949 GLN A C 1
ATOM 2568 O O . GLN A 1 349 ? -16.974 -2.094 47.344 1.00 39.05 1949 GLN A O 1
ATOM 2574 N N . LEU A 1 350 ? -18.306 -0.724 48.470 1.00 36.43 1950 LEU A N 1
ATOM 2575 C CA . LEU A 1 350 ? -17.607 -1.070 49.702 1.00 39.72 1950 LEU A CA 1
ATOM 2576 C C . LEU A 1 350 ? -18.122 -2.365 50.344 1.00 45.70 1950 LEU A C 1
ATOM 2577 O O . LEU A 1 350 ? -17.835 -2.600 51.523 1.00 49.95 1950 LEU A O 1
ATOM 2582 N N . ALA A 1 351 ? -18.857 -3.212 49.604 1.00 46.14 1951 ALA A N 1
ATOM 2583 C CA . ALA A 1 351 ? -19.399 -4.456 50.160 1.00 46.65 1951 ALA A CA 1
ATOM 2584 C C . ALA A 1 351 ? -18.309 -5.406 50.666 1.00 48.01 1951 ALA A C 1
ATOM 2585 O O . ALA A 1 351 ? -18.541 -6.175 51.616 1.00 47.38 1951 ALA A O 1
ATOM 2587 N N . SER A 1 352 ? -17.139 -5.402 50.027 1.00 47.70 1952 SER A N 1
ATOM 2588 C CA . SER A 1 352 ? -15.983 -6.203 50.435 1.00 50.59 1952 SER A CA 1
ATOM 2589 C C . SER A 1 352 ? -14.804 -5.254 50.631 1.00 49.15 1952 SER A C 1
ATOM 2590 O O . SER A 1 352 ? -14.195 -4.782 49.658 1.00 47.08 1952 SER A O 1
ATOM 2593 N N . VAL A 1 353 ? -14.482 -4.994 51.893 1.00 47.79 1953 VAL A N 1
ATOM 2594 C CA . VAL A 1 353 ? -13.402 -4.079 52.251 1.00 45.09 1953 VAL A CA 1
ATOM 2595 C C . VAL A 1 353 ? -12.043 -4.622 51.792 1.00 45.31 1953 VAL A C 1
ATOM 2596 O O . VAL A 1 353 ? -11.262 -3.849 51.206 1.00 39.12 1953 VAL A O 1
ATOM 2600 N N . PRO A 1 354 ? -11.702 -5.918 52.027 1.00 50.98 1954 PRO A N 1
ATOM 2601 C CA . PRO A 1 354 ? -10.372 -6.421 51.598 1.00 53.05 1954 PRO A CA 1
ATOM 2602 C C . PRO A 1 354 ? -9.976 -6.074 50.168 1.00 55.49 1954 PRO A C 1
ATOM 2603 O O . PRO A 1 354 ? -8.809 -5.745 49.914 1.00 55.55 1954 PRO A O 1
ATOM 2607 N N . LYS A 1 355 ? -10.887 -6.166 49.204 1.00 58.89 1955 LYS A N 1
ATOM 2608 C CA . LYS A 1 355 ? -10.489 -5.704 47.885 1.00 53.66 1955 LYS A CA 1
ATOM 2609 C C . LYS A 1 355 ? -10.273 -4.198 47.917 1.00 45.89 1955 LYS A C 1
ATOM 2610 O O . LYS A 1 355 ? -9.142 -3.704 47.811 1.00 50.73 1955 LYS A O 1
ATOM 2614 N N . ILE A 1 356 ? -11.336 -3.457 48.182 1.00 30.64 1956 ILE A N 1
ATOM 2615 C CA . ILE A 1 356 ? -11.372 -2.093 47.690 1.00 29.29 1956 ILE A CA 1
ATOM 2616 C C . ILE A 1 356 ? -10.534 -1.139 48.517 1.00 25.31 1956 ILE A C 1
ATOM 2617 O O . ILE A 1 356 ? -10.152 -0.079 48.002 1.00 22.24 1956 ILE A O 1
ATOM 2622 N N . LEU A 1 357 ? -10.189 -1.503 49.770 1.00 23.40 1957 LEU A N 1
ATOM 2623 C CA . LEU A 1 357 ? -9.521 -0.536 50.641 1.00 23.55 1957 LEU A CA 1
ATOM 2624 C C . LEU A 1 357 ? -8.222 -0.035 50.036 1.00 22.17 1957 LEU A C 1
ATOM 2625 O O . LEU A 1 357 ? -7.862 1.133 50.227 1.00 22.03 1957 LEU A O 1
ATOM 2630 N N . ARG A 1 358 ? -7.499 -0.897 49.297 1.00 22.13 1958 ARG A N 1
ATOM 2631 C CA . ARG A 1 358 ? -6.229 -0.498 48.685 1.00 24.89 1958 ARG A CA 1
ATOM 2632 C C . ARG A 1 358 ? -6.382 0.619 47.652 1.00 22.41 1958 ARG A C 1
ATOM 2633 O O . ARG A 1 358 ? -5.381 1.288 47.303 1.00 19.45 1958 ARG A O 1
ATOM 2635 N N . GLU A 1 359 ? -7.589 0.822 47.132 1.00 21.87 1959 GLU A N 1
ATOM 2636 C CA . GLU A 1 359 ? -7.815 1.887 46.163 1.00 20.82 1959 GLU A CA 1
ATOM 2637 C C . GLU A 1 359 ? -8.287 3.179 46.807 1.00 20.23 1959 GLU A C 1
ATOM 2638 O O . GLU A 1 359 ? -8.481 4.167 46.103 1.00 19.07 1959 GLU A O 1
ATOM 2644 N N . LEU A 1 360 ? -8.462 3.187 48.130 1.00 16.63 1960 LEU A N 1
ATOM 2645 C CA . LEU A 1 360 ? -9.047 4.301 48.852 1.00 16.40 1960 LEU A CA 1
ATOM 2646 C C . LEU A 1 360 ? -8.158 4.877 49.931 1.00 18.39 1960 LEU A C 1
ATOM 2647 O O . LEU A 1 360 ? -8.326 6.045 50.265 1.00 19.59 1960 LEU A O 1
ATOM 2652 N N . VAL A 1 361 ? -7.240 4.087 50.493 1.00 17.41 1961 VAL A N 1
ATOM 2653 C CA . VAL A 1 361 ? -6.480 4.494 51.679 1.00 17.38 1961 VAL A CA 1
ATOM 2654 C C . VAL A 1 361 ? -4.995 4.254 51.416 1.00 18.09 1961 VAL A C 1
ATOM 2655 O O . VAL A 1 361 ? -4.647 3.202 50.858 1.00 20.14 1961 VAL A O 1
ATOM 2659 N N . PRO A 1 362 ? -4.105 5.181 51.772 1.00 16.66 1962 PRO A N 1
ATOM 2660 C CA . PRO A 1 362 ? -2.656 4.939 51.584 1.00 18.00 1962 PRO A CA 1
ATOM 2661 C C . PRO A 1 362 ? -2.171 3.663 52.267 1.00 19.11 1962 PRO A C 1
ATOM 2662 O O . PRO A 1 362 ? -2.611 3.295 53.357 1.00 20.98 1962 PRO A O 1
ATOM 2666 N N . GLU A 1 363 ? -1.211 2.998 51.635 1.00 19.69 1963 GLU A N 1
ATOM 2667 C CA . GLU A 1 363 ? -0.901 1.654 52.114 1.00 21.48 1963 GLU A CA 1
ATOM 2668 C C . GLU A 1 363 ? -0.213 1.657 53.483 1.00 20.75 1963 GLU A C 1
ATOM 2669 O O . GLU A 1 363 ? -0.327 0.664 54.195 1.00 23.05 1963 GLU A O 1
ATOM 2675 N N . ASN A 1 364 ? 0.399 2.770 53.905 1.00 20.03 1964 ASN A N 1
ATOM 2676 C CA . ASN A 1 364 ? 1.020 2.830 55.231 1.00 22.38 1964 ASN A CA 1
ATOM 2677 C C . ASN A 1 364 ? 0.002 3.022 56.350 1.00 21.61 1964 ASN A C 1
ATOM 2678 O O . ASN A 1 364 ? 0.371 2.884 57.540 1.00 20.83 1964 ASN A O 1
ATOM 2683 N N . LEU A 1 365 ? -1.267 3.329 56.004 1.00 19.59 1965 LEU A N 1
ATOM 2684 C CA . LEU A 1 365 ? -2.274 3.655 57.009 1.00 21.75 1965 LEU A CA 1
ATOM 2685 C C . LEU A 1 365 ? -3.352 2.605 57.166 1.00 23.06 1965 LEU A C 1
ATOM 2686 O O . LEU A 1 365 ? -4.138 2.711 58.111 1.00 24.83 1965 LEU A O 1
ATOM 2691 N N . THR A 1 366 ? -3.374 1.560 56.338 1.00 23.10 1966 THR A N 1
ATOM 2692 C CA . THR A 1 366 ? -4.543 0.685 56.404 1.00 27.24 1966 THR A CA 1
ATOM 2693 C C . THR A 1 366 ? -4.597 -0.084 57.723 1.00 26.97 1966 THR A C 1
ATOM 2694 O O . THR A 1 366 ? -5.689 -0.416 58.176 1.00 25.74 1966 THR A O 1
ATOM 2698 N N . ARG A 1 367 ? -3.446 -0.327 58.364 1.00 24.28 1967 ARG A N 1
ATOM 2699 C CA . ARG A 1 367 ? -3.394 -0.997 59.663 1.00 29.40 1967 ARG A CA 1
ATOM 2700 C C . ARG A 1 367 ? -4.006 -0.188 60.800 1.00 26.60 1967 ARG A C 1
ATOM 2701 O O . ARG A 1 367 ? -4.248 -0.744 61.892 1.00 27.14 1967 ARG A O 1
ATOM 2709 N N . LEU A 1 368 ? -4.255 1.107 60.583 1.00 24.80 1968 LEU A N 1
ATOM 2710 C CA . LEU A 1 368 ? -4.636 1.999 61.680 1.00 26.38 1968 LEU A CA 1
ATOM 2711 C C . LEU A 1 368 ? -6.011 1.666 62.246 1.00 26.24 1968 LEU A C 1
ATOM 2712 O O . LEU A 1 368 ? -6.287 1.970 63.409 1.00 25.45 1968 LEU A O 1
ATOM 2717 N N . MET A 1 369 ? -6.892 1.076 61.446 1.00 24.87 1969 MET A N 1
ATOM 2718 C CA A MET A 1 369 ? -8.195 0.690 61.948 0.67 25.56 1969 MET A CA 1
ATOM 2719 C CA B MET A 1 369 ? -8.258 0.770 61.849 0.33 25.64 1969 MET A CA 1
ATOM 2720 C C . MET A 1 369 ? -8.651 -0.546 61.194 1.00 25.39 1969 MET A C 1
ATOM 2721 O O . MET A 1 369 ? -8.099 -0.906 60.154 1.00 21.90 1969 MET A O 1
ATOM 2730 N N . SER A 1 370 ? -9.620 -1.244 61.789 1.00 24.19 1970 SER A N 1
ATOM 2731 C CA . SER A 1 370 ? -10.100 -2.493 61.221 1.00 23.62 1970 SER A CA 1
ATOM 2732 C C . SER A 1 370 ? -10.920 -2.239 59.956 1.00 22.85 1970 SER A C 1
ATOM 2733 O O . SER A 1 370 ? -11.286 -1.122 59.634 1.00 22.10 1970 SER A O 1
ATOM 2736 N N . SER A 1 371 ? -11.249 -3.324 59.261 1.00 26.95 1971 SER A N 1
ATOM 2737 C CA . SER A 1 371 ? -11.938 -3.204 57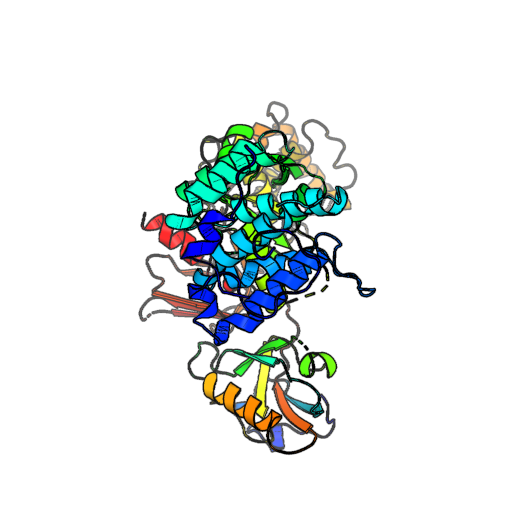.973 1.00 26.59 1971 SER A CA 1
ATOM 2738 C C . SER A 1 371 ? -13.293 -2.516 58.117 1.00 22.58 1971 SER A C 1
ATOM 2739 O O . SER A 1 371 ? -13.646 -1.628 57.325 1.00 22.36 1971 SER A O 1
ATOM 2742 N N . GLU A 1 372 ? -14.075 -2.926 59.114 1.00 23.48 1972 GLU A N 1
ATOM 2743 C CA . GLU A 1 372 ? -15.401 -2.342 59.273 1.00 27.40 1972 GLU A CA 1
ATOM 2744 C C . GLU A 1 372 ? -15.323 -0.892 59.729 1.00 22.95 1972 GLU A C 1
ATOM 2745 O O . GLU A 1 372 ? -16.233 -0.102 59.441 1.00 22.69 1972 GLU A O 1
ATOM 2751 N N . GLU A 1 373 ? -14.287 -0.545 60.495 1.00 22.89 1973 GLU A N 1
ATOM 2752 C CA . GLU A 1 373 ? -14.138 0.839 60.927 1.00 26.16 1973 GLU A CA 1
ATOM 2753 C C . GLU A 1 373 ? -13.754 1.725 59.757 1.00 26.39 1973 GLU A C 1
ATOM 2754 O O . GLU A 1 373 ? -14.287 2.843 59.614 1.00 21.08 1973 GLU A O 1
ATOM 2760 N N . TRP A 1 374 ? -12.859 1.233 58.881 1.00 20.94 1974 TRP A N 1
ATOM 2761 C CA . TRP A 1 374 ? -12.600 1.973 57.641 1.00 21.14 1974 TRP A CA 1
ATOM 2762 C C . TRP A 1 374 ? -13.886 2.137 56.821 1.00 21.60 1974 TRP A C 1
ATOM 2763 O O . TRP A 1 374 ? -14.191 3.237 56.346 1.00 20.69 1974 TRP A O 1
ATOM 2774 N N . LYS A 1 375 ? -14.648 1.050 56.634 1.00 20.54 1975 LYS A N 1
ATOM 2775 C CA . LYS A 1 375 ? -15.857 1.131 55.820 1.00 21.96 1975 LYS A CA 1
ATOM 2776 C C . LYS A 1 375 ? -16.845 2.155 56.391 1.00 22.99 1975 LYS A C 1
ATOM 2777 O O . LYS A 1 375 ? -17.364 3.008 55.661 1.00 20.84 1975 LYS A O 1
ATOM 2783 N N . LYS A 1 376 ? -17.127 2.068 57.696 1.00 22.66 1976 LYS A N 1
ATOM 2784 C CA . LYS A 1 376 ? -18.045 3.004 58.347 1.00 23.28 1976 LYS A CA 1
ATOM 2785 C C . LYS A 1 376 ? -17.592 4.454 58.166 1.00 24.23 1976 LYS A C 1
ATOM 2786 O O . LYS A 1 376 ? -18.402 5.335 57.833 1.00 21.08 1976 LYS A O 1
ATOM 2792 N N . SER A 1 377 ? -16.296 4.715 58.369 1.00 20.63 1977 SER A N 1
ATOM 2793 C CA . SER A 1 377 ? -15.780 6.079 58.311 1.00 23.00 1977 SER A CA 1
ATOM 2794 C C . SER A 1 377 ? -15.806 6.625 56.897 1.00 19.97 1977 SER A C 1
ATOM 2795 O O . SER A 1 377 ? -16.134 7.802 56.688 1.00 20.43 1977 SER A O 1
ATOM 2798 N N . ILE A 1 378 ? -15.406 5.799 55.928 1.00 19.25 1978 ILE A N 1
ATOM 2799 C CA . ILE A 1 378 ? -15.402 6.200 54.520 1.00 18.79 1978 ILE A CA 1
ATOM 2800 C C . ILE A 1 378 ? -16.825 6.431 54.017 1.00 21.10 1978 ILE A C 1
ATOM 2801 O O . ILE A 1 378 ? -17.081 7.382 53.267 1.00 21.89 1978 ILE A O 1
ATOM 2806 N N . LEU A 1 379 ? -17.768 5.561 54.391 1.00 20.61 1979 LEU A N 1
ATOM 2807 C CA . LEU A 1 379 ? -19.138 5.774 53.938 1.00 23.14 1979 LEU A CA 1
ATOM 2808 C C . LEU A 1 379 ? -19.703 7.077 54.493 1.00 22.58 1979 LEU A C 1
ATOM 2809 O O . LEU A 1 379 ? -20.381 7.823 53.776 1.00 22.19 1979 LEU A O 1
ATOM 2814 N N . LEU A 1 380 ? -19.422 7.383 55.760 1.00 22.03 1980 LEU A N 1
ATOM 2815 C CA . LEU A 1 380 ? -19.897 8.642 56.324 1.00 24.63 1980 LEU A CA 1
ATOM 2816 C C . LEU A 1 380 ? -19.322 9.834 55.569 1.00 25.01 1980 LEU A C 1
ATOM 2817 O O . LEU A 1 380 ? -20.034 10.811 55.304 1.00 23.63 1980 LEU A O 1
ATOM 2822 N N . ALA A 1 381 ? -18.034 9.764 55.212 1.00 19.95 1981 ALA A N 1
ATOM 2823 C CA . ALA A 1 381 ? -17.408 10.851 54.468 1.00 21.40 1981 ALA A CA 1
ATOM 2824 C C . ALA A 1 381 ? -17.964 10.928 53.054 1.00 24.30 1981 ALA A C 1
ATOM 2825 O O . ALA A 1 381 ? -18.246 12.022 52.539 1.00 22.37 1981 ALA A O 1
ATOM 2827 N N . TYR A 1 382 ? -18.097 9.779 52.398 1.00 19.41 1982 TYR A N 1
ATOM 2828 C CA . TYR A 1 382 ? -18.606 9.758 51.025 1.00 19.51 1982 TYR A CA 1
ATOM 2829 C C . TYR A 1 382 ? -20.009 10.336 50.932 1.00 20.27 1982 TYR A C 1
ATOM 2830 O O . TYR A 1 382 ? -20.360 11.016 49.954 1.00 23.53 1982 TYR A O 1
ATOM 2839 N N . ASP A 1 383 ? -20.833 10.064 51.934 1.00 21.05 1983 ASP A N 1
ATOM 2840 C CA . ASP A 1 383 ? -22.227 10.490 51.871 1.00 25.02 1983 ASP A CA 1
ATOM 2841 C C . ASP A 1 383 ? -22.343 12.013 51.832 1.00 27.26 1983 ASP A C 1
ATOM 2842 O O . ASP A 1 383 ? -23.389 12.539 51.430 1.00 30.83 1983 ASP A O 1
ATOM 2847 N N . LYS A 1 384 ? -21.292 12.731 52.220 1.00 24.51 1984 LYS A N 1
ATOM 2848 C CA . LYS A 1 384 ? -21.313 14.187 52.097 1.00 27.50 1984 LYS A CA 1
ATOM 2849 C C . LYS A 1 384 ? -21.227 14.674 50.656 1.00 26.72 1984 LYS A C 1
ATOM 2850 O O . LYS A 1 384 ? -21.464 15.867 50.412 1.00 25.72 1984 LYS A O 1
ATOM 2856 N N . HIS A 1 385 ? -20.933 13.800 49.695 1.00 23.67 1985 HIS A N 1
ATOM 2857 C CA . HIS A 1 385 ? -20.705 14.233 48.316 1.00 23.74 1985 HIS A CA 1
ATOM 2858 C C . HIS A 1 385 ? -21.877 13.929 47.389 1.00 25.71 1985 HIS A C 1
ATOM 2859 O O . HIS A 1 385 ? -21.716 13.990 46.168 1.00 27.19 1985 HIS A O 1
ATOM 2866 N N . LYS A 1 386 ? -23.081 13.692 47.950 1.00 26.78 1986 LYS A N 1
ATOM 2867 C CA . LYS A 1 386 ? -24.233 13.301 47.133 1.00 27.22 1986 LYS A CA 1
ATOM 2868 C C . LYS A 1 386 ? -24.507 14.314 46.029 1.00 31.79 1986 LYS A C 1
ATOM 2869 O O . LYS A 1 386 ? -24.841 13.942 44.898 1.00 35.11 1986 LYS A O 1
ATOM 2871 N N . ASP A 1 387 ? -24.344 15.597 46.326 1.00 33.03 1987 ASP A N 1
ATOM 2872 C CA . ASP A 1 387 ? -24.649 16.648 45.362 1.00 36.93 1987 ASP A CA 1
ATOM 2873 C C . ASP A 1 387 ? -23.434 17.099 44.550 1.00 34.82 1987 ASP A C 1
ATOM 2874 O O . ASP A 1 387 ? -23.554 18.020 43.743 1.00 35.67 1987 ASP A O 1
ATOM 2879 N N . LYS A 1 388 ? -22.279 16.474 44.721 1.00 28.80 1988 LYS A N 1
ATOM 2880 C CA . LYS A 1 388 ? -21.123 16.771 43.890 1.00 27.94 1988 LYS A CA 1
ATOM 2881 C C . LYS A 1 388 ? -21.161 15.907 42.642 1.00 27.02 1988 LYS A C 1
ATOM 2882 O O . LYS A 1 388 ? -21.724 14.803 42.653 1.00 27.22 1988 LYS A O 1
ATOM 2888 N N . THR A 1 389 ? -20.537 16.399 41.568 1.00 26.22 1989 THR A N 1
ATOM 2889 C CA . THR A 1 389 ? -20.214 15.536 40.438 1.00 24.80 1989 THR A CA 1
ATOM 2890 C C . THR A 1 389 ? -18.891 14.813 40.685 1.00 25.20 1989 THR A C 1
ATOM 2891 O O . THR A 1 389 ? -18.102 15.175 41.575 1.00 22.92 1989 THR A O 1
ATOM 2895 N N . VAL A 1 390 ? -18.637 13.790 39.856 1.00 24.99 1990 VAL A N 1
ATOM 2896 C CA . VAL A 1 390 ? -17.328 13.132 39.851 1.00 23.48 1990 VAL A CA 1
ATOM 2897 C C . VAL A 1 390 ? -16.215 14.147 39.644 1.00 22.95 1990 VAL A C 1
ATOM 2898 O O . VAL A 1 390 ? -15.170 14.087 40.311 1.00 22.42 1990 VAL A O 1
ATOM 2902 N N . GLU A 1 391 ? -16.407 15.062 38.685 1.00 23.73 1991 GLU A N 1
ATOM 2903 C CA . GLU A 1 391 ? -15.398 16.071 38.375 1.00 27.54 1991 GLU A CA 1
ATOM 2904 C C . GLU A 1 391 ? -15.130 16.959 39.579 1.00 26.25 1991 GLU A C 1
ATOM 2905 O O . GLU A 1 391 ? -13.967 17.267 39.906 1.00 21.31 1991 GLU A O 1
ATOM 2911 N N . GLU A 1 392 ? -16.199 17.394 40.242 1.00 22.89 1992 GLU A N 1
ATOM 2912 C CA . GLU A 1 392 ? -16.041 18.205 41.443 1.00 24.99 1992 GLU A CA 1
ATOM 2913 C C . GLU A 1 392 ? -15.289 17.458 42.538 1.00 24.07 1992 GLU A C 1
ATOM 2914 O O . GLU A 1 392 ? -14.468 18.055 43.245 1.00 22.93 1992 GLU A O 1
ATOM 2920 N N . ALA A 1 393 ? -15.521 16.147 42.679 1.00 20.60 1993 ALA A N 1
ATOM 2921 C CA . ALA A 1 393 ? -14.794 15.385 43.696 1.00 19.68 1993 ALA A CA 1
ATOM 2922 C C . ALA A 1 393 ? -13.302 15.302 43.378 1.00 19.72 1993 ALA A C 1
ATOM 2923 O O . ALA A 1 393 ? -12.466 15.392 44.283 1.00 19.55 1993 ALA A O 1
ATOM 2925 N N . LYS A 1 394 ? -12.958 15.115 42.109 1.00 19.43 1994 LYS A N 1
ATOM 2926 C CA . LYS A 1 394 ? -11.551 15.058 41.718 1.00 20.72 1994 LYS A CA 1
ATOM 2927 C C . LYS A 1 394 ? -10.845 16.388 41.988 1.00 18.93 1994 LYS A C 1
ATOM 2928 O O . LYS A 1 394 ? -9.695 16.408 42.484 1.00 18.79 1994 LYS A O 1
ATOM 2934 N N . VAL A 1 395 ? -11.496 17.501 41.639 1.00 19.80 1995 VAL A N 1
ATOM 2935 C CA . VAL A 1 395 ? -10.911 18.818 41.899 1.00 23.70 1995 VAL A CA 1
ATOM 2936 C C . VAL A 1 395 ? -10.771 19.049 43.405 1.00 24.88 1995 VAL A C 1
ATOM 2937 O O . VAL A 1 395 ? -9.752 19.586 43.872 1.00 21.79 1995 VAL A O 1
ATOM 2941 N N . ALA A 1 396 ? -11.789 18.656 44.186 1.00 19.98 1996 ALA A N 1
ATOM 2942 C CA . ALA A 1 396 ? -11.699 18.847 45.638 1.00 20.31 1996 ALA A CA 1
ATOM 2943 C C . ALA A 1 396 ? -10.546 18.040 46.236 1.00 20.82 1996 ALA A C 1
ATOM 2944 O O . ALA A 1 396 ? -9.877 18.501 47.182 1.00 19.27 1996 ALA A O 1
ATOM 2946 N N . PHE A 1 397 ? -10.343 16.809 45.740 1.00 19.26 1997 PHE A N 1
ATOM 2947 C CA . PHE A 1 397 ? -9.206 15.992 46.176 1.00 20.47 1997 PHE A CA 1
ATOM 2948 C C . PHE A 1 397 ? -7.898 16.726 45.924 1.00 19.85 1997 PHE A C 1
ATOM 2949 O O . PHE A 1 397 ? -7.060 16.893 46.833 1.00 17.51 1997 PHE A O 1
ATOM 2957 N N . LEU A 1 398 ? -7.754 17.264 44.720 1.00 19.45 1998 LEU A N 1
ATOM 2958 C CA . LEU A 1 398 ? -6.538 17.986 44.390 1.00 19.54 1998 LEU A CA 1
ATOM 2959 C C . LEU A 1 398 ? -6.387 19.250 45.232 1.00 20.32 1998 LEU A C 1
ATOM 2960 O O . LEU A 1 398 ? -5.277 19.576 45.662 1.00 20.73 1998 LEU A O 1
ATOM 2965 N N . LYS A 1 399 ? -7.472 20.005 45.423 1.00 21.80 1999 LYS A N 1
ATOM 2966 C CA . LYS A 1 399 ? -7.366 21.253 46.186 1.00 22.66 1999 LYS A CA 1
ATOM 2967 C C . LYS A 1 399 ? -6.893 20.976 47.598 1.00 21.31 1999 LYS A C 1
ATOM 2968 O O . LYS A 1 399 ? -6.137 21.776 48.184 1.00 20.73 1999 LYS A O 1
ATOM 2974 N N . TRP A 1 400 ? -7.332 19.855 48.169 1.00 19.32 2000 TRP A N 1
ATOM 2975 C CA . TRP A 1 400 ? -7.012 19.579 49.574 1.00 20.44 2000 TRP A CA 1
ATOM 2976 C C . TRP A 1 400 ? -5.554 19.181 49.768 1.00 21.73 2000 TRP A C 1
ATOM 2977 O O . TRP A 1 400 ? -5.033 19.351 50.879 1.00 23.05 2000 TRP A O 1
ATOM 2988 N N . ILE A 1 401 ? -4.885 18.666 48.728 1.00 20.02 2001 ILE A N 1
ATOM 2989 C CA . ILE A 1 401 ? -3.505 18.203 48.854 1.00 18.30 2001 ILE A CA 1
ATOM 2990 C C . ILE A 1 401 ? -2.499 19.070 48.107 1.00 19.65 2001 ILE A C 1
ATOM 2991 O O . ILE A 1 401 ? -1.285 18.844 48.270 1.00 18.36 2001 ILE A O 1
ATOM 2996 N N . CYS A 1 402 ? -2.944 20.054 47.317 1.00 19.39 2002 CYS A N 1
ATOM 2997 C CA . CYS A 1 402 ? -2.042 20.715 46.367 1.00 20.67 2002 CYS A CA 1
ATOM 2998 C C . CYS A 1 402 ? -0.986 21.601 47.033 1.00 23.10 2002 CYS A C 1
ATOM 2999 O O . CYS A 1 402 ? -0.014 21.976 46.367 1.00 23.98 2002 CYS A O 1
ATOM 3002 N N . ARG A 1 403 ? -1.153 21.963 48.309 1.00 22.45 2003 ARG A N 1
ATOM 3003 C CA . ARG A 1 403 ? -0.139 22.761 48.995 1.00 22.31 2003 ARG A CA 1
ATOM 3004 C C . ARG A 1 403 ? 0.840 21.900 49.802 1.00 24.13 2003 ARG A C 1
ATOM 3005 O O . ARG A 1 403 ? 1.801 22.441 50.369 1.00 27.72 2003 ARG A O 1
ATOM 3009 N N . TRP A 1 404 ? 0.640 20.584 49.842 1.00 20.82 2004 TRP A N 1
ATOM 3010 C CA . TRP A 1 404 ? 1.598 19.685 50.489 1.00 19.77 2004 TRP A CA 1
ATOM 3011 C C . TRP A 1 404 ? 2.955 19.795 49.803 1.00 21.91 2004 TRP A C 1
ATOM 3012 O O . TRP A 1 404 ? 3.022 19.859 48.563 1.00 20.68 2004 TRP A O 1
ATOM 3023 N N . PRO A 1 405 ? 4.053 19.758 50.552 1.00 25.31 2005 PRO A N 1
ATOM 3024 C CA . PRO A 1 405 ? 5.379 19.878 49.912 1.00 23.85 2005 PRO A CA 1
ATOM 3025 C C . PRO A 1 405 ? 5.706 18.721 48.978 1.00 23.92 2005 PRO A C 1
ATOM 3026 O O . PRO A 1 405 ? 6.584 18.867 48.103 1.00 25.20 2005 PRO A O 1
ATOM 3030 N N . THR A 1 406 ? 5.004 17.595 49.110 1.00 22.04 2006 THR A N 1
ATOM 3031 C CA . THR A 1 406 ? 5.188 16.420 48.272 1.00 19.65 2006 THR A CA 1
ATOM 3032 C C . THR A 1 406 ? 4.149 16.322 47.175 1.00 20.58 2006 THR A C 1
ATOM 3033 O O . THR A 1 406 ? 4.189 15.366 46.385 1.00 20.30 2006 THR A O 1
ATOM 3037 N N . PHE A 1 407 ? 3.237 17.292 47.073 1.00 18.97 2007 PHE A N 1
ATOM 3038 C CA . PHE A 1 407 ? 2.312 17.295 45.939 1.00 19.79 2007 PHE A CA 1
ATOM 3039 C C . PHE A 1 407 ? 3.105 17.532 44.655 1.00 20.62 2007 PHE A C 1
ATOM 3040 O O . PHE A 1 407 ? 4.141 18.190 44.666 1.00 18.53 2007 PHE A O 1
ATOM 3048 N N . GLY A 1 408 ? 2.615 17.006 43.538 1.00 19.43 2008 GLY A N 1
ATOM 3049 C CA . GLY A 1 408 ? 3.266 17.460 42.303 1.00 17.99 2008 GLY A CA 1
ATOM 3050 C C . GLY A 1 408 ? 4.700 16.972 42.146 1.00 17.54 2008 GLY A C 1
ATOM 3051 O O . GLY A 1 408 ? 5.559 17.727 41.654 1.00 18.66 2008 GLY A O 1
ATOM 3052 N N . SER A 1 409 ? 4.968 15.718 42.498 1.00 19.90 2009 SER A N 1
ATOM 3053 C CA . SER A 1 409 ? 6.341 15.212 42.559 1.00 19.78 2009 SER A CA 1
ATOM 3054 C C . SER A 1 409 ? 6.487 13.922 41.775 1.00 17.99 2009 SER A C 1
ATOM 3055 O O . SER A 1 409 ? 5.537 13.164 41.585 1.00 19.53 2009 SER A O 1
ATOM 3058 N N . ALA A 1 410 ? 7.712 13.681 41.322 1.00 17.34 2010 ALA A N 1
ATOM 3059 C CA . ALA A 1 410 ? 8.151 12.344 40.961 1.00 18.53 2010 ALA A CA 1
ATOM 3060 C C . ALA A 1 410 ? 8.891 11.751 42.147 1.00 18.59 2010 ALA A C 1
ATOM 3061 O O . ALA A 1 410 ? 9.669 12.449 42.818 1.00 20.63 2010 ALA A O 1
ATOM 3063 N N . PHE A 1 411 ? 8.697 10.453 42.369 1.00 20.06 2011 PHE A N 1
ATOM 3064 C CA . PHE A 1 411 ? 9.280 9.781 43.525 1.00 19.98 2011 PHE A CA 1
ATOM 3065 C C . PHE A 1 411 ? 10.259 8.689 43.115 1.00 19.44 2011 PHE A C 1
ATOM 3066 O O . PHE A 1 411 ? 10.117 8.062 42.061 1.00 19.31 2011 PHE A O 1
ATOM 3074 N N . PHE A 1 412 ? 11.245 8.464 43.982 1.00 20.54 2012 PHE A N 1
ATOM 3075 C CA . PHE A 1 412 ? 12.323 7.505 43.759 1.00 20.82 2012 PHE A CA 1
ATOM 3076 C C . PHE A 1 412 ? 12.673 6.902 45.107 1.00 21.62 2012 PHE A C 1
ATOM 3077 O O . PHE A 1 412 ? 12.954 7.648 46.049 1.00 22.44 2012 PHE A O 1
ATOM 3085 N N . GLU A 1 413 ? 12.701 5.580 45.195 1.00 21.50 2013 GLU A N 1
ATOM 3086 C CA . GLU A 1 413 ? 13.214 4.912 46.387 1.00 19.81 2013 GLU A CA 1
ATOM 3087 C C . GLU A 1 413 ? 14.645 4.520 46.088 1.00 20.38 2013 GLU A C 1
ATOM 3088 O O . GLU A 1 413 ? 14.917 3.937 45.037 1.00 20.92 2013 GLU A O 1
ATOM 3094 N N . VAL A 1 414 ? 15.562 4.866 46.994 1.00 20.55 2014 VAL A N 1
ATOM 3095 C CA . VAL A 1 414 ? 16.988 4.730 46.721 1.00 19.80 2014 VAL A CA 1
ATOM 3096 C C . VAL A 1 414 ? 17.685 4.237 47.985 1.00 22.79 2014 VAL A C 1
ATOM 3097 O O . VAL A 1 414 ? 17.163 4.346 49.101 1.00 22.32 2014 VAL A O 1
ATOM 3101 N N . LYS A 1 415 ? 18.886 3.685 47.802 1.00 24.09 2015 LYS A N 1
ATOM 3102 C CA . LYS A 1 415 ? 19.776 3.413 48.919 1.00 26.62 2015 LYS A CA 1
ATOM 3103 C C . LYS A 1 415 ? 20.805 4.536 48.973 1.00 28.71 2015 LYS A C 1
ATOM 3104 O O . LYS A 1 415 ? 21.694 4.615 48.116 1.00 23.03 2015 LYS A O 1
ATOM 3110 N N . GLN A 1 416 ? 20.687 5.411 49.972 1.00 25.85 2016 GLN A N 1
ATOM 3111 C CA . GLN A 1 416 ? 21.648 6.496 50.087 1.00 26.74 2016 GLN A CA 1
ATOM 3112 C C . GLN A 1 416 ? 22.867 6.003 50.859 1.00 26.81 2016 GLN A C 1
ATOM 3113 O O . GLN A 1 416 ? 22.753 5.200 51.799 1.00 28.61 2016 GLN A O 1
ATOM 3119 N N . THR A 1 417 ? 24.048 6.490 50.458 1.00 28.96 2017 THR A N 1
ATOM 3120 C CA . THR A 1 417 ? 25.316 6.067 51.045 1.00 31.80 2017 THR A CA 1
ATOM 3121 C C . THR A 1 417 ? 26.114 7.239 51.602 1.00 32.73 2017 THR A C 1
ATOM 3122 O O . THR A 1 417 ? 27.292 7.068 51.953 1.00 36.52 2017 THR A O 1
ATOM 3126 N N . SER A 1 418 ? 25.510 8.428 51.693 1.00 31.99 2018 SER A N 1
ATOM 3127 C CA . SER A 1 418 ? 26.235 9.632 52.093 1.00 35.41 2018 SER A CA 1
ATOM 3128 C C . SER A 1 418 ? 25.934 10.121 53.504 1.00 34.76 2018 SER A C 1
ATOM 3129 O O . SER A 1 418 ? 26.708 10.942 54.023 1.00 36.75 2018 SER A O 1
ATOM 3132 N N . GLU A 1 419 ? 24.863 9.646 54.142 1.00 30.41 2019 GLU A N 1
ATOM 3133 C CA . GLU A 1 419 ? 24.423 10.205 55.422 1.00 32.64 2019 GLU A CA 1
ATOM 3134 C C . GLU A 1 419 ? 24.157 9.125 56.474 1.00 31.12 2019 GLU A C 1
ATOM 3135 O O . GLU A 1 419 ? 23.045 8.574 56.534 1.00 30.87 2019 GLU A O 1
ATOM 3141 N N . PRO A 1 420 ? 25.133 8.823 57.327 1.00 35.85 2020 PRO A N 1
ATOM 3142 C CA . PRO A 1 420 ? 24.940 7.809 58.385 1.00 38.66 2020 PRO A CA 1
ATOM 3143 C C . PRO A 1 420 ? 23.699 7.997 59.255 1.00 38.48 2020 PRO A C 1
ATOM 3144 O O . PRO A 1 420 ? 23.131 7.001 59.734 1.00 36.43 2020 PRO A O 1
ATOM 3148 N N . SER A 1 421 ? 23.273 9.232 59.506 1.00 37.49 2021 SER A N 1
ATOM 3149 C CA . SER A 1 421 ? 22.155 9.412 60.428 1.00 37.29 2021 SER A CA 1
ATOM 3150 C C . SER A 1 421 ? 20.802 9.215 59.769 1.00 36.39 2021 SER A C 1
ATOM 3151 O O . SER A 1 421 ? 19.782 9.188 60.475 1.00 35.07 2021 SER A O 1
ATOM 3154 N N . TYR A 1 422 ? 20.766 9.051 58.397 1.00 31.85 2022 TYR A N 1
ATOM 3155 C CA . TYR A 1 422 ? 19.530 8.683 57.731 1.00 29.59 2022 TYR A CA 1
ATOM 3156 C C . TYR A 1 422 ? 19.438 7.166 57.595 1.00 31.01 2022 TYR A C 1
ATOM 3157 O O . TYR A 1 422 ? 20.464 6.486 57.551 1.00 31.63 2022 TYR A O 1
ATOM 3166 N N . PRO A 1 423 ? 18.235 6.603 57.510 1.00 32.15 2023 PRO A N 1
ATOM 3167 C CA . PRO A 1 423 ? 18.106 5.184 57.136 1.00 30.83 2023 PRO A CA 1
ATOM 3168 C C . PRO A 1 423 ? 18.803 4.924 55.803 1.00 28.70 2023 PRO A C 1
ATOM 3169 O O . PRO A 1 423 ? 18.917 5.827 54.966 1.00 26.79 2023 PRO A O 1
ATOM 3173 N N . ASP A 1 424 ? 19.287 3.682 55.626 1.00 28.79 2024 ASP A N 1
ATOM 3174 C CA . ASP A 1 424 ? 19.889 3.274 54.341 1.00 29.49 2024 ASP A CA 1
ATOM 3175 C C . ASP A 1 424 ? 18.957 3.576 53.163 1.00 28.98 2024 ASP A C 1
ATOM 3176 O O . ASP A 1 424 ? 19.370 4.159 52.153 1.00 27.98 2024 ASP A O 1
ATOM 3181 N N . VAL A 1 425 ? 17.707 3.159 53.252 1.00 25.63 2025 VAL A N 1
ATOM 3182 C CA . VAL A 1 425 ? 16.753 3.396 52.173 1.00 25.02 2025 VAL A CA 1
ATOM 3183 C C . VAL A 1 425 ? 15.945 4.646 52.495 1.00 25.29 2025 VAL A C 1
ATOM 3184 O O . VAL A 1 425 ? 15.348 4.758 53.583 1.00 25.34 2025 VAL A O 1
ATOM 3188 N N . ILE A 1 426 ? 15.896 5.584 51.549 1.00 20.95 2026 ILE A N 1
ATOM 3189 C CA . ILE A 1 426 ? 15.101 6.791 51.715 1.00 21.02 2026 ILE A CA 1
ATOM 3190 C C . ILE A 1 426 ? 14.245 6.984 50.471 1.00 21.52 2026 ILE A C 1
ATOM 3191 O O . ILE A 1 426 ? 14.472 6.389 49.411 1.00 22.67 2026 ILE A O 1
ATOM 3196 N N . LEU A 1 427 ? 13.242 7.829 50.620 1.00 21.01 2027 LEU A N 1
ATOM 3197 C CA . LEU A 1 427 ? 12.376 8.218 49.519 1.00 19.70 2027 LEU A CA 1
ATOM 3198 C C . LEU A 1 427 ? 12.775 9.617 49.069 1.00 22.83 2027 LEU A C 1
ATOM 3199 O O . LEU A 1 427 ? 13.049 10.497 49.902 1.00 24.65 2027 LEU A O 1
ATOM 3204 N N . ILE A 1 428 ? 12.837 9.826 47.751 1.00 22.24 2028 ILE A N 1
ATOM 3205 C CA . ILE A 1 428 ? 13.240 11.108 47.197 1.00 22.05 2028 ILE A CA 1
ATOM 3206 C C . ILE A 1 428 ? 12.095 11.654 46.352 1.00 21.52 2028 ILE A C 1
ATOM 3207 O O . ILE A 1 428 ? 11.510 10.927 45.538 1.00 21.16 2028 ILE A O 1
ATOM 3212 N N . ALA A 1 429 ? 11.761 12.922 46.547 1.00 22.66 2029 ALA A N 1
ATOM 3213 C CA . ALA A 1 429 ? 10.766 13.569 45.704 1.00 20.01 2029 ALA A CA 1
ATOM 3214 C C . ALA A 1 429 ? 11.453 14.680 44.928 1.00 17.73 2029 ALA A C 1
ATOM 3215 O O . ALA A 1 429 ? 12.236 15.443 45.494 1.00 18.62 2029 ALA A O 1
ATOM 3217 N N . ILE A 1 430 ? 11.137 14.806 43.634 1.00 18.53 2030 ILE A N 1
ATOM 3218 C CA . ILE A 1 430 ? 11.624 15.934 42.841 1.00 18.68 2030 ILE A CA 1
ATOM 3219 C C . ILE A 1 430 ? 10.405 16.716 42.368 1.00 19.83 2030 ILE A C 1
ATOM 3220 O O . ILE A 1 430 ? 9.462 16.129 41.835 1.00 20.06 2030 ILE A O 1
ATOM 3225 N N . ASN A 1 431 ? 10.382 18.021 42.636 1.00 19.94 2031 ASN A N 1
ATOM 3226 C CA . ASN A 1 431 ? 9.195 18.793 42.311 1.00 22.26 2031 ASN A CA 1
ATOM 3227 C C . ASN A 1 431 ? 9.600 20.251 42.159 1.00 26.08 2031 ASN A C 1
ATOM 3228 O O . ASN A 1 431 ? 10.792 20.566 42.076 1.00 25.02 2031 ASN A O 1
ATOM 3233 N N . ARG A 1 432 ? 8.584 21.141 42.133 1.00 28.41 2032 ARG A N 1
ATOM 3234 C CA . ARG A 1 432 ? 8.793 22.588 42.060 1.00 34.00 2032 ARG A CA 1
ATOM 3235 C C . ARG A 1 432 ? 9.766 23.077 43.133 1.00 32.32 2032 ARG A C 1
ATOM 3236 O O . ARG A 1 432 ? 10.446 24.076 42.937 1.00 37.85 2032 ARG A O 1
ATOM 3244 N N . HIS A 1 433 ? 9.829 22.406 44.272 1.00 37.70 2033 HIS A N 1
ATOM 3245 C CA . HIS A 1 433 ? 10.634 22.917 45.381 1.00 40.71 2033 HIS A CA 1
ATOM 3246 C C . HIS A 1 433 ? 12.088 22.477 45.315 1.00 40.74 2033 HIS A C 1
ATOM 3247 O O . HIS A 1 433 ? 12.871 22.873 46.190 1.00 47.06 2033 HIS A O 1
ATOM 3254 N N . GLY A 1 434 ? 12.464 21.640 44.346 1.00 32.07 2034 GLY A N 1
ATOM 3255 C CA . GLY A 1 434 ? 13.800 21.064 44.364 1.00 26.49 2034 GLY A CA 1
ATOM 3256 C C . GLY A 1 434 ? 13.746 19.578 44.671 1.00 24.86 2034 GLY A C 1
ATOM 3257 O O . GLY A 1 434 ? 12.866 18.859 44.169 1.00 23.30 2034 GLY A O 1
ATOM 3258 N N . VAL A 1 435 ? 14.671 19.103 45.506 1.00 23.57 2035 VAL A N 1
ATOM 3259 C CA . VAL A 1 435 ? 14.773 17.689 45.828 1.00 24.06 2035 VAL A CA 1
ATOM 3260 C C . VAL A 1 435 ? 14.508 17.500 47.313 1.00 25.02 2035 VAL A C 1
ATOM 3261 O O . VAL A 1 435 ? 15.124 18.170 48.148 1.00 26.88 2035 VAL A O 1
ATOM 3265 N N . LEU A 1 436 ? 13.547 16.625 47.634 1.00 23.24 2036 LEU A N 1
ATOM 3266 C CA . LEU A 1 436 ? 13.182 16.354 49.018 1.00 25.58 2036 LEU A CA 1
ATOM 3267 C C . LEU A 1 436 ? 13.623 14.950 49.384 1.00 22.94 2036 LEU A C 1
ATOM 3268 O O . LEU A 1 436 ? 13.371 14.002 48.632 1.00 22.36 2036 LEU A O 1
ATOM 3273 N N . LEU A 1 437 ? 14.198 14.815 50.577 1.00 23.03 2037 LEU A N 1
ATOM 3274 C CA . LEU A 1 437 ? 14.580 13.524 51.126 1.00 22.68 2037 LEU A CA 1
ATOM 3275 C C . LEU A 1 437 ? 13.574 13.198 52.224 1.00 21.22 2037 LEU A C 1
ATOM 3276 O O . LEU A 1 437 ? 13.360 14.017 53.114 1.00 22.83 2037 LEU A O 1
ATOM 3281 N N . ILE A 1 438 ? 12.987 12.012 52.175 1.00 20.92 2038 ILE A N 1
ATOM 3282 C CA . ILE A 1 438 ? 11.844 11.683 53.028 1.00 20.78 2038 ILE A CA 1
ATOM 3283 C C . ILE A 1 438 ? 12.130 10.383 53.773 1.00 22.02 2038 ILE A C 1
ATOM 3284 O O . ILE A 1 438 ? 12.599 9.401 53.179 1.00 21.79 2038 ILE A O 1
ATOM 3289 N N . HIS A 1 439 ? 11.801 10.355 55.060 1.00 21.27 2039 HIS A N 1
ATOM 3290 C CA . HIS A 1 439 ? 11.925 9.104 55.818 1.00 21.61 2039 HIS A CA 1
ATOM 3291 C C . HIS A 1 439 ? 10.811 8.135 55.428 1.00 21.95 2039 HIS A C 1
ATOM 3292 O O . HIS A 1 439 ? 9.631 8.443 55.636 1.00 21.64 2039 HIS A O 1
ATOM 3299 N N . PRO A 1 440 ? 11.120 6.952 54.907 1.00 21.54 2040 PRO A N 1
ATOM 3300 C CA . PRO A 1 440 ? 10.040 6.083 54.418 1.00 21.75 2040 PRO A CA 1
ATOM 3301 C C . PRO A 1 440 ? 9.092 5.580 55.498 1.00 23.33 2040 PRO A C 1
ATOM 3302 O O . PRO A 1 440 ? 7.933 5.277 55.168 1.00 25.92 2040 PRO A O 1
ATOM 3306 N N . LYS A 1 441 ? 9.543 5.470 56.751 1.00 23.33 2041 LYS A N 1
ATOM 3307 C CA . LYS A 1 441 ? 8.680 4.976 57.818 1.00 26.01 2041 LYS A CA 1
ATOM 3308 C C . LYS A 1 441 ? 7.780 6.082 58.349 1.00 26.38 2041 LYS A C 1
ATOM 3309 O O . LYS A 1 441 ? 6.556 5.931 58.370 1.00 24.63 2041 LYS A O 1
ATOM 3315 N N . THR A 1 442 ? 8.367 7.212 58.784 1.00 23.94 2042 THR A N 1
ATOM 3316 C CA . THR A 1 442 ? 7.560 8.269 59.397 1.00 26.08 2042 THR A CA 1
ATOM 3317 C C . THR A 1 442 ? 6.942 9.224 58.379 1.00 25.05 2042 THR A C 1
ATOM 3318 O O . THR A 1 442 ? 6.018 9.974 58.725 1.00 26.20 2042 THR A O 1
ATOM 3322 N N . LYS A 1 443 ? 7.449 9.234 57.144 1.00 20.97 2043 LYS A N 1
ATOM 3323 C CA . LYS A 1 443 ? 7.084 10.174 56.081 1.00 21.43 2043 LYS A CA 1
ATOM 3324 C C . LYS A 1 443 ? 7.512 11.606 56.361 1.00 22.02 2043 LYS A C 1
ATOM 3325 O O . LYS A 1 443 ? 7.156 12.512 55.577 1.00 21.46 2043 LYS A O 1
ATOM 3331 N N . ASP A 1 444 ? 8.303 11.839 57.405 1.00 20.99 2044 ASP A N 1
ATOM 3332 C CA . ASP A 1 444 ? 8.854 13.154 57.661 1.00 23.49 2044 ASP A CA 1
ATOM 3333 C C . ASP A 1 444 ? 9.882 13.551 56.607 1.00 27.21 2044 ASP A C 1
ATOM 3334 O O . ASP A 1 444 ? 10.612 12.717 56.037 1.00 24.36 2044 ASP A O 1
ATOM 3339 N N . LEU A 1 445 ? 9.933 14.854 56.366 1.00 28.47 2045 LEU A N 1
ATOM 3340 C CA . LEU A 1 445 ? 10.911 15.450 55.471 1.00 32.84 2045 LEU A CA 1
ATOM 3341 C C . LEU A 1 445 ? 12.259 15.472 56.170 1.00 30.78 2045 LEU A C 1
ATOM 3342 O O . LEU A 1 445 ? 12.421 16.152 57.190 1.00 33.41 2045 LEU A O 1
ATOM 3347 N N . LEU A 1 446 ? 13.226 14.703 55.664 1.00 26.01 2046 LEU A N 1
ATOM 3348 C CA . LEU A 1 446 ? 14.546 14.733 56.281 1.00 27.69 2046 LEU A CA 1
ATOM 3349 C C . LEU A 1 446 ? 15.242 16.047 55.967 1.00 28.20 2046 LEU A C 1
ATOM 3350 O O . LEU A 1 446 ? 15.810 16.685 56.851 1.00 27.49 2046 LEU A O 1
ATOM 3355 N N . THR A 1 447 ? 15.193 16.476 54.710 1.00 27.44 2047 THR A N 1
ATOM 3356 C CA . THR A 1 447 ? 15.808 17.744 54.315 1.00 29.84 2047 THR A CA 1
ATOM 3357 C C . THR A 1 447 ? 15.315 18.084 52.912 1.00 28.86 2047 THR A C 1
ATOM 3358 O O . THR A 1 447 ? 14.797 17.221 52.203 1.00 26.86 2047 THR A O 1
ATOM 3362 N N . THR A 1 448 ? 15.477 19.356 52.533 1.00 31.96 2048 THR A N 1
ATOM 3363 C CA . THR A 1 448 ? 15.137 19.882 51.213 1.00 33.78 2048 THR A CA 1
ATOM 3364 C C . THR A 1 448 ? 16.383 20.479 50.565 1.00 35.03 2048 THR A C 1
ATOM 3365 O O . THR A 1 448 ? 17.075 21.280 51.194 1.00 37.80 2048 THR A O 1
ATOM 3369 N N . TYR A 1 449 ? 16.671 20.081 49.312 1.00 32.90 2049 TYR A N 1
ATOM 3370 C CA . TYR A 1 449 ? 17.661 20.721 48.443 1.00 33.79 2049 TYR A CA 1
ATOM 3371 C C . TYR A 1 449 ? 16.911 21.659 47.497 1.00 32.41 2049 TYR A C 1
ATOM 3372 O O . TYR A 1 449 ? 16.434 21.196 46.459 1.00 30.93 2049 TYR A O 1
ATOM 3381 N N . PRO A 1 450 ? 16.757 22.949 47.811 1.00 35.36 2050 PRO A N 1
ATOM 3382 C CA . PRO A 1 450 ? 16.095 23.859 46.867 1.00 35.81 2050 PRO A CA 1
ATOM 3383 C C . PRO A 1 450 ? 16.942 24.061 45.626 1.00 36.48 2050 PRO A C 1
ATOM 3384 O O . PRO A 1 450 ? 18.175 24.018 45.667 1.00 35.33 2050 PRO A O 1
ATOM 3388 N N . PHE A 1 451 ? 16.253 24.286 44.509 1.00 38.22 2051 PHE A N 1
ATOM 3389 C CA . PHE A 1 451 ? 16.941 24.637 43.274 1.00 40.72 2051 PHE A CA 1
ATOM 3390 C C . PHE A 1 451 ? 17.885 25.808 43.477 1.00 46.09 2051 PHE A C 1
ATOM 3391 O O . PHE A 1 451 ? 18.995 25.808 42.943 1.00 49.54 2051 PHE A O 1
ATOM 3399 N N . THR A 1 452 ? 17.487 26.792 44.290 1.00 50.51 2052 THR A N 1
ATOM 3400 C CA . THR A 1 452 ? 18.343 27.958 44.497 1.00 55.41 2052 THR A CA 1
ATOM 3401 C C . THR A 1 452 ? 19.624 27.630 45.247 1.00 54.90 2052 THR A C 1
ATOM 3402 O O . THR A 1 452 ? 20.450 28.527 45.426 1.00 57.03 2052 THR A O 1
ATOM 3406 N N . LYS A 1 453 ? 19.817 26.387 45.686 1.00 51.61 2053 LYS A N 1
ATOM 3407 C CA . LYS A 1 453 ? 21.025 26.020 46.401 1.00 50.51 2053 LYS A CA 1
ATOM 3408 C C . LYS A 1 453 ? 21.753 24.824 45.811 1.00 46.82 2053 LYS A C 1
ATOM 3409 O O . LYS A 1 453 ? 22.892 24.558 46.218 1.00 47.10 2053 LYS A O 1
ATOM 3415 N N . ILE A 1 454 ? 21.153 24.109 44.861 1.00 40.97 2054 ILE A N 1
ATOM 3416 C CA . ILE A 1 454 ? 21.835 22.988 44.228 1.00 38.95 2054 ILE A CA 1
ATOM 3417 C C . ILE A 1 454 ? 22.897 23.526 43.283 1.00 40.58 2054 ILE A C 1
ATOM 3418 O O . ILE A 1 454 ? 22.606 24.341 42.399 1.00 44.28 2054 ILE A O 1
ATOM 3423 N N . SER A 1 455 ? 24.129 23.078 43.459 1.00 37.28 2055 SER A N 1
ATOM 3424 C CA . SER A 1 455 ? 25.188 23.566 42.599 1.00 44.16 2055 SER A CA 1
ATOM 3425 C C . SER A 1 455 ? 25.574 22.577 41.509 1.00 45.13 2055 SER A C 1
ATOM 3426 O O . SER A 1 455 ? 26.163 22.997 40.508 1.00 46.97 2055 SER A O 1
ATOM 3429 N N . SER A 1 456 ? 25.239 21.296 41.654 1.00 41.29 2056 SER A N 1
ATOM 3430 C CA . SER A 1 456 ? 25.561 20.324 40.610 1.00 38.99 2056 SER A CA 1
ATOM 3431 C C . SER A 1 456 ? 24.860 19.005 40.896 1.00 34.49 2056 SER A C 1
ATOM 3432 O O . SER A 1 456 ? 24.471 18.717 42.034 1.00 32.75 2056 SER A O 1
ATOM 3435 N N . TRP A 1 457 ? 24.720 18.199 39.847 1.00 29.89 2057 TRP A N 1
ATOM 3436 C CA . TRP A 1 457 ? 24.279 16.825 40.024 1.00 30.43 2057 TRP A CA 1
ATOM 3437 C C . TRP A 1 457 ? 24.817 16.009 38.864 1.00 31.96 2057 TRP A C 1
ATOM 3438 O O . TRP A 1 457 ? 25.187 16.549 37.814 1.00 29.48 2057 TRP A O 1
ATOM 3449 N N . SER A 1 458 ? 24.907 14.701 39.075 1.00 30.87 2058 SER A N 1
ATOM 3450 C CA . SER A 1 458 ? 25.354 13.824 37.999 1.00 31.56 2058 SER A CA 1
ATOM 3451 C C . SER A 1 458 ? 24.783 12.436 38.230 1.00 30.61 2058 SER A C 1
ATOM 3452 O O . SER A 1 458 ? 24.305 12.105 39.330 1.00 29.48 2058 SER A O 1
ATOM 3455 N N . SER A 1 459 ? 24.813 11.628 37.178 1.00 26.89 2059 SER A N 1
ATOM 3456 C CA . SER A 1 459 ? 24.194 10.321 37.297 1.00 27.02 2059 SER A CA 1
ATOM 3457 C C . SER A 1 459 ? 24.967 9.319 36.468 1.00 27.60 2059 SER A C 1
ATOM 3458 O O . SER A 1 459 ? 25.656 9.664 35.500 1.00 29.01 2059 SER A O 1
ATOM 3461 N N . GLY A 1 460 ? 24.873 8.076 36.883 1.00 26.21 2060 GLY A N 1
ATOM 3462 C CA . GLY A 1 460 ? 25.314 6.968 36.070 1.00 24.03 2060 GLY A CA 1
ATOM 3463 C C . GLY A 1 460 ? 24.136 6.020 35.985 1.00 23.19 2060 GLY A C 1
ATOM 3464 O O . GLY A 1 460 ? 23.027 6.367 36.386 1.00 24.10 2060 GLY A O 1
ATOM 3465 N N . SER A 1 461 ? 24.351 4.817 35.483 1.00 23.66 2061 SER A N 1
ATOM 3466 C CA A SER A 1 461 ? 23.281 3.831 35.411 0.42 24.64 2061 SER A CA 1
ATOM 3467 C CA B SER A 1 461 ? 23.253 3.866 35.420 0.58 23.28 2061 SER A CA 1
ATOM 3468 C C . SER A 1 461 ? 22.992 3.187 36.756 1.00 25.16 2061 SER A C 1
ATOM 3469 O O . SER A 1 461 ? 21.949 2.544 36.905 1.00 23.75 2061 SER A O 1
ATOM 3474 N N . THR A 1 462 ? 23.903 3.332 37.727 1.00 23.48 2062 THR A N 1
ATOM 3475 C CA . THR A 1 462 ? 23.697 2.763 39.054 1.00 23.45 2062 THR A CA 1
ATOM 3476 C C . THR A 1 462 ? 23.626 3.783 40.184 1.00 23.87 2062 THR A C 1
ATOM 3477 O O . THR A 1 462 ? 23.454 3.375 41.340 1.00 24.16 2062 THR A O 1
ATOM 3481 N N . TYR A 1 463 ? 23.761 5.079 39.915 1.00 23.84 2063 TYR A N 1
ATOM 3482 C CA . TYR A 1 463 ? 23.834 6.026 41.022 1.00 24.60 2063 TYR A CA 1
ATOM 3483 C C . TYR A 1 463 ? 23.372 7.404 40.590 1.00 25.93 2063 TYR A C 1
ATOM 3484 O O . TYR A 1 463 ? 23.313 7.715 39.394 1.00 26.08 2063 TYR A O 1
ATOM 3493 N N . PHE A 1 464 ? 23.102 8.250 41.593 1.00 25.05 2064 PHE A N 1
ATOM 3494 C CA . PHE A 1 464 ? 22.783 9.657 41.396 1.00 22.03 2064 PHE A CA 1
ATOM 3495 C C . PHE A 1 464 ? 23.498 10.420 42.489 1.00 25.04 2064 PHE A C 1
ATOM 3496 O O . PHE A 1 464 ? 23.551 9.948 43.625 1.00 25.59 2064 PHE A O 1
ATOM 3504 N N . HIS A 1 465 ? 24.078 11.574 42.142 1.00 24.80 2065 HIS A N 1
ATOM 3505 C CA . HIS A 1 465 ? 24.809 12.388 43.096 1.00 25.03 2065 HIS A CA 1
ATOM 3506 C C . HIS A 1 465 ? 24.372 13.836 42.932 1.00 28.65 2065 HIS A C 1
ATOM 3507 O O . HIS A 1 465 ? 24.122 14.302 41.816 1.00 25.84 2065 HIS A O 1
ATOM 3514 N N . MET A 1 466 ? 24.307 14.557 44.040 1.00 27.81 2066 MET A N 1
ATOM 3515 C CA . MET A 1 466 ? 23.942 15.965 43.994 1.00 28.82 2066 MET A CA 1
ATOM 3516 C C . MET A 1 466 ? 24.756 16.710 45.036 1.00 34.67 2066 MET A C 1
ATOM 3517 O O . MET A 1 466 ? 25.044 16.161 46.104 1.00 35.18 2066 MET A O 1
ATOM 3522 N N . ALA A 1 467 ? 25.143 17.942 44.705 1.00 37.98 2067 ALA A N 1
ATOM 3523 C CA . ALA A 1 467 ? 25.952 18.790 45.575 1.00 41.26 2067 ALA A CA 1
ATOM 3524 C C . ALA A 1 467 ? 25.229 20.102 45.858 1.00 41.79 2067 ALA A C 1
ATOM 3525 O O . ALA A 1 467 ? 24.643 20.711 44.955 1.00 40.27 2067 ALA A O 1
ATOM 3527 N N . LEU A 1 468 ? 25.285 20.531 47.121 1.00 41.60 2068 LEU A N 1
ATOM 3528 C CA . LEU A 1 468 ? 24.639 21.739 47.615 1.00 43.64 2068 LEU A CA 1
ATOM 3529 C C . LEU A 1 468 ? 25.710 22.617 48.245 1.00 46.05 2068 LEU A C 1
ATOM 3530 O O . LEU A 1 468 ? 26.531 22.120 49.020 1.00 47.04 2068 LEU A O 1
ATOM 3535 N N . GLY A 1 469 ? 25.700 23.906 47.911 1.00 49.41 2069 GLY A N 1
ATOM 3536 C CA . GLY A 1 469 ? 26.625 24.875 48.469 1.00 54.89 2069 GLY A CA 1
ATOM 3537 C C . GLY A 1 469 ? 28.066 24.403 48.388 1.00 60.00 2069 GLY A C 1
ATOM 3538 O O . GLY A 1 469 ? 28.463 23.624 47.500 1.00 59.15 2069 GLY A O 1
ATOM 3539 N N . SER A 1 470 ? 28.868 24.877 49.339 1.00 64.39 2070 SER A N 1
ATOM 3540 C CA . SER A 1 470 ? 30.267 24.485 49.428 1.00 67.85 2070 SER A CA 1
ATOM 3541 C C . SER A 1 470 ? 30.419 23.219 50.273 1.00 68.12 2070 SER A C 1
ATOM 3542 O O . SER A 1 470 ? 31.403 22.483 50.135 1.00 68.64 2070 SER A O 1
ATOM 3545 N N . GLY A 1 474 ? 28.493 22.927 52.933 1.00 65.74 2074 GLY A N 1
ATOM 3546 C CA . GLY A 1 474 ? 27.313 22.528 52.187 1.00 65.21 2074 GLY A CA 1
ATOM 3547 C C . GLY A 1 474 ? 26.822 21.125 52.512 1.00 65.36 2074 GLY A C 1
ATOM 3548 O O . GLY A 1 474 ? 26.764 20.739 53.677 1.00 67.98 2074 GLY A O 1
ATOM 3549 N N . SER A 1 475 ? 26.460 20.360 51.483 1.00 61.75 2075 SER A N 1
ATOM 3550 C CA . SER A 1 475 ? 26.047 18.976 51.677 1.00 57.61 2075 SER A CA 1
ATOM 3551 C C . SER A 1 475 ? 26.015 18.257 50.328 1.00 49.69 2075 SER A C 1
ATOM 3552 O O . SER A 1 475 ? 25.813 18.880 49.274 1.00 44.82 2075 SER A O 1
ATOM 3555 N N . ARG A 1 476 ? 26.228 16.936 50.385 1.00 44.94 2076 ARG A N 1
ATOM 3556 C CA . ARG A 1 476 ? 26.255 16.051 49.228 1.00 37.80 2076 ARG A CA 1
ATOM 3557 C C . ARG A 1 476 ? 25.301 14.900 49.485 1.00 35.72 2076 ARG A C 1
ATOM 3558 O O . ARG A 1 476 ? 25.157 14.437 50.625 1.00 35.84 2076 ARG A O 1
ATOM 3560 N N . LEU A 1 477 ? 24.619 14.484 48.430 1.00 32.29 2077 LEU A N 1
ATOM 3561 C CA . LEU A 1 477 ? 23.800 13.288 48.429 1.00 32.03 2077 LEU A CA 1
ATOM 3562 C C . LEU A 1 477 ? 24.386 12.316 47.417 1.00 30.64 2077 LEU A C 1
ATOM 3563 O O . LEU A 1 477 ? 24.657 12.703 46.282 1.00 29.56 2077 LEU A O 1
ATOM 3568 N N . LEU A 1 478 ? 24.568 11.065 47.824 1.00 27.66 2078 LEU A N 1
ATOM 3569 C CA . LEU A 1 478 ? 24.981 9.999 46.923 1.00 26.01 2078 LEU A CA 1
ATOM 3570 C C . LEU A 1 478 ? 24.038 8.833 47.162 1.00 25.42 2078 LEU A C 1
ATOM 3571 O O . LEU A 1 478 ? 23.780 8.468 48.313 1.00 25.21 2078 LEU A O 1
ATOM 3576 N N . CYS A 1 479 ? 23.497 8.263 46.090 1.00 23.85 2079 CYS A N 1
ATOM 3577 C CA . CYS A 1 479 ? 22.566 7.165 46.308 1.00 26.05 2079 CYS A CA 1
ATOM 3578 C C . CYS A 1 479 ? 22.643 6.176 45.151 1.00 26.70 2079 CYS A C 1
ATOM 3579 O O . CYS A 1 479 ? 23.123 6.492 44.053 1.00 26.15 2079 CYS A O 1
ATOM 3582 N N . GLU A 1 480 ? 22.247 4.949 45.455 1.00 24.27 2080 GLU A N 1
ATOM 3583 C CA . GLU A 1 480 ? 22.169 3.889 44.471 1.00 23.71 2080 GLU A CA 1
ATOM 3584 C C . GLU A 1 480 ? 20.748 3.877 43.923 1.00 21.88 2080 GLU A C 1
ATOM 3585 O O . GLU A 1 480 ? 19.780 3.853 44.690 1.00 22.26 2080 GLU A O 1
ATOM 3591 N N . THR A 1 481 ? 20.632 3.962 42.602 1.00 21.30 2081 THR A N 1
ATOM 3592 C CA . THR A 1 481 ? 19.335 4.000 41.944 1.00 21.19 2081 THR A CA 1
ATOM 3593 C C . THR A 1 481 ? 19.574 3.613 40.489 1.00 21.60 2081 THR A C 1
ATOM 3594 O O . THR A 1 481 ? 20.688 3.783 39.967 1.00 21.61 2081 THR A O 1
ATOM 3598 N N . SER A 1 482 ? 18.551 3.032 39.855 1.00 23.02 2082 SER A N 1
ATOM 3599 C CA . SER A 1 482 ? 18.631 2.837 38.409 1.00 22.25 2082 SER A CA 1
ATOM 3600 C C . SER A 1 482 ? 17.967 3.971 37.657 1.00 23.89 2082 SER A C 1
ATOM 3601 O O . SER A 1 482 ? 17.914 3.925 36.422 1.00 24.18 2082 SER A O 1
ATOM 3604 N N . LEU A 1 483 ? 17.488 4.992 38.369 1.00 21.53 2083 LEU A N 1
ATOM 3605 C CA . LEU A 1 483 ? 16.665 6.034 37.761 1.00 20.69 2083 LEU A CA 1
ATOM 3606 C C . LEU A 1 483 ? 17.376 7.381 37.738 1.00 20.36 2083 LEU A C 1
ATOM 3607 O O . LEU A 1 483 ? 16.718 8.417 37.665 1.00 18.89 2083 LEU A O 1
ATOM 3612 N N . GLY A 1 484 ? 18.710 7.380 37.811 1.00 22.69 2084 GLY A N 1
ATOM 3613 C CA . GLY A 1 484 ? 19.448 8.636 37.730 1.00 22.75 2084 GLY A CA 1
ATOM 3614 C C . GLY A 1 484 ? 19.114 9.439 36.485 1.00 23.03 2084 GLY A C 1
ATOM 3615 O O . GLY A 1 484 ? 18.998 10.667 36.544 1.00 23.32 2084 GLY A O 1
ATOM 3616 N N . TYR A 1 485 ? 18.978 8.758 35.334 1.00 21.46 2085 TYR A N 1
ATOM 3617 C CA . TYR A 1 485 ? 18.697 9.471 34.088 1.00 24.22 2085 TYR A CA 1
ATOM 3618 C C . TYR A 1 485 ? 17.376 10.235 34.205 1.00 25.58 2085 TYR A C 1
ATOM 3619 O O . TYR A 1 485 ? 17.227 11.336 33.655 1.00 24.11 2085 TYR A O 1
ATOM 3628 N N . LYS A 1 486 ? 16.410 9.668 34.933 1.00 21.09 2086 LYS A N 1
ATOM 3629 C CA . LYS A 1 486 ? 15.120 10.330 35.099 1.00 21.11 2086 LYS A CA 1
ATOM 3630 C C . LYS A 1 486 ? 15.228 11.508 36.069 1.00 20.61 2086 LYS A C 1
ATOM 3631 O O . LYS A 1 486 ? 14.671 12.587 35.823 1.00 20.90 2086 LYS A O 1
ATOM 3637 N N . MET A 1 487 ? 15.935 11.316 37.184 1.00 20.11 2087 MET A N 1
ATOM 3638 C CA . MET A 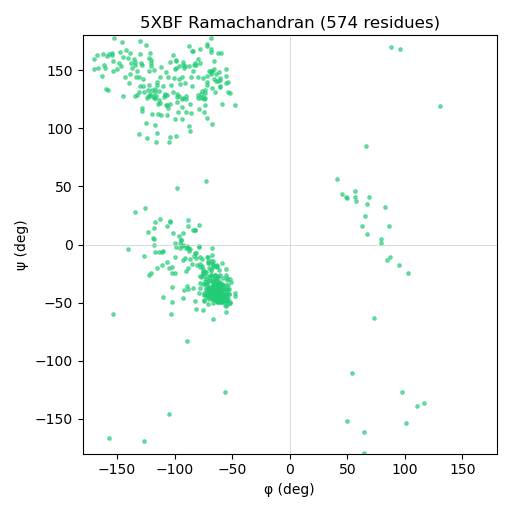1 487 ? 16.177 12.434 38.092 1.00 20.68 2087 MET A CA 1
ATOM 3639 C C . MET A 1 487 ? 16.887 13.564 37.368 1.00 23.14 2087 MET A C 1
ATOM 3640 O O . MET A 1 487 ? 16.532 14.748 37.515 1.00 23.85 2087 MET A O 1
ATOM 3645 N N . ASP A 1 488 ? 17.905 13.210 36.586 1.00 24.78 2088 ASP A N 1
ATOM 3646 C CA A ASP A 1 488 ? 18.625 14.206 35.801 0.53 27.81 2088 ASP A CA 1
ATOM 3647 C CA B ASP A 1 488 ? 18.630 14.210 35.811 0.47 27.80 2088 ASP A CA 1
ATOM 3648 C C . ASP A 1 488 ? 17.685 14.961 34.876 1.00 28.75 2088 ASP A C 1
ATOM 3649 O O . ASP A 1 488 ? 17.680 16.198 34.842 1.00 29.59 2088 ASP A O 1
ATOM 3658 N N . ASP A 1 489 ? 16.875 14.221 34.109 1.00 27.82 2089 ASP A N 1
ATOM 3659 C CA A ASP A 1 489 ? 15.979 14.893 33.190 0.43 27.68 2089 ASP A CA 1
ATOM 3660 C CA B ASP A 1 489 ? 15.905 14.823 33.185 0.57 27.69 2089 ASP A CA 1
ATOM 3661 C C . ASP A 1 489 ? 15.017 15.825 33.918 1.00 26.25 2089 ASP A C 1
ATOM 3662 O O . ASP A 1 489 ? 14.815 16.965 33.463 1.00 25.28 2089 ASP A O 1
ATOM 3671 N N . LEU A 1 490 ? 14.453 15.396 35.062 1.00 23.07 2090 LEU A N 1
ATOM 3672 C CA . LEU A 1 490 ? 13.509 16.272 35.758 1.00 19.76 2090 LEU A CA 1
ATOM 3673 C C . LEU A 1 490 ? 14.201 17.509 36.330 1.00 21.94 2090 LEU A C 1
ATOM 3674 O O . LEU A 1 490 ? 13.671 18.623 36.210 1.00 21.47 2090 LEU A O 1
ATOM 3679 N N . LEU A 1 491 ? 15.370 17.340 36.956 1.00 21.54 2091 LEU A N 1
ATOM 3680 C CA . LEU A 1 491 ? 16.104 18.497 37.468 1.00 25.32 2091 LEU A CA 1
ATOM 3681 C C . LEU A 1 491 ? 16.447 19.476 36.347 1.00 27.52 2091 LEU A C 1
ATOM 3682 O O . LEU A 1 491 ? 16.232 20.690 36.474 1.00 26.61 2091 LEU A O 1
ATOM 3687 N N . THR A 1 492 ? 16.987 18.965 35.232 1.00 27.61 2092 THR A N 1
ATOM 3688 C CA . THR A 1 492 ? 17.302 19.828 34.094 1.00 28.02 2092 THR A CA 1
ATOM 3689 C C . THR A 1 492 ? 16.066 20.561 33.601 1.00 28.56 2092 THR A C 1
ATOM 3690 O O . THR A 1 492 ? 16.119 21.769 33.335 1.00 28.53 2092 THR A O 1
ATOM 3694 N N . SER A 1 493 ? 14.932 19.851 33.521 1.00 26.15 2093 SER A N 1
ATOM 3695 C CA . SER A 1 493 ? 13.700 20.421 32.982 1.00 25.77 2093 SER A CA 1
ATOM 3696 C C . SER A 1 493 ? 13.129 21.497 33.894 1.00 24.50 2093 SER A C 1
ATOM 3697 O O . SER A 1 493 ? 12.630 22.524 33.418 1.00 25.11 2093 SER A O 1
ATOM 3700 N N . TYR A 1 494 ? 13.149 21.254 35.210 1.00 24.21 2094 TYR A N 1
ATOM 3701 C CA . TYR A 1 494 ? 12.666 22.255 36.155 1.00 26.85 2094 TYR A CA 1
ATOM 3702 C C . TYR A 1 494 ? 13.558 23.483 36.139 1.00 29.00 2094 TYR A C 1
ATOM 3703 O O . TYR A 1 494 ? 13.065 24.614 36.104 1.00 31.27 2094 TYR A O 1
ATOM 3712 N N . VAL A 1 495 ? 14.876 23.283 36.173 1.00 28.09 2095 VAL A N 1
ATOM 3713 C CA . VAL A 1 495 ? 15.786 24.438 36.118 1.00 32.01 2095 VAL A CA 1
ATOM 3714 C C . VAL A 1 495 ? 15.573 25.245 34.843 1.00 35.30 2095 VAL A C 1
ATOM 3715 O O . VAL A 1 495 ? 15.537 26.488 34.877 1.00 35.67 2095 VAL A O 1
ATOM 3719 N N . GLN A 1 496 ? 15.431 24.565 33.696 1.00 35.27 2096 GLN A N 1
ATOM 3720 C CA . GLN A 1 496 ? 15.238 25.282 32.428 1.00 39.55 2096 GLN A CA 1
ATOM 3721 C C . GLN A 1 496 ? 13.935 26.076 32.429 1.00 40.77 2096 GLN A C 1
ATOM 3722 O O . GLN A 1 496 ? 13.875 27.197 31.901 1.00 40.77 2096 GLN A O 1
ATOM 3728 N N . GLN A 1 497 ? 12.876 25.506 33.000 1.00 40.90 2097 GLN A N 1
ATOM 3729 C CA . GLN A 1 497 ? 11.591 26.184 33.027 1.00 45.97 2097 GLN A CA 1
ATOM 3730 C C . GLN A 1 497 ? 11.595 27.354 34.005 1.00 50.44 2097 GLN A C 1
ATOM 3731 O O . GLN A 1 497 ? 10.940 28.374 33.757 1.00 50.23 2097 GLN A O 1
ATOM 3737 N N . LEU A 1 498 ? 12.330 27.238 35.112 1.00 55.06 2098 LEU A N 1
ATOM 3738 C CA . LEU A 1 498 ? 12.397 28.354 36.045 1.00 61.31 2098 LEU A CA 1
ATOM 3739 C C . LEU A 1 498 ? 13.229 29.492 35.474 1.00 67.25 2098 LEU A C 1
ATOM 3740 O O . LEU A 1 498 ? 12.931 30.663 35.732 1.00 69.86 2098 LEU A O 1
ATOM 3745 N N . LEU A 1 499 ? 14.261 29.168 34.688 1.00 69.54 2099 LEU A N 1
ATOM 3746 C CA . LEU A 1 499 ? 15.080 30.197 34.053 1.00 71.89 2099 LEU A CA 1
ATOM 3747 C C . LEU A 1 499 ? 14.309 30.946 32.972 1.00 72.73 2099 LEU A C 1
ATOM 3748 O O . LEU A 1 499 ? 14.621 32.107 32.687 1.00 74.75 2099 LEU A O 1
ATOM 3753 N N . SER A 1 500 ? 13.312 30.312 32.362 1.00 71.44 2100 SER A N 1
ATOM 3754 C CA . SER A 1 500 ? 12.526 30.953 31.309 1.00 72.69 2100 SER A CA 1
ATOM 3755 C C . SER A 1 500 ? 11.242 31.572 31.860 1.00 72.52 2100 SER A C 1
ATOM 3756 O O . SER A 1 500 ? 10.556 32.317 31.156 1.00 73.53 2100 SER A O 1
ATOM 3759 N N . LYS B 2 5 ? 30.083 -16.624 42.423 1.00 73.48 432 LYS B N 1
ATOM 3760 C CA . LYS B 2 5 ? 31.490 -16.930 42.168 1.00 73.18 432 LYS B CA 1
ATOM 3761 C C . LYS B 2 5 ? 31.719 -17.790 40.906 1.00 76.88 432 LYS B C 1
ATOM 3762 O O . LYS B 2 5 ? 30.770 -18.194 40.228 1.00 80.06 432 LYS B O 1
ATOM 3764 N N . TYR B 2 6 ? 33.004 -18.021 40.588 1.00 77.54 433 TYR B N 1
ATOM 3765 C CA . TYR B 2 6 ? 33.420 -18.984 39.570 1.00 81.54 433 TYR B CA 1
ATOM 3766 C C . TYR B 2 6 ? 34.662 -19.761 39.986 1.00 83.14 433 TYR B C 1
ATOM 3767 O O . TYR B 2 6 ? 35.095 -20.644 39.237 1.00 87.32 433 TYR B O 1
ATOM 3769 N N . GLU B 2 7 ? 35.261 -19.442 41.135 1.00 79.11 434 GLU B N 1
ATOM 3770 C CA . GLU B 2 7 ? 36.169 -20.334 41.844 1.00 81.00 434 GLU B CA 1
ATOM 3771 C C . GLU B 2 7 ? 35.799 -20.307 43.318 1.00 76.62 434 GLU B C 1
ATOM 3772 O O . GLU B 2 7 ? 35.710 -19.233 43.922 1.00 72.13 434 GLU B O 1
ATOM 3778 N N . GLU B 2 8 ? 35.596 -21.490 43.894 1.00 77.85 435 GLU B N 1
ATOM 3779 C CA . GLU B 2 8 ? 35.051 -21.586 45.240 1.00 75.62 435 GLU B CA 1
ATOM 3780 C C . GLU B 2 8 ? 36.099 -21.304 46.308 1.00 71.48 435 GLU B C 1
ATOM 3781 O O . GLU B 2 8 ? 35.752 -20.833 47.398 1.00 70.16 435 GLU B O 1
ATOM 3787 N N . GLY B 2 9 ? 37.374 -21.561 46.016 1.00 69.44 436 GLY B N 1
ATOM 3788 C CA . GLY B 2 9 ? 38.421 -21.504 47.012 1.00 66.66 436 GLY B CA 1
ATOM 3789 C C . GLY B 2 9 ? 39.006 -20.142 47.278 1.00 60.45 436 GLY B C 1
ATOM 3790 O O . GLY B 2 9 ? 40.032 -20.040 47.952 1.00 60.83 436 GLY B O 1
ATOM 3791 N N . PHE B 2 10 ? 38.376 -19.086 46.785 1.00 56.14 437 PHE B N 1
ATOM 3792 C CA . PHE B 2 10 ? 38.940 -17.746 46.882 1.00 47.41 437 PHE B CA 1
ATOM 3793 C C . PHE B 2 10 ? 38.690 -17.178 48.276 1.00 48.41 437 PHE B C 1
ATOM 3794 O O . PHE B 2 10 ? 37.563 -17.219 48.775 1.00 46.27 437 PHE B O 1
ATOM 3802 N N . ASP B 2 11 ? 39.745 -16.681 48.924 1.00 44.97 438 ASP B N 1
ATOM 3803 C CA . ASP B 2 11 ? 39.581 -15.965 50.187 1.00 43.67 438 ASP B CA 1
ATOM 3804 C C . ASP B 2 11 ? 39.923 -14.501 49.959 1.00 40.04 438 ASP B C 1
ATOM 3805 O O . ASP B 2 11 ? 41.101 -14.177 49.747 1.00 39.74 438 ASP B O 1
ATOM 3810 N N . PRO B 2 12 ? 38.947 -13.593 50.014 1.00 37.86 439 PRO B N 1
ATOM 3811 C CA . PRO B 2 12 ? 39.248 -12.160 49.859 1.00 35.07 439 PRO B CA 1
ATOM 3812 C C . PRO B 2 12 ? 40.331 -11.649 50.808 1.00 35.26 439 PRO B C 1
ATOM 3813 O O . PRO B 2 12 ? 41.088 -10.736 50.441 1.00 34.01 439 PRO B O 1
ATOM 3817 N N . TYR B 2 13 ? 40.392 -12.175 52.041 1.00 37.27 440 TYR B N 1
ATOM 3818 C CA . TYR B 2 13 ? 41.340 -11.658 53.030 1.00 37.99 440 TYR B CA 1
ATOM 3819 C C . TYR B 2 13 ? 42.778 -11.925 52.641 1.00 39.05 440 TYR B C 1
ATOM 3820 O O . TYR B 2 13 ? 43.691 -11.324 53.223 1.00 39.66 440 TYR B O 1
ATOM 3829 N N . SER B 2 14 ? 42.997 -12.857 51.725 1.00 39.97 441 SER B N 1
ATOM 3830 C CA . SER B 2 14 ? 44.345 -13.176 51.294 1.00 44.78 441 SER B CA 1
ATOM 3831 C C . SER B 2 14 ? 44.863 -12.202 50.246 1.00 42.63 441 SER B C 1
ATOM 3832 O O . SER B 2 14 ? 46.062 -12.221 49.949 1.00 42.93 441 SER B O 1
ATOM 3835 N N . MET B 2 15 ? 43.995 -11.367 49.680 1.00 40.80 442 MET B N 1
ATOM 3836 C CA . MET B 2 15 ? 44.371 -10.422 48.641 1.00 39.52 442 MET B CA 1
ATOM 3837 C C . MET B 2 15 ? 44.099 -8.974 49.017 1.00 38.10 442 MET B C 1
ATOM 3838 O O . MET B 2 15 ? 44.769 -8.076 48.495 1.00 33.99 442 MET B O 1
ATOM 3843 N N . PHE B 2 16 ? 43.151 -8.725 49.921 1.00 33.10 443 PHE B N 1
ATOM 3844 C CA . PHE B 2 16 ? 42.795 -7.382 50.346 1.00 34.92 443 PHE B CA 1
ATOM 3845 C C . PHE B 2 16 ? 43.012 -7.233 51.844 1.00 35.97 443 PHE B C 1
ATOM 3846 O O . PHE B 2 16 ? 42.950 -8.213 52.583 1.00 34.67 443 PHE B O 1
ATOM 3854 N N . THR B 2 17 ? 43.257 -6.006 52.292 1.00 33.53 444 THR B N 1
ATOM 3855 C CA . THR B 2 17 ? 43.195 -5.775 53.722 1.00 35.08 444 THR B CA 1
ATOM 3856 C C . THR B 2 17 ? 41.727 -5.628 54.107 1.00 34.30 444 THR B C 1
ATOM 3857 O O . THR B 2 17 ? 40.865 -5.387 53.248 1.00 32.56 444 THR B O 1
ATOM 3861 N N . PRO B 2 18 ? 41.408 -5.826 55.383 1.00 30.05 445 PRO B N 1
ATOM 3862 C CA . PRO B 2 18 ? 40.005 -5.754 55.774 1.00 26.74 445 PRO B CA 1
ATOM 3863 C C . PRO B 2 18 ? 39.396 -4.418 55.473 1.00 28.85 445 PRO B C 1
ATOM 3864 O O . PRO B 2 18 ? 38.220 -4.377 55.119 1.00 29.14 445 PRO B O 1
ATOM 3868 N N . GLU B 2 19 ? 40.160 -3.323 55.624 1.00 31.96 446 GLU B N 1
ATOM 3869 C CA . GLU B 2 19 ? 39.630 -2.007 55.278 1.00 33.65 446 GLU B CA 1
ATOM 3870 C C . GLU B 2 19 ? 39.130 -1.975 53.848 1.00 34.12 446 GLU B C 1
ATOM 3871 O O . GLU B 2 19 ? 38.109 -1.342 53.565 1.00 38.79 446 GLU B O 1
ATOM 3873 N N . GLN B 2 20 ? 39.795 -2.703 52.947 1.00 32.04 447 GLN B N 1
ATOM 3874 C CA . GLN B 2 20 ? 39.434 -2.649 51.535 1.00 32.06 447 GLN B CA 1
ATOM 3875 C C . GLN B 2 20 ? 38.150 -3.418 51.231 1.00 29.51 447 GLN B C 1
ATOM 3876 O O . GLN B 2 20 ? 37.522 -3.160 50.194 1.00 28.49 447 GLN B O 1
ATOM 3882 N N . ILE B 2 21 ? 37.746 -4.366 52.084 1.00 26.91 448 ILE B N 1
ATOM 3883 C CA . ILE B 2 21 ? 36.580 -5.172 51.763 1.00 27.98 448 ILE B CA 1
ATOM 3884 C C . ILE B 2 21 ? 35.449 -5.010 52.764 1.00 30.07 448 ILE B C 1
ATOM 3885 O O . ILE B 2 21 ? 34.447 -5.717 52.659 1.00 30.17 448 ILE B O 1
ATOM 3890 N N . MET B 2 22 ? 35.589 -4.107 53.734 1.00 29.75 449 MET B N 1
ATOM 3891 C CA . MET B 2 22 ? 34.558 -3.893 54.749 1.00 32.21 449 MET B CA 1
ATOM 3892 C C . MET B 2 22 ? 33.178 -3.756 54.127 1.00 33.51 449 MET B C 1
ATOM 3893 O O . MET B 2 22 ? 32.936 -2.850 53.332 1.00 35.53 449 MET B O 1
ATOM 3895 N N . GLY B 2 23 ? 32.262 -4.649 54.500 1.00 35.44 450 GLY B N 1
ATOM 3896 C CA . GLY B 2 23 ? 30.886 -4.577 54.048 1.00 32.81 450 GLY B CA 1
ATOM 3897 C C . GLY B 2 23 ? 30.641 -5.107 52.652 1.00 35.24 450 GLY B C 1
ATOM 3898 O O . GLY B 2 23 ? 29.520 -4.967 52.139 1.00 40.51 450 GLY B O 1
ATOM 3899 N N . LYS B 2 24 ? 31.657 -5.671 51.998 1.00 33.02 451 LYS B N 1
ATOM 3900 C CA . LYS B 2 24 ? 31.532 -6.124 50.620 1.00 30.46 451 LYS B CA 1
ATOM 3901 C C . LYS B 2 24 ? 31.496 -7.643 50.584 1.00 31.05 451 LYS B C 1
ATOM 3902 O O . LYS B 2 24 ? 32.103 -8.321 51.422 1.00 33.04 451 LYS B O 1
ATOM 3908 N N . ASP B 2 25 ? 30.777 -8.164 49.603 1.00 28.86 452 ASP B N 1
ATOM 3909 C CA . ASP B 2 25 ? 30.642 -9.596 49.356 1.00 31.02 452 ASP B CA 1
ATOM 3910 C C . ASP B 2 25 ? 31.536 -9.892 48.155 1.00 31.76 452 ASP B C 1
ATOM 3911 O O . ASP B 2 25 ? 31.118 -9.767 47.004 1.00 31.94 452 ASP B O 1
ATOM 3916 N N . VAL B 2 26 ? 32.789 -10.265 48.424 1.00 27.66 453 VAL B N 1
ATOM 3917 C CA . VAL B 2 26 ? 33.836 -10.300 47.407 1.00 27.63 453 VAL B CA 1
ATOM 3918 C C . VAL B 2 26 ? 33.981 -11.728 46.888 1.00 33.79 453 VAL B C 1
ATOM 3919 O O . VAL B 2 26 ? 34.115 -12.671 47.679 1.00 36.28 453 VAL B O 1
ATOM 3923 N N . ARG B 2 27 ? 33.918 -11.896 45.563 1.00 31.15 454 ARG B N 1
ATOM 3924 C CA . ARG B 2 27 ? 33.955 -13.205 44.922 1.00 34.41 454 ARG B CA 1
ATOM 3925 C C . ARG B 2 27 ? 34.890 -13.174 43.729 1.00 33.79 454 ARG B C 1
ATOM 3926 O O . ARG B 2 27 ? 35.172 -12.123 43.160 1.00 30.52 454 ARG B O 1
ATOM 3934 N N . LEU B 2 28 ? 35.334 -14.352 43.319 1.00 35.03 455 LEU B N 1
ATOM 3935 C CA . LEU B 2 28 ? 36.222 -14.471 42.174 1.00 36.00 455 LEU B CA 1
ATOM 3936 C C . LEU B 2 28 ? 35.455 -15.090 41.017 1.00 39.88 455 LEU B C 1
ATOM 3937 O O . LEU B 2 28 ? 34.799 -16.125 41.185 1.00 41.51 455 LEU B O 1
ATOM 3942 N N . LEU B 2 29 ? 35.530 -14.441 39.856 1.00 40.89 456 LEU B N 1
ATOM 3943 C CA . LEU B 2 29 ? 34.963 -14.931 38.604 1.00 46.87 456 LEU B CA 1
ATOM 3944 C C . LEU B 2 29 ? 36.080 -15.253 37.621 1.00 47.37 456 LEU B C 1
ATOM 3945 O O . LEU B 2 29 ? 36.981 -14.432 37.418 1.00 44.77 456 LEU B O 1
ATOM 3950 N N . ARG B 2 30 ? 36.002 -16.433 36.999 1.00 51.52 457 ARG B N 1
ATOM 3951 C CA . ARG B 2 30 ? 36.834 -16.818 35.862 1.00 55.93 457 ARG B CA 1
ATOM 3952 C C . ARG B 2 30 ? 35.947 -16.795 34.625 1.00 56.86 457 ARG B C 1
ATOM 3953 O O . ARG B 2 30 ? 34.946 -17.517 34.572 1.00 58.23 457 ARG B O 1
ATOM 3957 N N . ILE B 2 31 ? 36.290 -15.966 33.643 1.00 54.85 458 ILE B N 1
ATOM 3958 C CA . ILE B 2 31 ? 35.471 -15.813 32.443 1.00 55.82 458 ILE B CA 1
ATOM 3959 C C . ILE B 2 31 ? 36.251 -16.346 31.250 1.00 56.46 458 ILE B C 1
ATOM 3960 O O . ILE B 2 31 ? 37.374 -15.905 30.981 1.00 55.98 458 ILE B O 1
ATOM 3965 N N . LYS B 2 32 ? 35.656 -17.288 30.533 1.00 59.27 459 LYS B N 1
ATOM 3966 C CA . LYS B 2 32 ? 36.318 -17.868 29.374 1.00 61.70 459 LYS B CA 1
ATOM 3967 C C . LYS B 2 32 ? 36.319 -16.878 28.212 1.00 62.33 459 LYS B C 1
ATOM 3968 O O . LYS B 2 32 ? 35.280 -16.305 27.866 1.00 63.57 459 LYS B O 1
ATOM 3970 N N . LYS B 2 33 ? 37.491 -16.677 27.608 1.00 63.78 460 LYS B N 1
ATOM 3971 C CA . LYS B 2 33 ? 37.626 -15.770 26.470 1.00 64.23 460 LYS B CA 1
ATOM 3972 C C . LYS B 2 33 ? 36.985 -16.389 25.234 1.00 67.11 460 LYS B C 1
ATOM 3973 O O . LYS B 2 33 ? 37.509 -17.354 24.671 1.00 70.33 460 LYS B O 1
ATOM 3975 N N . GLU B 2 34 ? 35.850 -15.839 24.807 1.00 65.33 461 GLU B N 1
ATOM 3976 C CA . GLU B 2 34 ? 35.243 -16.209 23.532 1.00 66.23 461 GLU B CA 1
ATOM 3977 C C . GLU B 2 34 ? 34.342 -15.061 23.110 1.00 64.81 461 GLU B C 1
ATOM 3978 O O . GLU B 2 34 ? 33.582 -14.538 23.930 1.00 61.45 461 GLU B O 1
ATOM 3980 N N . GLY B 2 35 ? 34.451 -14.655 21.853 1.00 65.54 462 GLY B N 1
ATOM 3981 C CA . GLY B 2 35 ? 33.718 -13.493 21.423 1.00 57.95 462 GLY B CA 1
ATOM 3982 C C . GLY B 2 35 ? 34.210 -12.259 22.160 1.00 62.59 462 GLY B C 1
ATOM 3983 O O . GLY B 2 35 ? 35.302 -12.223 22.741 1.00 63.08 462 GLY B O 1
ATOM 3984 N N . SER B 2 36 ? 33.373 -11.232 22.137 1.00 61.50 463 SER B N 1
ATOM 3985 C CA . SER B 2 36 ? 33.668 -10.008 22.859 1.00 61.62 463 SER B CA 1
ATOM 3986 C C . SER B 2 36 ? 33.060 -10.055 24.260 1.00 60.62 463 SER B C 1
ATOM 3987 O O . SER B 2 36 ? 32.062 -10.740 24.511 1.00 62.10 463 SER B O 1
ATOM 3990 N N . LEU B 2 37 ? 33.699 -9.335 25.183 1.00 57.25 464 LEU B N 1
ATOM 3991 C CA . LEU B 2 37 ? 33.268 -9.366 26.578 1.00 54.98 464 LEU B CA 1
ATOM 3992 C C . LEU B 2 37 ? 31.960 -8.604 26.781 1.00 52.88 464 LEU B C 1
ATOM 3993 O O . LEU B 2 37 ? 31.099 -9.044 27.558 1.00 51.58 464 LEU B O 1
ATOM 3998 N N . ASP B 2 38 ? 31.805 -7.473 26.091 1.00 54.02 465 ASP B N 1
ATOM 3999 C CA . ASP B 2 38 ? 30.654 -6.563 26.164 1.00 56.99 465 ASP B CA 1
ATOM 4000 C C . ASP B 2 38 ? 30.174 -6.374 27.596 1.00 55.23 465 ASP B C 1
ATOM 4001 O O . ASP B 2 38 ? 29.011 -6.589 27.941 1.00 55.76 465 ASP B O 1
ATOM 4006 N N . LEU B 2 39 ? 31.117 -5.933 28.422 1.00 41.72 466 LEU B N 1
ATOM 4007 C CA . LEU B 2 39 ? 30.890 -5.528 29.799 1.00 39.31 466 LEU B CA 1
ATOM 4008 C C . LEU B 2 39 ? 31.185 -4.032 29.892 1.00 36.35 466 LEU B C 1
ATOM 4009 O O . LEU B 2 39 ? 32.339 -3.619 29.738 1.00 37.21 466 LEU B O 1
ATOM 4014 N N . ALA B 2 40 ? 30.160 -3.219 30.129 1.00 32.36 467 ALA B N 1
ATOM 4015 C CA . ALA B 2 40 ? 30.357 -1.778 30.253 1.00 30.77 467 ALA B CA 1
ATOM 4016 C C . ALA B 2 40 ? 30.555 -1.400 31.709 1.00 29.27 467 ALA B C 1
ATOM 4017 O O . ALA B 2 40 ? 29.947 -1.996 32.604 1.00 29.36 467 ALA B O 1
ATOM 4019 N N . LEU B 2 41 ? 31.417 -0.407 31.935 1.00 27.16 468 LEU B N 1
ATOM 4020 C CA . LEU B 2 41 ? 31.809 0.020 33.267 1.00 25.27 468 LEU B CA 1
ATOM 4021 C C . LEU B 2 41 ? 31.447 1.482 33.441 1.00 25.42 468 LEU B C 1
ATOM 4022 O O . LEU B 2 41 ? 31.358 2.239 32.473 1.00 28.32 468 LEU B O 1
ATOM 4027 N N . GLU B 2 42 ? 31.278 1.893 34.689 1.00 23.51 469 GLU B N 1
ATOM 4028 C CA . GLU B 2 42 ? 31.157 3.311 34.987 1.00 24.57 469 GLU B CA 1
ATOM 4029 C C . GLU B 2 42 ? 31.806 3.568 36.342 1.00 24.77 469 GLU B C 1
ATOM 4030 O O . GLU B 2 42 ? 32.178 2.643 37.055 1.00 24.31 469 GLU B O 1
ATOM 4036 N N . GLY B 2 43 ? 31.899 4.830 36.722 1.00 25.83 470 GLY B N 1
ATOM 4037 C CA . GLY B 2 43 ? 32.451 5.181 38.023 1.00 26.73 470 GLY B CA 1
ATOM 4038 C C . GLY B 2 43 ? 33.922 5.566 37.922 1.00 24.82 470 GLY B C 1
ATOM 4039 O O . GLY B 2 43 ? 34.293 6.441 37.137 1.00 28.00 470 GLY B O 1
ATOM 4040 N N . GLY B 2 44 ? 34.767 4.928 38.735 1.00 23.74 471 GLY B N 1
ATOM 4041 C CA . GLY B 2 44 ? 36.162 5.307 38.838 1.00 23.72 471 GLY B CA 1
ATOM 4042 C C . GLY B 2 44 ? 36.444 6.247 40.007 1.00 25.36 471 GLY B C 1
ATOM 4043 O O . GLY B 2 44 ? 35.541 6.785 40.650 1.00 24.42 471 GLY B O 1
ATOM 4044 N N . VAL B 2 45 ? 37.743 6.432 40.298 1.00 26.60 472 VAL B N 1
ATOM 4045 C CA . VAL B 2 45 ? 38.135 7.287 41.433 1.00 29.90 472 VAL B CA 1
ATOM 4046 C C . VAL B 2 45 ? 37.727 8.725 41.208 1.00 35.11 472 VAL B C 1
ATOM 4047 O O . VAL B 2 45 ? 37.530 9.478 42.166 1.00 41.27 472 VAL B O 1
ATOM 4051 N N . ASP B 2 46 ? 37.664 9.149 39.951 1.00 38.12 473 ASP B N 1
ATOM 4052 C CA . ASP B 2 46 ? 37.309 10.501 39.550 1.00 44.07 473 ASP B CA 1
ATOM 4053 C C . ASP B 2 46 ? 35.795 10.721 39.523 1.00 43.08 473 ASP B C 1
ATOM 4054 O O . ASP B 2 46 ? 35.331 11.727 38.975 1.00 49.68 473 ASP B O 1
ATOM 4059 N N . SER B 2 47 ? 35.023 9.804 40.077 1.00 33.68 474 SER B N 1
ATOM 4060 C CA . SER B 2 47 ? 33.573 9.836 39.976 1.00 29.44 474 SER B CA 1
ATOM 4061 C C . SER B 2 47 ? 32.985 9.898 41.374 1.00 28.73 474 SER B C 1
ATOM 4062 O O . SER B 2 47 ? 33.686 9.643 42.362 1.00 29.21 474 SER B O 1
ATOM 4065 N N . PRO B 2 48 ? 31.713 10.249 41.495 1.00 26.62 475 PRO B N 1
ATOM 4066 C CA . PRO B 2 48 ? 31.114 10.348 42.831 1.00 28.92 475 PRO B CA 1
ATOM 4067 C C . PRO B 2 48 ? 31.128 9.046 43.629 1.00 27.70 475 PRO B C 1
ATOM 4068 O O . PRO B 2 48 ? 31.127 9.094 44.869 1.00 27.14 475 PRO B O 1
ATOM 4072 N N . ILE B 2 49 ? 31.140 7.872 42.976 1.00 26.37 476 ILE B N 1
ATOM 4073 C CA . ILE B 2 49 ? 31.082 6.628 43.756 1.00 26.27 476 ILE B CA 1
ATOM 4074 C C . ILE B 2 49 ? 32.455 6.087 44.109 1.00 27.47 476 ILE B C 1
ATOM 4075 O O . ILE B 2 49 ? 32.565 5.206 44.987 1.00 25.88 476 ILE B O 1
ATOM 4080 N N . GLY B 2 50 ? 33.519 6.620 43.508 1.00 25.54 477 GLY B N 1
ATOM 4081 C CA . GLY B 2 50 ? 34.863 6.315 43.970 1.00 26.55 477 GLY B CA 1
ATOM 4082 C C . GLY B 2 50 ? 35.277 4.869 43.795 1.00 26.02 477 GLY B C 1
ATOM 4083 O O . GLY B 2 50 ? 36.148 4.384 44.531 1.00 30.43 477 GLY B O 1
ATOM 4084 N N . LYS B 2 51 ? 34.672 4.162 42.848 1.00 23.67 478 LYS B N 1
ATOM 4085 C CA . LYS B 2 51 ? 34.929 2.736 42.625 1.00 21.26 478 LYS B CA 1
ATOM 4086 C C . LYS B 2 51 ? 34.425 2.403 41.235 1.00 23.04 478 LYS B C 1
ATOM 4087 O O . LYS B 2 51 ? 33.658 3.170 40.647 1.00 25.61 478 LYS B O 1
ATOM 4093 N N . VAL B 2 52 ? 34.863 1.257 40.709 1.00 23.07 479 VAL B N 1
ATOM 4094 C CA . VAL B 2 52 ? 34.543 0.828 39.347 1.00 23.36 479 VAL B CA 1
ATOM 4095 C C . VAL B 2 52 ? 33.371 -0.140 39.420 1.00 23.11 479 VAL B C 1
ATOM 4096 O O . VAL B 2 52 ? 33.476 -1.198 40.060 1.00 24.73 479 VAL B O 1
ATOM 4100 N N . VAL B 2 53 ? 32.268 0.163 38.721 1.00 23.19 480 VAL B N 1
ATOM 4101 C CA . VAL B 2 53 ? 31.112 -0.729 38.786 1.00 19.91 480 VAL B CA 1
ATOM 4102 C C . VAL B 2 53 ? 30.641 -1.070 37.377 1.00 20.44 480 VAL B C 1
ATOM 4103 O O . VAL B 2 53 ? 30.878 -0.342 36.409 1.00 23.92 480 VAL B O 1
ATOM 4107 N N . VAL B 2 54 ? 29.964 -2.205 37.285 1.00 21.43 481 VAL B N 1
ATOM 4108 C CA . VAL B 2 54 ? 29.389 -2.651 36.018 1.00 27.76 481 VAL B CA 1
ATOM 4109 C C . VAL B 2 54 ? 28.158 -1.811 35.709 1.00 27.71 481 VAL B C 1
ATOM 4110 O O . VAL B 2 54 ? 27.240 -1.721 36.526 1.00 24.69 481 VAL B O 1
ATOM 4114 N N . SER B 2 55 ? 28.121 -1.194 34.526 1.00 29.33 482 SER B N 1
ATOM 4115 C CA . SER B 2 55 ? 26.951 -0.399 34.148 1.00 32.29 482 SER B CA 1
ATOM 4116 C C . SER B 2 55 ? 25.992 -1.139 33.230 1.00 33.72 482 SER B C 1
ATOM 4117 O O . SER B 2 55 ? 24.791 -0.823 33.223 1.00 34.47 482 SER B O 1
ATOM 4120 N N . ALA B 2 56 ? 26.482 -2.123 32.489 1.00 32.63 483 ALA B N 1
ATOM 4121 C CA . ALA B 2 56 ? 25.621 -2.896 31.607 1.00 37.45 483 ALA B CA 1
ATOM 4122 C C . ALA B 2 56 ? 26.355 -4.172 31.243 1.00 37.11 483 ALA B C 1
ATOM 4123 O O . ALA B 2 56 ? 27.582 -4.191 31.142 1.00 36.89 483 ALA B O 1
ATOM 4125 N N . VAL B 2 57 ? 25.590 -5.240 31.097 1.00 39.22 484 VAL B N 1
ATOM 4126 C CA . VAL B 2 57 ? 26.072 -6.512 30.581 1.00 43.58 484 VAL B CA 1
ATOM 4127 C C . VAL B 2 57 ? 25.258 -6.791 29.326 1.00 47.57 484 VAL B C 1
ATOM 4128 O O . VAL B 2 57 ? 24.045 -7.007 29.412 1.00 47.02 484 VAL B O 1
ATOM 4132 N N . TYR B 2 58 ? 25.907 -6.765 28.161 1.00 51.33 485 TYR B N 1
ATOM 4133 C CA . TYR B 2 58 ? 25.185 -6.924 26.887 1.00 53.13 485 TYR B CA 1
ATOM 4134 C C . TYR B 2 58 ? 25.046 -8.385 26.441 1.00 56.72 485 TYR B C 1
ATOM 4135 O O . TYR B 2 58 ? 25.860 -9.243 26.785 1.00 56.61 485 TYR B O 1
ATOM 4144 N N . GLY B 2 61 ? 27.234 -12.522 24.028 1.00 65.48 488 GLY B N 1
ATOM 4145 C CA . GLY B 2 61 ? 27.927 -11.656 24.986 1.00 60.48 488 GLY B CA 1
ATOM 4146 C C . GLY B 2 61 ? 28.653 -12.410 26.092 1.00 57.82 488 GLY B C 1
ATOM 4147 O O . GLY B 2 61 ? 28.016 -13.108 26.870 1.00 59.04 488 GLY B O 1
ATOM 4148 N N . ALA B 2 62 ? 29.981 -12.263 26.189 1.00 56.16 489 ALA B N 1
ATOM 4149 C CA . ALA B 2 62 ? 30.758 -13.132 27.079 1.00 55.71 489 ALA B CA 1
ATOM 4150 C C . ALA B 2 62 ? 30.438 -12.881 28.550 1.00 54.28 489 ALA B C 1
ATOM 4151 O O . ALA B 2 62 ? 30.420 -13.821 29.358 1.00 54.52 489 ALA B O 1
ATOM 4153 N N . ALA B 2 63 ? 30.216 -11.626 28.933 1.00 50.99 490 ALA B N 1
ATOM 4154 C CA . ALA B 2 63 ? 29.824 -11.375 30.314 1.00 52.49 490 ALA B CA 1
ATOM 4155 C C . ALA B 2 63 ? 28.446 -11.970 30.586 1.00 53.90 490 ALA B C 1
ATOM 4156 O O . ALA B 2 63 ? 28.268 -12.749 31.532 1.00 52.16 490 ALA B O 1
ATOM 4158 N N . GLU B 2 64 ? 27.474 -11.665 29.723 1.00 56.32 491 GLU B N 1
ATOM 4159 C CA . GLU B 2 64 ? 26.131 -12.207 29.906 1.00 57.99 491 GLU B CA 1
ATOM 4160 C C . GLU B 2 64 ? 26.149 -13.729 29.979 1.00 61.40 491 GLU B C 1
ATOM 4161 O O . GLU B 2 64 ? 25.479 -14.316 30.837 1.00 61.29 491 GLU B O 1
ATOM 4163 N N . ARG B 2 65 ? 26.935 -14.386 29.105 1.00 63.05 492 ARG B N 1
ATOM 4164 C CA . ARG B 2 65 ? 26.886 -15.847 28.990 1.00 64.41 492 ARG B CA 1
ATOM 4165 C C . ARG B 2 65 ? 27.511 -16.554 30.196 1.00 62.91 492 ARG B C 1
ATOM 4166 O O . ARG B 2 65 ? 27.142 -17.692 30.502 1.00 60.91 492 ARG B O 1
ATOM 4168 N N . HIS B 2 66 ? 28.457 -15.915 30.887 1.00 61.30 493 HIS B N 1
ATOM 4169 C CA . HIS B 2 66 ? 29.035 -16.538 32.074 1.00 63.64 493 HIS B CA 1
ATOM 4170 C C . HIS B 2 66 ? 28.053 -16.537 33.244 1.00 66.69 493 HIS B C 1
ATOM 4171 O O . HIS B 2 66 ? 28.099 -17.438 34.094 1.00 68.30 493 HIS B O 1
ATOM 4178 N N . GLY B 2 67 ? 27.161 -15.550 33.304 1.00 67.09 494 GLY B N 1
ATOM 4179 C CA . GLY B 2 67 ? 26.441 -15.262 34.536 1.00 65.62 494 GLY B CA 1
ATOM 4180 C C . GLY B 2 67 ? 27.396 -14.802 35.636 1.00 64.97 494 GLY B C 1
ATOM 4181 O O . GLY B 2 67 ? 28.608 -14.694 35.460 1.00 66.66 494 GLY B O 1
ATOM 4182 N N . GLY B 2 68 ? 26.825 -14.530 36.801 1.00 62.00 495 GLY B N 1
ATOM 4183 C CA . GLY B 2 68 ? 27.625 -14.191 37.956 1.00 58.25 495 GLY B CA 1
ATOM 4184 C C . GLY B 2 68 ? 28.038 -12.738 38.072 1.00 52.54 495 GLY B C 1
ATOM 4185 O O . GLY B 2 68 ? 28.524 -12.335 39.144 1.00 50.50 495 GLY B O 1
ATOM 4186 N N . ILE B 2 69 ? 27.885 -11.940 37.014 1.00 49.13 496 ILE B N 1
ATOM 4187 C CA . ILE B 2 69 ? 28.233 -10.519 37.046 1.00 42.53 496 ILE B CA 1
ATOM 4188 C C . ILE B 2 69 ? 27.072 -9.727 36.447 1.00 37.38 496 ILE B C 1
ATOM 4189 O O . ILE B 2 69 ? 26.555 -10.081 35.387 1.00 38.80 496 ILE B O 1
ATOM 4194 N N . VAL B 2 70 ? 26.610 -8.702 37.165 1.00 33.07 497 VAL B N 1
ATOM 4195 C CA . VAL B 2 70 ? 25.427 -7.948 36.773 1.00 33.32 497 VAL B CA 1
ATOM 4196 C C . VAL B 2 70 ? 25.683 -6.474 37.022 1.00 32.16 497 VAL B C 1
ATOM 4197 O O . VAL B 2 70 ? 26.621 -6.091 37.731 1.00 29.04 497 VAL B O 1
ATOM 4201 N N . LYS B 2 71 ? 24.823 -5.644 36.430 1.00 33.36 498 LYS B N 1
ATOM 4202 C CA . LYS B 2 71 ? 24.865 -4.202 36.671 1.00 31.57 498 LYS B CA 1
ATOM 4203 C C . LYS B 2 71 ? 24.852 -3.906 38.165 1.00 28.63 498 LYS B C 1
ATOM 4204 O O . LYS B 2 71 ? 24.035 -4.456 38.906 1.00 28.22 498 LYS B O 1
ATOM 4210 N N . GLY B 2 72 ? 25.789 -3.060 38.605 1.00 25.38 499 GLY B N 1
ATOM 4211 C CA . GLY B 2 72 ? 25.923 -2.643 39.979 1.00 24.03 499 GLY B CA 1
ATOM 4212 C C . GLY B 2 72 ? 27.044 -3.332 40.743 1.00 23.92 499 GLY B C 1
ATOM 4213 O O . GLY B 2 72 ? 27.509 -2.785 41.758 1.00 21.73 499 GLY B O 1
ATOM 4214 N N . ASP B 2 73 ? 27.446 -4.532 40.308 1.00 24.58 500 ASP B N 1
ATOM 4215 C CA . ASP B 2 73 ? 28.599 -5.215 40.882 1.00 25.35 500 ASP B CA 1
ATOM 4216 C C . ASP B 2 73 ? 29.850 -4.368 40.689 1.00 26.21 500 ASP B C 1
ATOM 4217 O O . ASP B 2 73 ? 30.017 -3.701 39.659 1.00 25.96 500 ASP B O 1
ATOM 4222 N N . GLU B 2 74 ? 30.736 -4.377 41.678 1.00 24.57 501 GLU B N 1
ATOM 4223 C CA . GLU B 2 74 ? 31.952 -3.589 41.596 1.00 20.42 501 GLU B CA 1
ATOM 4224 C C . GLU B 2 74 ? 33.105 -4.459 41.081 1.00 23.17 501 GLU B C 1
ATOM 4225 O O . GLU B 2 74 ? 33.234 -5.619 41.473 1.00 23.21 501 GLU B O 1
ATOM 4231 N N . ILE B 2 75 ? 33.939 -3.918 40.187 1.00 23.47 502 ILE B N 1
ATOM 4232 C CA . ILE B 2 75 ? 35.145 -4.621 39.756 1.00 22.96 502 ILE B CA 1
ATOM 4233 C C . ILE B 2 75 ? 36.266 -4.210 40.705 1.00 24.45 502 ILE B C 1
ATOM 4234 O O . ILE B 2 75 ? 36.674 -3.047 40.715 1.00 23.51 502 ILE B O 1
ATOM 4239 N N . MET B 2 76 ? 36.779 -5.147 41.489 1.00 23.47 503 MET B N 1
ATOM 4240 C CA . MET B 2 76 ? 37.878 -4.779 42.381 1.00 22.56 503 MET B CA 1
ATOM 4241 C C . MET B 2 76 ? 39.245 -5.213 41.894 1.00 25.83 503 MET B C 1
ATOM 4242 O O . MET B 2 76 ? 40.239 -4.602 42.294 1.00 25.03 503 MET B O 1
ATOM 4247 N N . ALA B 2 77 ? 39.344 -6.251 41.057 1.00 25.62 504 ALA B N 1
ATOM 4248 C CA . ALA B 2 77 ? 40.646 -6.629 40.516 1.00 27.94 504 ALA B CA 1
ATOM 4249 C C . ALA B 2 77 ? 40.454 -7.257 39.142 1.00 31.13 504 ALA B C 1
ATOM 4250 O O . ALA B 2 77 ? 39.405 -7.835 38.850 1.00 29.74 504 ALA B O 1
ATOM 4252 N N . ILE B 2 78 ? 41.468 -7.112 38.300 1.00 32.78 505 ILE B N 1
ATOM 4253 C CA . ILE B 2 78 ? 41.474 -7.692 36.964 1.00 35.23 505 ILE B CA 1
ATOM 4254 C C . ILE B 2 78 ? 42.770 -8.475 36.825 1.00 37.73 505 ILE B C 1
ATOM 4255 O O . ILE B 2 78 ? 43.862 -7.892 36.900 1.00 38.84 505 ILE B O 1
ATOM 4260 N N . ASN B 2 79 ? 42.655 -9.792 36.629 1.00 41.93 506 ASN B N 1
ATOM 4261 C CA . ASN B 2 79 ? 43.806 -10.693 36.590 1.00 43.32 506 ASN B CA 1
ATOM 4262 C C . ASN B 2 79 ? 44.784 -10.401 37.727 1.00 43.54 506 ASN B C 1
ATOM 4263 O O . ASN B 2 79 ? 45.998 -10.348 37.539 1.00 45.54 506 ASN B O 1
ATOM 4268 N N . GLY B 2 80 ? 44.260 -10.187 38.917 1.00 42.18 507 GLY B N 1
ATOM 4269 C CA . GLY B 2 80 ? 45.115 -10.021 40.063 1.00 42.76 507 GLY B CA 1
ATOM 4270 C C . GLY B 2 80 ? 45.595 -8.610 40.328 1.00 41.92 507 GLY B C 1
ATOM 4271 O O . GLY B 2 80 ? 46.166 -8.371 41.401 1.00 42.50 507 GLY B O 1
ATOM 4272 N N . LYS B 2 81 ? 45.395 -7.668 39.400 1.00 37.98 508 LYS B N 1
ATOM 4273 C CA . LYS B 2 81 ? 45.750 -6.271 39.651 1.00 35.56 508 LYS B CA 1
ATOM 4274 C C . LYS B 2 81 ? 44.557 -5.554 40.266 1.00 34.11 508 LYS B C 1
ATOM 4275 O O . LYS B 2 81 ? 43.447 -5.583 39.712 1.00 32.22 508 LYS B O 1
ATOM 4277 N N . ILE B 2 82 ? 44.770 -4.931 41.419 1.00 30.29 509 ILE B N 1
ATOM 4278 C CA . ILE B 2 82 ? 43.661 -4.283 42.106 1.00 29.21 509 ILE B CA 1
ATOM 4279 C C . ILE B 2 82 ? 43.354 -2.965 41.398 1.00 27.91 509 ILE B C 1
ATOM 4280 O O . ILE B 2 82 ? 44.266 -2.167 41.143 1.00 29.87 509 ILE B O 1
ATOM 4285 N N . VAL B 2 83 ? 42.073 -2.733 41.056 1.00 25.73 510 VAL B N 1
ATOM 4286 C CA . VAL B 2 83 ? 41.704 -1.550 40.283 1.00 23.58 510 VAL B CA 1
ATOM 4287 C C . VAL B 2 83 ? 40.754 -0.616 41.038 1.00 24.03 510 VAL B C 1
ATOM 4288 O O . VAL B 2 83 ? 40.200 0.317 40.433 1.00 23.83 510 VAL B O 1
ATOM 4292 N N . THR B 2 84 ? 40.602 -0.800 42.362 1.00 23.65 511 THR B N 1
ATOM 4293 C CA . THR B 2 84 ? 39.689 0.021 43.145 1.00 22.18 511 THR B CA 1
ATOM 4294 C C . THR B 2 84 ? 40.065 1.493 43.122 1.00 23.22 511 THR B C 1
ATOM 4295 O O . THR B 2 84 ? 39.213 2.347 43.392 1.00 24.25 511 THR B O 1
ATOM 4299 N N . ASP B 2 85 ? 41.319 1.808 42.818 1.00 25.39 512 ASP B N 1
ATOM 4300 C CA . ASP B 2 85 ? 41.755 3.193 42.739 1.00 23.64 512 ASP B CA 1
ATOM 4301 C C . ASP B 2 85 ? 41.986 3.662 41.297 1.00 25.50 512 ASP B C 1
ATOM 4302 O O . ASP B 2 85 ? 42.564 4.731 41.088 1.00 27.33 512 ASP B O 1
ATOM 4307 N N . TYR B 2 86 ? 41.485 2.939 40.307 1.00 24.39 513 TYR B N 1
ATOM 4308 C CA . TYR B 2 86 ? 41.647 3.357 38.910 1.00 26.08 513 TYR B CA 1
ATOM 4309 C C . TYR B 2 86 ? 40.578 4.365 38.499 1.00 27.16 513 TYR B C 1
ATOM 4310 O O . TYR B 2 86 ? 39.453 4.306 38.977 1.00 24.69 513 TYR B O 1
ATOM 4319 N N . THR B 2 87 ? 40.923 5.270 37.579 1.00 29.47 514 THR B N 1
ATOM 4320 C CA . THR B 2 87 ? 39.878 6.034 36.903 1.00 28.98 514 THR B CA 1
ATOM 4321 C C . THR B 2 87 ? 39.064 5.111 35.993 1.00 27.32 514 THR B C 1
ATOM 4322 O O . THR B 2 87 ? 39.456 3.973 35.707 1.00 27.23 514 THR B O 1
ATOM 4326 N N . LEU B 2 88 ? 37.921 5.613 35.505 1.00 26.29 515 LEU B N 1
ATOM 4327 C CA . LEU B 2 88 ? 37.119 4.800 34.605 1.00 26.90 515 LEU B CA 1
ATOM 4328 C C . LEU B 2 88 ? 37.921 4.402 33.368 1.00 30.85 515 LEU B C 1
ATOM 4329 O O . LEU B 2 88 ? 37.913 3.231 32.962 1.00 30.39 515 LEU B O 1
ATOM 4334 N N . ALA B 2 89 ? 38.616 5.372 32.753 1.00 34.71 516 ALA B N 1
ATOM 4335 C CA . ALA B 2 89 ? 39.370 5.085 31.532 1.00 35.74 516 ALA B CA 1
ATOM 4336 C C . ALA B 2 89 ? 40.450 4.053 31.804 1.00 33.55 516 ALA B C 1
ATOM 4337 O O . ALA B 2 89 ? 40.617 3.103 31.028 1.00 33.69 516 ALA B O 1
ATOM 4339 N N . GLU B 2 90 ? 41.137 4.182 32.947 1.00 31.36 517 GLU B N 1
ATOM 4340 C CA . GLU B 2 90 ? 42.184 3.227 33.317 1.00 32.49 517 GLU B CA 1
ATOM 4341 C C . GLU B 2 90 ? 41.619 1.819 33.506 1.00 30.42 517 GLU B C 1
ATOM 4342 O O . GLU B 2 90 ? 42.247 0.831 33.094 1.00 30.27 517 GLU B O 1
ATOM 4348 N N . ALA B 2 91 ? 40.448 1.718 34.151 1.00 27.23 518 ALA B N 1
ATOM 4349 C CA . ALA B 2 91 ? 39.779 0.434 34.357 1.00 29.41 518 ALA B CA 1
ATOM 4350 C C . ALA B 2 91 ? 39.330 -0.180 33.032 1.00 30.18 518 ALA B C 1
ATOM 4351 O O . ALA B 2 91 ? 39.478 -1.391 32.817 1.00 30.09 518 ALA B O 1
ATOM 4353 N N . GLU B 2 92 ? 38.783 0.631 32.133 1.00 30.33 519 GLU B N 1
ATOM 4354 C CA . GLU B 2 92 ? 38.388 0.090 30.832 1.00 34.56 519 GLU B CA 1
ATOM 4355 C C . GLU B 2 92 ? 39.592 -0.424 30.045 1.00 35.87 519 GLU B C 1
ATOM 4356 O O . GLU B 2 92 ? 39.530 -1.493 29.419 1.00 36.39 519 GLU B O 1
ATOM 4362 N N . ALA B 2 93 ? 40.691 0.339 30.050 1.00 33.70 520 ALA B N 1
ATOM 4363 C CA . ALA B 2 93 ? 41.906 -0.070 29.350 1.00 39.11 520 ALA B CA 1
ATOM 4364 C C . ALA B 2 93 ? 42.452 -1.379 29.905 1.00 39.25 520 ALA B C 1
ATOM 4365 O O . ALA B 2 93 ? 42.861 -2.266 29.143 1.00 39.61 520 ALA B O 1
ATOM 4367 N N . ALA B 2 94 ? 42.475 -1.507 31.237 1.00 36.56 521 ALA B N 1
ATOM 4368 C CA . ALA B 2 94 ? 42.937 -2.729 31.887 1.00 36.81 521 ALA B CA 1
ATOM 4369 C C . ALA B 2 94 ? 42.035 -3.915 31.566 1.00 36.44 521 ALA B C 1
ATOM 4370 O O . ALA B 2 94 ? 42.516 -5.039 31.373 1.00 38.88 521 ALA B O 1
ATOM 4372 N N . LEU B 2 95 ? 40.724 -3.687 31.527 1.00 34.63 522 LEU B N 1
ATOM 4373 C CA . LEU B 2 95 ? 39.801 -4.761 31.175 1.00 35.59 522 LEU B CA 1
ATOM 4374 C C . LEU B 2 95 ? 39.972 -5.163 29.719 1.00 41.22 522 LEU B C 1
ATOM 4375 O O . LEU B 2 95 ? 40.033 -6.353 29.409 1.00 43.57 522 LEU B O 1
ATOM 4380 N N . GLN B 2 96 ? 40.085 -4.183 28.821 1.00 39.03 523 GLN B N 1
ATOM 4381 C CA . GLN B 2 96 ? 40.314 -4.508 27.411 1.00 45.13 523 GLN B CA 1
ATOM 4382 C C . GLN B 2 96 ? 41.638 -5.235 27.209 1.00 47.85 523 GLN B C 1
ATOM 4383 O O . GLN B 2 96 ? 41.699 -6.224 26.469 1.00 51.93 523 GLN B O 1
ATOM 4389 N N . LYS B 2 97 ? 42.712 -4.749 27.843 1.00 47.30 524 LYS B N 1
ATOM 4390 C CA . LYS B 2 97 ? 44.012 -5.406 27.725 1.00 48.02 524 LYS B CA 1
ATOM 4391 C C . LYS B 2 97 ? 43.944 -6.852 28.196 1.00 48.35 524 LYS B C 1
ATOM 4392 O O . LYS B 2 97 ? 44.431 -7.767 27.512 1.00 52.11 524 LYS B O 1
ATOM 4398 N N . ALA B 2 98 ? 43.350 -7.075 29.375 1.00 47.28 525 ALA B N 1
ATOM 4399 C CA . ALA B 2 98 ? 43.229 -8.426 29.908 1.00 48.07 525 ALA B CA 1
ATOM 4400 C C . ALA B 2 98 ? 42.488 -9.325 28.936 1.00 49.84 525 ALA B C 1
ATOM 4401 O O . ALA B 2 98 ? 42.882 -10.477 28.722 1.00 50.61 525 ALA B O 1
ATOM 4403 N N . TRP B 2 99 ? 41.389 -8.823 28.365 1.00 48.13 526 TRP B N 1
ATOM 4404 C CA . TRP B 2 99 ? 40.627 -9.616 27.410 1.00 51.68 526 TRP B CA 1
ATOM 4405 C C . TRP B 2 99 ? 41.490 -10.002 26.202 1.00 55.18 526 TRP B C 1
ATOM 4406 O O . TRP B 2 99 ? 41.528 -11.175 25.800 1.00 57.13 526 TRP B O 1
ATOM 4417 N N . ASN B 2 100 ? 42.229 -9.034 25.644 1.00 57.65 527 ASN B N 1
ATOM 4418 C CA . ASN B 2 100 ? 42.978 -9.239 24.397 1.00 63.48 527 ASN B CA 1
ATOM 4419 C C . ASN B 2 100 ? 44.236 -10.074 24.606 1.00 68.83 527 ASN B C 1
ATOM 4420 O O . ASN B 2 100 ? 44.444 -11.096 23.943 1.00 72.17 527 ASN B O 1
ATOM 4425 N N . GLN B 2 101 ? 45.102 -9.625 25.496 1.00 84.41 528 GLN B N 1
ATOM 4426 C CA . GLN B 2 101 ? 46.367 -10.285 25.740 1.00 88.60 528 GLN B CA 1
ATOM 4427 C C . GLN B 2 101 ? 46.222 -11.317 26.846 1.00 87.33 528 GLN B C 1
ATOM 4428 O O . GLN B 2 101 ? 45.341 -11.221 27.707 1.00 84.17 528 GLN B O 1
ATOM 4434 N N . GLY B 2 102 ? 47.087 -12.320 26.806 1.00 90.46 529 GLY B N 1
ATOM 4435 C CA . GLY B 2 102 ? 47.033 -13.357 27.811 1.00 89.06 529 GLY B CA 1
ATOM 4436 C C . GLY B 2 102 ? 46.356 -14.615 27.318 1.00 89.80 529 GLY B C 1
ATOM 4437 O O . GLY B 2 102 ? 46.328 -14.875 26.111 1.00 92.70 529 GLY B O 1
ATOM 4438 N N . GLY B 2 103 ? 45.782 -15.385 28.240 1.00 86.42 530 GLY B N 1
ATOM 4439 C CA . GLY B 2 103 ? 45.368 -16.738 27.931 1.00 87.12 530 GLY B CA 1
ATOM 4440 C C . GLY B 2 103 ? 43.883 -16.958 27.747 1.00 83.66 530 GLY B C 1
ATOM 4441 O O . GLY B 2 103 ? 43.164 -16.086 27.250 1.00 82.58 530 GLY B O 1
ATOM 4442 N N . ASP B 2 104 ? 43.417 -18.141 28.156 1.00 82.65 531 ASP B N 1
ATOM 4443 C CA . ASP B 2 104 ? 42.055 -18.574 27.875 1.00 80.83 531 ASP B CA 1
ATOM 4444 C C . ASP B 2 104 ? 41.012 -17.880 28.739 1.00 75.31 531 ASP B C 1
ATOM 4445 O O . ASP B 2 104 ? 39.858 -17.777 28.311 1.00 74.99 531 ASP B O 1
ATOM 4447 N N . TRP B 2 105 ? 41.387 -17.387 29.923 1.00 70.26 532 TRP B N 1
ATOM 4448 C CA . TRP B 2 105 ? 40.436 -16.854 30.886 1.00 64.52 532 TRP B CA 1
ATOM 4449 C C . TRP B 2 105 ? 40.927 -15.524 31.448 1.00 61.99 532 TRP B C 1
ATOM 4450 O O . TRP B 2 105 ? 42.127 -15.242 31.459 1.00 63.72 532 TRP B O 1
ATOM 4452 N N . ILE B 2 106 ? 39.983 -14.696 31.890 1.00 58.51 533 ILE B N 1
ATOM 4453 C CA . ILE B 2 106 ? 40.274 -13.524 32.718 1.00 56.82 533 ILE B CA 1
ATOM 4454 C C . ILE B 2 106 ? 39.682 -13.771 34.096 1.00 52.34 533 ILE B C 1
ATOM 4455 O O . ILE B 2 106 ? 38.620 -14.395 34.218 1.00 50.22 533 ILE B O 1
ATOM 4460 N N . ASP B 2 107 ? 40.379 -13.291 35.127 1.00 51.31 534 ASP B N 1
ATOM 4461 C CA . ASP B 2 107 ? 39.949 -13.378 36.524 1.00 45.93 534 ASP B CA 1
ATOM 4462 C C . ASP B 2 107 ? 39.485 -12.003 36.976 1.00 41.23 534 ASP B C 1
ATOM 4463 O O . ASP B 2 107 ? 40.284 -11.067 37.005 1.00 42.88 534 ASP B O 1
ATOM 4468 N N . LEU B 2 108 ? 38.211 -11.884 37.341 1.00 35.44 535 LEU B N 1
ATOM 4469 C CA . LEU B 2 108 ? 37.666 -10.652 37.883 1.00 34.00 535 LEU B CA 1
ATOM 4470 C C . LEU B 2 108 ? 37.291 -10.882 39.340 1.00 33.13 535 LEU B C 1
ATOM 4471 O O . LEU B 2 108 ? 36.468 -11.757 39.645 1.00 34.91 535 LEU B O 1
ATOM 4476 N N . VAL B 2 109 ? 37.863 -10.095 40.237 1.00 28.24 536 VAL B N 1
ATOM 4477 C CA . VAL B 2 109 ? 37.362 -10.065 41.604 1.00 27.49 536 VAL B CA 1
ATOM 4478 C C . VAL B 2 109 ? 36.300 -8.980 41.688 1.00 27.69 536 VAL B C 1
ATOM 4479 O O . VAL B 2 109 ? 36.548 -7.822 41.317 1.00 27.67 536 VAL B O 1
ATOM 4483 N N . VAL B 2 110 ? 35.122 -9.348 42.194 1.00 25.53 537 VAL B N 1
ATOM 4484 C CA . VAL B 2 110 ? 33.960 -8.464 42.170 1.00 27.21 537 VAL B CA 1
ATOM 4485 C C . VAL B 2 110 ? 33.340 -8.422 43.558 1.00 27.62 537 VAL B C 1
ATOM 4486 O O . VAL B 2 110 ? 33.425 -9.396 44.320 1.00 30.06 537 VAL B O 1
ATOM 4490 N N . ALA B 2 111 ? 32.829 -7.253 43.932 1.00 24.48 538 ALA B N 1
ATOM 4491 C CA . ALA B 2 111 ? 32.003 -7.121 45.125 1.00 23.07 538 ALA B CA 1
ATOM 4492 C C . ALA B 2 111 ? 30.571 -7.183 44.606 1.00 23.49 538 ALA B C 1
ATOM 4493 O O . ALA B 2 111 ? 30.140 -6.313 43.840 1.00 26.32 538 ALA B O 1
ATOM 4495 N N . VAL B 2 112 ? 29.855 -8.237 44.975 1.00 30.69 539 VAL B N 1
ATOM 4496 C CA . VAL B 2 112 ? 28.525 -8.469 44.434 1.00 29.29 539 VAL B CA 1
ATOM 4497 C C . VAL B 2 112 ? 27.545 -7.533 45.121 1.00 30.98 539 VAL B C 1
ATOM 4498 O O . VAL B 2 112 ? 27.473 -7.479 46.353 1.00 32.94 539 VAL B O 1
ATOM 4502 N N . CYS B 2 113 ? 26.796 -6.769 44.346 1.00 29.35 540 CYS B N 1
ATOM 4503 C CA A CYS B 2 113 ? 25.849 -5.830 44.934 0.51 30.48 540 CYS B CA 1
ATOM 4504 C CA B CYS B 2 113 ? 25.891 -5.837 44.993 0.49 30.48 540 CYS B CA 1
ATOM 4505 C C . CYS B 2 113 ? 24.702 -6.600 45.589 1.00 28.78 540 CYS B C 1
ATOM 4506 O O . CYS B 2 113 ? 24.179 -7.541 44.979 1.00 29.53 540 CYS B O 1
ATOM 4511 N N . PRO B 2 114 ? 24.303 -6.260 46.814 1.00 29.16 541 PRO B N 1
ATOM 4512 C CA . PRO B 2 114 ? 23.297 -7.061 47.549 1.00 32.33 541 PRO B CA 1
ATOM 4513 C C . PRO B 2 114 ? 21.890 -6.771 47.052 1.00 33.59 541 PRO B C 1
ATOM 4514 O O . PRO B 2 114 ? 21.687 -5.807 46.296 1.00 29.80 541 PRO B O 1
ATOM 4518 N N . PRO B 2 115 ? 20.889 -7.582 47.439 1.00 37.29 542 PRO B N 1
ATOM 4519 C CA . PRO B 2 115 ? 19.533 -7.338 46.938 1.00 36.06 542 PRO B CA 1
ATOM 4520 C C . PRO B 2 115 ? 19.042 -5.973 47.384 1.00 34.28 542 PRO B C 1
ATOM 4521 O O . PRO B 2 115 ? 19.443 -5.443 48.423 1.00 36.80 542 PRO B O 1
ATOM 4525 N N . LYS B 2 116 ? 18.215 -5.375 46.540 1.00 28.30 543 LYS B N 1
ATOM 4526 C CA . LYS B 2 116 ? 17.693 -4.041 46.780 1.00 28.46 543 LYS B CA 1
ATOM 4527 C C . LYS B 2 116 ? 16.439 -4.143 47.644 1.00 29.37 543 LYS B C 1
ATOM 4528 O O . LYS B 2 116 ? 15.455 -4.773 47.245 1.00 31.28 543 LYS B O 1
ATOM 4534 N N . GLU B 2 117 ? 16.459 -3.513 48.806 1.00 28.36 544 GLU B N 1
ATOM 4535 C CA . GLU B 2 117 ? 15.260 -3.492 49.654 1.00 31.12 544 GLU B CA 1
ATOM 4536 C C . GLU B 2 117 ? 14.485 -2.201 49.468 1.00 30.42 544 GLU B C 1
ATOM 4537 O O . GLU B 2 117 ? 14.090 -1.527 50.416 1.00 30.41 544 GLU B O 1
ATOM 4543 N N . TYR B 2 118 ? 14.275 -1.866 48.199 1.00 30.96 545 TYR B N 1
ATOM 4544 C CA . TYR B 2 118 ? 13.509 -0.699 47.805 1.00 30.92 545 TYR B CA 1
ATOM 4545 C C . TYR B 2 118 ? 12.998 -0.940 46.391 1.00 28.98 545 TYR B C 1
ATOM 4546 O O . TYR B 2 118 ? 13.490 -1.813 45.665 1.00 28.69 545 TYR B O 1
ATOM 4555 N N . ASP B 2 119 ? 12.017 -0.142 46.009 1.00 23.88 546 ASP B N 1
ATOM 4556 C CA . ASP B 2 119 ? 11.405 -0.242 44.685 1.00 24.92 546 ASP B CA 1
ATOM 4557 C C . ASP B 2 119 ? 12.230 0.633 43.761 1.00 23.84 546 ASP B C 1
ATOM 4558 O O . ASP B 2 119 ? 12.126 1.860 43.799 1.00 21.44 546 ASP B O 1
ATOM 4563 N N . ASP B 2 120 ? 13.094 -0.005 42.969 1.00 22.80 547 ASP B N 1
ATOM 4564 C CA . ASP B 2 120 ? 13.988 0.682 42.047 1.00 21.29 547 ASP B CA 1
ATOM 4565 C C . ASP B 2 120 ? 13.332 0.900 40.682 1.00 23.36 547 ASP B C 1
ATOM 4566 O O . ASP B 2 120 ? 14.029 1.147 39.701 1.00 25.53 547 ASP B O 1
ATOM 4571 N N . GLU B 2 121 ? 12.001 0.765 40.589 1.00 22.02 548 GLU B N 1
ATOM 4572 C CA . GLU B 2 121 ? 11.327 0.856 39.300 1.00 26.23 548 GLU B CA 1
ATOM 4573 C C . GLU B 2 121 ? 10.087 1.732 39.383 1.00 25.07 548 GLU B C 1
ATOM 4574 O O . GLU B 2 121 ? 9.146 1.505 38.623 1.00 23.44 548 GLU B O 1
ATOM 4580 N N . LEU B 2 122 ? 10.048 2.714 40.297 1.00 22.17 549 LEU B N 1
ATOM 4581 C CA . LEU B 2 122 ? 8.904 3.626 40.309 1.00 23.03 549 LEU B CA 1
ATOM 4582 C C . LEU B 2 122 ? 8.822 4.349 38.969 1.00 23.82 549 LEU B C 1
ATOM 4583 O O . LEU B 2 122 ? 9.836 4.835 38.466 1.00 21.30 549 LEU B O 1
ATOM 4588 N N . THR B 2 123 ? 7.608 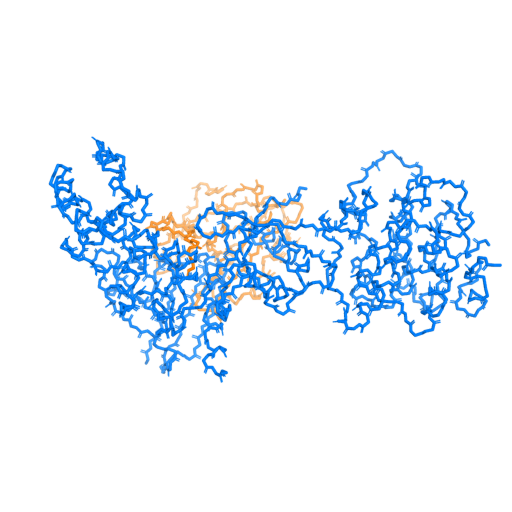4.461 38.406 1.00 22.18 550 THR B N 1
ATOM 4589 C CA . THR B 2 123 ? 7.457 5.15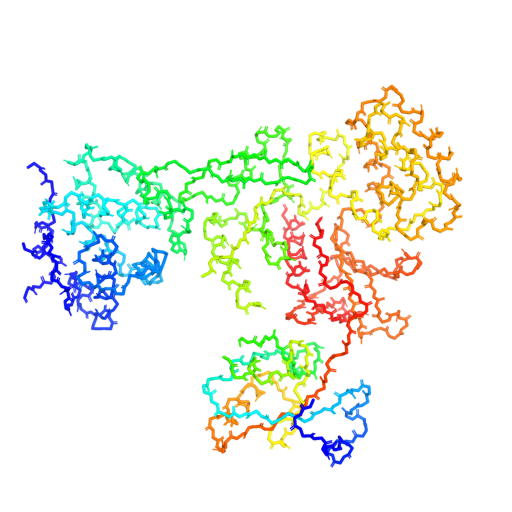5 37.127 1.00 22.71 550 THR B CA 1
ATOM 4590 C C . THR B 2 123 ? 6.550 6.377 37.178 1.00 22.31 550 THR B C 1
ATOM 4591 O O . THR B 2 123 ? 6.299 6.972 36.121 1.00 22.95 550 THR B O 1
ATOM 4595 N N . PHE B 2 124 ? 6.067 6.782 38.353 1.00 21.63 551 PHE B N 1
ATOM 4596 C CA . PHE B 2 124 ? 5.134 7.909 38.385 1.00 21.54 551 PHE B CA 1
ATOM 4597 C C . PHE B 2 124 ? 5.825 9.209 38.012 1.00 21.16 551 PHE B C 1
ATOM 4598 O O . PHE B 2 124 ? 6.989 9.449 38.359 1.00 20.69 551 PHE B O 1
ATOM 4606 N N . PHE B 2 125 ? 5.061 10.077 37.359 1.00 21.87 552 PHE B N 1
ATOM 4607 C CA . PHE B 2 125 ? 5.451 11.469 37.192 1.00 20.70 552 PHE B CA 1
ATOM 4608 C C . PHE B 2 125 ? 4.381 12.356 37.824 1.00 24.67 552 PHE B C 1
ATOM 4609 O O . PHE B 2 125 ? 4.596 13.552 38.032 1.00 23.20 552 PHE B O 1
#

B-factor: mean 37.54, std 16.16, range [15.66, 106.04]

CATH classification: 3.10.20.90 (+2 more: 1.20.80.10, 2.30.29.30)

Radius of gyration: 29.53 Å; Cα contacts (8 Å, |Δi|>4): 1059; chains: 2; bounding box: 72×52×83 Å

Sequence (586 aa):
KLHTLEEFSYEFFRAPHLWAYSCEPLRQPLLKRVHANVDLWDIACQIFVAILRYMMGDYPSRQAWPTLELTDQIFTLALQHPALQDEVYCQILKQLTHNSNNRHSEERGWQLLWLCTGLFPPSKGLLPHAQKFIDTRRGKLLAPDCSRRIQKVLRTGPRKQPPHQVEVEAAEQNVSRICHKIYFPNDTSEMLEVVANTRVRDVCDSIATRLQLASWEGCSLFIKISDKVISQKEGDFFFDSLREVSDWVKKNKVTLPYQVYFMRKLWLNISPGKDVNADTILHYHQELPKYLRGFHKCCSREDAIHLAGLIYKAQFNNDRSQLASVPKILRELVPENLTRLMMSSEEWKKSILLAYDKHKDKTVEEAKVAFLKWICRWPTFGSAFFEVKQTSEPSYPDVILIAINRHGVLLIHPKTKDLLTTYPFTKISSWSSGSSTYFHMALGSGSRLLCETSLGYKMDDDDLLTSYVQQLLSKYEEGFDPYSMFTPEQIMGKDVRLLRIKKEGSLDLALEGGVDSPIGKVVVSAVYGAAERHGGIVKGDEIMAINGKIVTDYTLAEAEAALQKAWNQGGDWIDLVVAVCCPPKEYDDELTFF

Foldseek 3Di:
DQFFCVVVQVPFFDDDVLLAADLDQDQAFTGVVRSVDPVCGVLLRQLLQLLCLQLVSHPDDPHDDNVVSQCSNPQVCLVPVVCLQRSVSSLSRNCHPPPDVSSNLSSLLSLLQSLLFAAHDPVCRVSSLSNLVSVVVDLCSVVSNVSVVVCVVQPGANHGDDPQSSVCSVVSHQWGWAWAAFLVGDIDTHIDHSQAFQLNRVVVVCVVLVWPDQVQKTKWKCFPNDTGGFDRGHGPRNRVVVVQVVCVVLPVRTDIHIYIAGHADPPDDQPPTLSCLLTHQLSVQQVVQQQPLAQADPVRLLLLLLLQCCLVPPPDLCVLVDQVPCVSSRGHPLCPVVDDSVVSSVSNSVNNVVCNPPHSSRSSSVSCNVCVPGPQRAWDKFWWQWDFDPVAPRIWMWTQHLQGIWTARRNNRDTPDHQGPVFWDDKDDDQFWIKTAGHVHDIIITTGRCNVVVVVSSVVSVVVVVD/DQDDPDDVVVQDPCVVQPPFAKDKDKFFQDDACQWAWDDACPHPVQFIFTQQCDHRVVVRPPHGGGKTFQAKQSHGCSHGGRVRVVVSNVCSSPDDDGIMMTIIGDDDDDPDDPDDDDD

Nearest PDB structures (foldseek):
  5xbf-assembly1_A  TM=1.002E+00  e=6.126E-85  Homo sapiens
  5mv8-assembly1_A  TM=9.929E-01  e=3.370E-77  Homo sapiens
  5mv7-assembly1_A  TM=9.863E-01  e=1.450E-73  Homo sapiens
  5mv9-assembly1_A  TM=9.629E-01  e=1.369E-55  Homo sapiens
  5ejs-assembly1_A  TM=6.955E-01  e=4.656E-25  Dictyostelium discoideum

Organism: Homo sapiens (NCBI:txid9606)

Secondary structure (DSSP, 8-state):
----SHHHHHHHBPP--TTS--SSPPSS-SBHHHHT-GGGHHHHHHHHHHHHHHHT-S--SS---HHHHHHHHHHHHHH-THHHHHHHHHHHHHTSS---HHHHHHHHHHHHHHHTT-PPPTTTHHHHHHHHHTTTTSTTHHHHHHHHHHHHHH---SS---HHHHHHHHTT---EEEEEEETTTEEEEEEE-TT-BHHHHHHHHHHHHT-S--TTEEEEEEETTEEEEPPTTSBHHHHHHHHHHHHHHH--PPPEEEEEEE----S--TTSSHHHIIIIIHHHHHHHHHTT-S---HHHHHHHHHHHHHHHHTT-GGGGG-HHHHGGGTS-TTTGGGS-HHHHHHHHHHHHGGGTTS-HHHHHHHHHHHHTTSTTTT-EEEEEEE-S-TTS-SEEEEEEETTEEEEE-TTT--EEEEE-GGGEEEEEE-SSEEEEEE---EEEEEE-S-HHHHHHHHHHHHHHHH-/---TT--GGGTS-HHHHTT--EEEEEEE--S---EEEEEETTSTT-EEEEEEE--HHHHH-S--TT-EEEEETTEE-TT-BHHHHHHHHHHHHHSSSSEEEEEEEPPPPP-S-TT----

InterPro domains:
  IPR000048 IQ motif, EF-hand binding site [PF00612] (765-783)
  IPR000048 IQ motif, EF-hand binding site [PF00612] (787-807)
  IPR000048 IQ motif, EF-hand binding site [PF00612] (836-852)
  IPR000048 IQ motif, EF-hand binding site [PF00612] (856-876)
  IPR000048 IQ motif, EF-hand binding site [SM00015] (762-784)
  IPR000048 IQ motif, EF-hand binding site [SM00015] (785-807)
  IPR000048 IQ motif, EF-hand binding site [SM00015] (831-853)
  IPR000048 IQ motif, EF-hand binding site [SM00015] (854-876)
  IPR000299 FERM domain [PS50057] (1197-1506)
  IPR000299 FERM domain [PS50057] (1799-2102)
  IPR000857 MyTH4 domain [PF00784] (1094-1190)
  IPR000857 MyTH4 domain [PF00784] (1694-1791)
  IPR000857 MyTH4 domain [PS51016] (989-1192)
  IPR000857 MyTH4 domain [PS51016] (1644-1793)
  IPR000857 MyTH4 domain [SM00139] (989-1192)
  IPR000857 MyTH4 domain [SM00139] (1644-1793)
  IPR001452 SH3 domain [PF07653] (1508-1562)
  IPR001452 SH3 domain [PS50002] (1501-1567)
  IPR001452 SH3 domain [SM00326] (1504-1566)
  IPR001609 Myosin head, motor domain-like [PF00063] (67-748)